Protein AF-0000000084724371 (afdb_homodimer)

Foldseek 3Di:
DPPDPQLQQFEEEAQPDDLVLSLVLCLLQNVLHAAYEDEDVNCVVPNLVSVVSNVVSVHAYADEYQDADAQVVLLQVLLCVLLSQHAEYEHALVSFLSNLLSNQNSQCNSVVVNVHHRHAYAHEFADLLAAQVRCVVVPQDDGSLVSRLVSLVRNVVSPGQAYEDALVNLLVCCVPVNLRHAYEYEQEDDPPGDSPSRPRHDHLLSSVVSRHRHYYDYCQQSVDPHNNVSSVVSSVSNVVD/DPPDPQLQQFEEEAQPDALVLSLVLCLLQNVLHAAYEDEDVNCVVPNLVSVVSNVVSVHAYADEYQDADAQVVLLQVLLCVLLSQHAEYEHALVSFLSNLLSNQNSQCNSVVVNVHHRHAYAHEFADLLAAQVRCVVVPQDDGSLVSSLVSLVRNVVSPGQAYEDALVNLLVCCVPVNLRHAYEYEQEDDPPGDSPSRPRHDHLLSSVVSRHRHYYDYCQQSVDPHNNVSSVVSSVSNVVD

pLDDT: mean 94.33, std 8.21, range [34.56, 98.94]

Nearest PDB structures (foldseek):
  8cso-assembly1_B  TM=9.478E-01  e=4.560E-25  Klebsiella pneumoniae subsp. pneumoniae HS11286
  1eix-assembly1_B  TM=9.470E-01  e=4.882E-24  Escherichia coli
  1dbt-assembly2_C-2  TM=9.470E-01  e=9.223E-24  Bacillus subtilis
  2yyu-assembly1_B  TM=9.373E-01  e=3.562E-21  Geobacillus kaustophilus HTA426
  2yyu-assembly1_A  TM=9.372E-01  e=2.856E-20  Geobacillus kaustophilus HTA426

Solvent-accessible surface area (backbone atoms only — not comparable to full-atom values): 22995 Å² total; per-residue (Å²): 125,84,77,76,73,58,36,22,73,29,25,25,37,45,43,93,42,61,67,71,60,27,50,53,49,44,68,65,31,42,88,32,27,36,27,38,32,48,38,48,35,52,33,47,58,48,13,47,60,53,57,50,56,44,42,74,75,67,38,41,32,31,40,45,64,31,49,58,49,47,34,69,55,31,16,48,20,24,16,36,45,13,46,69,52,32,49,29,36,32,28,37,26,72,44,26,52,64,19,43,36,26,28,44,52,17,17,37,51,21,1,50,76,64,74,33,66,57,36,42,34,25,29,32,44,47,64,64,60,54,46,53,69,42,37,44,65,52,35,36,58,71,47,55,68,56,39,25,50,50,24,44,53,48,30,52,73,33,61,39,46,20,33,34,39,40,35,82,46,29,41,58,45,40,73,74,66,42,84,74,56,44,30,32,20,47,47,50,33,53,88,91,52,80,62,80,79,32,80,59,49,38,31,50,36,55,25,43,68,26,56,38,56,30,38,37,39,31,62,69,28,80,70,36,97,49,36,52,60,40,35,46,49,48,24,51,39,44,59,71,74,125,84,76,74,73,58,36,22,73,29,26,26,37,43,45,93,44,60,66,72,59,25,51,53,49,45,66,66,32,41,89,30,29,38,28,38,34,46,39,48,34,52,33,48,58,48,12,47,60,53,57,52,58,44,43,76,74,67,37,42,33,32,39,44,63,32,48,58,52,48,32,70,54,31,16,50,21,24,16,36,44,13,47,70,53,31,46,30,37,33,28,38,26,70,44,26,50,66,19,45,36,26,28,43,52,18,16,37,50,20,1,52,77,64,73,33,65,57,37,42,36,25,28,32,44,46,65,65,59,53,45,53,68,42,36,45,66,51,37,36,59,70,48,55,67,57,39,24,50,51,25,44,52,49,32,52,74,32,60,41,45,22,33,35,39,39,37,82,44,30,42,57,45,41,73,74,68,42,84,74,55,44,31,33,19,46,45,48,34,54,88,90,54,80,63,82,77,31,83,58,47,39,31,49,36,56,25,45,69,25,57,40,57,30,37,36,39,31,62,69,29,79,70,36,97,47,35,50,60,40,35,45,52,49,25,51,38,43,59,73,76

Structure (mmCIF, N/CA/C/O backbone):
data_AF-0000000084724371-model_v1
#
loop_
_entity.id
_entity.type
_entity.pdbx_description
1 polymer "Orotidine 5'-phosphate decarboxylase"
#
loop_
_atom_site.group_PDB
_atom_site.id
_atom_site.type_symbol
_atom_site.label_atom_id
_atom_site.label_alt_id
_atom_site.label_comp_id
_atom_site.label_asym_id
_atom_site.label_entity_id
_atom_site.label_seq_id
_atom_site.pdbx_PDB_ins_code
_atom_site.Cartn_x
_atom_site.Cartn_y
_atom_site.Cartn_z
_atom_site.occupancy
_atom_site.B_iso_or_equiv
_atom_site.auth_seq_id
_atom_site.auth_comp_id
_atom_site.auth_asym_id
_atom_site.auth_atom_id
_atom_site.pdbx_PDB_model_num
ATOM 1 N N . MET A 1 1 ? 3.031 -40.906 -2.754 1 34.56 1 MET A N 1
ATOM 2 C CA . MET A 1 1 ? 2.855 -40.281 -4.059 1 34.56 1 MET A CA 1
ATOM 3 C C . MET A 1 1 ? 2.582 -38.781 -3.908 1 34.56 1 MET A C 1
ATOM 5 O O . MET A 1 1 ? 1.603 -38.406 -3.275 1 34.56 1 MET A O 1
ATOM 9 N N . THR A 1 2 ? 3.518 -37.875 -3.83 1 44.94 2 THR A N 1
ATOM 10 C CA . THR A 1 2 ? 3.387 -36.469 -3.41 1 44.94 2 THR A CA 1
ATOM 11 C C . THR A 1 2 ? 2.305 -35.781 -4.219 1 44.94 2 THR A C 1
ATOM 13 O O . THR A 1 2 ? 2.361 -35.75 -5.449 1 44.94 2 THR A O 1
ATOM 16 N N . GLU A 1 3 ? 1.054 -35.875 -3.822 1 49.88 3 GLU A N 1
ATOM 17 C CA . GLU A 1 3 ? -0.162 -35.5 -4.531 1 49.88 3 GLU A CA 1
ATOM 18 C C . GLU A 1 3 ? 0.022 -34.156 -5.262 1 49.88 3 GLU A C 1
ATOM 20 O O . GLU A 1 3 ? 0.392 -33.156 -4.652 1 49.88 3 GLU A O 1
ATOM 25 N N . VAL A 1 4 ? 0.344 -34.312 -6.574 1 67 4 VAL A N 1
ATOM 26 C CA . VAL A 1 4 ? 0.502 -33.156 -7.461 1 67 4 VAL A CA 1
ATOM 27 C C . VAL A 1 4 ? -0.749 -32.281 -7.402 1 67 4 VAL A C 1
ATOM 29 O O . VAL A 1 4 ? -1.857 -32.75 -7.664 1 67 4 VAL A O 1
ATOM 32 N N . LEU A 1 5 ? -0.745 -31.109 -6.742 1 76.56 5 LEU A N 1
ATOM 33 C CA . LEU A 1 5 ? -1.846 -30.141 -6.684 1 76.56 5 LEU A CA 1
ATOM 34 C C . LEU A 1 5 ? -2.424 -29.906 -8.078 1 76.56 5 LEU A C 1
ATOM 36 O O . LEU A 1 5 ? -1.679 -2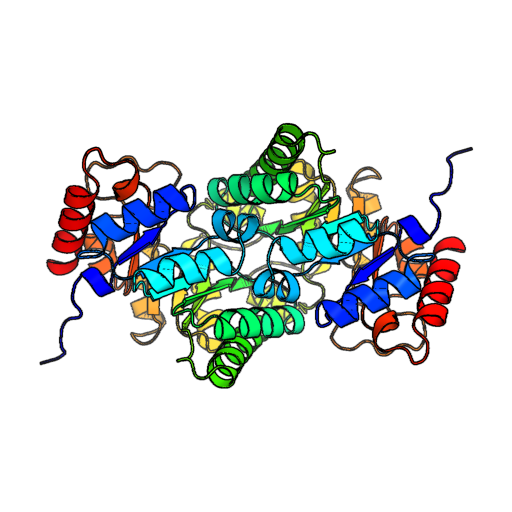9.766 -9.047 1 76.56 5 LEU A O 1
ATOM 40 N N . PRO A 1 6 ? -3.705 -30.109 -8.148 1 90.25 6 PRO A N 1
ATOM 41 C CA . PRO A 1 6 ? -4.332 -29.766 -9.422 1 90.25 6 PRO A CA 1
ATOM 42 C C . PRO A 1 6 ? -3.887 -28.391 -9.938 1 90.25 6 PRO A C 1
ATOM 44 O O . PRO A 1 6 ? -3.572 -27.5 -9.148 1 90.25 6 PRO A O 1
ATOM 47 N N . ALA A 1 7 ? -3.762 -28.25 -11.234 1 93.56 7 ALA A N 1
ATOM 48 C CA . ALA A 1 7 ? -3.328 -27.016 -11.883 1 93.56 7 ALA A CA 1
ATOM 49 C C . ALA A 1 7 ? -4.133 -25.828 -11.391 1 93.56 7 ALA A C 1
ATOM 51 O O . ALA A 1 7 ? -3.596 -24.719 -11.25 1 93.56 7 ALA A O 1
ATOM 52 N N . ARG A 1 8 ? -5.391 -26.047 -11.117 1 94.56 8 ARG A N 1
ATOM 53 C CA . ARG A 1 8 ? -6.297 -25 -10.672 1 94.56 8 ARG A CA 1
ATOM 54 C C . ARG A 1 8 ? -5.781 -24.328 -9.398 1 94.56 8 ARG A C 1
ATOM 56 O O . ARG A 1 8 ? -5.965 -23.125 -9.195 1 94.56 8 ARG A O 1
ATOM 63 N N . GLU A 1 9 ? -5.074 -25.094 -8.586 1 95.62 9 GLU A N 1
ATOM 64 C CA . GLU A 1 9 ? -4.582 -24.609 -7.301 1 95.62 9 GLU A CA 1
ATOM 65 C C . GLU A 1 9 ? -3.309 -23.781 -7.473 1 95.62 9 GLU A C 1
ATOM 67 O O . GLU A 1 9 ? -2.803 -23.203 -6.512 1 95.62 9 GLU A O 1
ATOM 72 N N . ARG A 1 10 ? -2.842 -23.641 -8.727 1 97.69 10 ARG A N 1
ATOM 73 C CA . ARG A 1 10 ? -1.59 -22.953 -9.008 1 97.69 10 ARG A CA 1
ATOM 74 C C . ARG A 1 10 ? -1.834 -21.703 -9.852 1 97.69 10 ARG A C 1
ATOM 76 O O . ARG A 1 10 ? -0.891 -21.094 -10.367 1 97.69 10 ARG A O 1
ATOM 83 N N . ILE A 1 11 ? -3.092 -21.312 -9.977 1 98.06 11 ILE A N 1
ATOM 84 C CA . ILE A 1 11 ? -3.416 -20.172 -10.828 1 98.06 11 ILE A CA 1
ATOM 85 C C . ILE A 1 11 ? -4.332 -19.219 -10.07 1 98.06 11 ILE A C 1
ATOM 87 O O . ILE A 1 11 ? -5.328 -19.641 -9.477 1 98.06 11 ILE A O 1
ATOM 91 N N . ALA A 1 12 ? -3.975 -18.031 -10.023 1 98.5 12 ALA A N 1
ATOM 92 C CA . ALA A 1 12 ? -4.797 -16.953 -9.484 1 98.5 12 ALA A CA 1
ATOM 93 C C . ALA A 1 12 ? -5.285 -16.031 -10.602 1 98.5 12 ALA A C 1
ATOM 95 O O . ALA A 1 12 ? -4.484 -15.539 -11.398 1 98.5 12 ALA A O 1
ATOM 96 N N . LEU A 1 13 ? -6.543 -15.781 -10.641 1 97.94 13 LEU A N 1
ATOM 97 C CA . LEU A 1 13 ? -7.109 -14.82 -11.586 1 97.94 13 LEU A CA 1
ATOM 98 C C . LEU A 1 13 ? -6.949 -13.398 -11.07 1 97.94 13 LEU A C 1
ATOM 100 O O . LEU A 1 13 ? -7.461 -13.055 -10 1 97.94 13 LEU A O 1
ATOM 104 N N . ALA A 1 14 ? -6.184 -12.609 -11.75 1 95.19 14 ALA A N 1
ATOM 105 C CA . ALA A 1 14 ? -6.199 -11.172 -11.484 1 95.19 14 ALA A CA 1
ATOM 106 C C . ALA A 1 14 ? -7.453 -10.523 -12.062 1 95.19 14 ALA A C 1
ATOM 108 O O . ALA A 1 14 ? -7.535 -10.281 -13.273 1 95.19 14 ALA A O 1
ATOM 109 N N . ALA A 1 15 ? -8.398 -10.266 -11.227 1 84.25 15 ALA A N 1
ATOM 110 C CA . ALA A 1 15 ? -9.695 -9.727 -11.633 1 84.25 15 ALA A CA 1
ATOM 111 C C . ALA A 1 15 ? -9.656 -8.203 -11.711 1 84.25 15 ALA A C 1
ATOM 113 O O . ALA A 1 15 ? -10.508 -7.527 -11.125 1 84.25 15 ALA A O 1
ATOM 114 N N . ASP A 1 16 ? -8.75 -7.598 -12.406 1 84.25 16 ASP A N 1
ATOM 115 C CA . ASP A 1 16 ? -8.664 -6.148 -12.555 1 84.25 16 ASP A CA 1
ATOM 116 C C . ASP A 1 16 ? -9.805 -5.617 -13.422 1 84.25 16 ASP A C 1
ATOM 118 O O . ASP A 1 16 ? -9.57 -5 -14.461 1 84.25 16 ASP A O 1
ATOM 122 N N . LEU A 1 17 ? -10.984 -6.008 -13.133 1 91.62 17 LEU A N 1
ATOM 123 C CA . LEU A 1 17 ? -12.266 -5.672 -13.742 1 91.62 17 LEU A CA 1
ATOM 124 C C . LEU A 1 17 ? -13.242 -5.121 -12.711 1 91.62 17 LEU A C 1
ATOM 126 O O . LEU A 1 17 ? -13.023 -5.273 -11.508 1 91.62 17 LEU A O 1
ATOM 130 N N . PRO A 1 18 ? -14.188 -4.371 -13.289 1 94.88 18 PRO A N 1
ATOM 131 C CA . PRO A 1 18 ? -15.266 -4.051 -12.344 1 94.88 18 PRO A CA 1
ATOM 132 C C . PRO A 1 18 ? -15.789 -5.277 -11.609 1 94.88 18 PRO A C 1
ATOM 134 O O . PRO A 1 18 ? -15.828 -6.375 -12.172 1 94.88 18 PRO A O 1
ATOM 137 N N . LEU A 1 19 ? -16.172 -5.09 -10.375 1 97.38 19 LEU A N 1
ATOM 138 C CA . LEU A 1 19 ? -16.438 -6.188 -9.453 1 97.38 19 LEU A CA 1
ATOM 139 C C . LEU A 1 19 ? -17.391 -7.199 -10.086 1 97.38 19 LEU A C 1
ATOM 141 O O . LEU A 1 19 ? -17.094 -8.391 -10.133 1 97.38 19 LEU A O 1
ATOM 145 N N . ASP A 1 20 ? -18.547 -6.719 -10.68 1 97.81 20 ASP A N 1
ATOM 146 C CA . ASP A 1 20 ? -19.547 -7.625 -11.227 1 97.81 20 ASP A CA 1
ATOM 147 C C . ASP A 1 20 ? -18.969 -8.438 -12.391 1 97.81 20 ASP A C 1
ATOM 149 O O . ASP A 1 20 ? -19.25 -9.633 -12.516 1 97.81 20 ASP A O 1
ATOM 153 N N . GLU A 1 21 ? -18.188 -7.789 -13.203 1 97.25 21 GLU A N 1
ATOM 154 C CA . GLU A 1 21 ? -17.547 -8.469 -14.336 1 97.25 21 GLU A CA 1
ATOM 155 C C . GLU A 1 21 ? -16.516 -9.469 -13.859 1 97.25 21 GLU A C 1
ATOM 157 O O . GLU A 1 21 ? -16.406 -10.57 -14.406 1 97.25 21 GLU A O 1
ATOM 162 N N . GLY A 1 22 ? -15.781 -9.055 -12.828 1 97.56 22 GLY A N 1
ATOM 163 C CA . GLY A 1 22 ? -14.789 -9.953 -12.258 1 97.56 22 GLY A CA 1
ATOM 164 C C . GLY A 1 22 ? -15.398 -11.203 -11.648 1 97.56 22 GLY A C 1
ATOM 165 O O . GLY A 1 22 ? -14.883 -12.305 -11.836 1 97.56 22 GLY A O 1
ATOM 166 N N . LEU A 1 23 ? -16.5 -11 -10.977 1 98.25 23 LEU A N 1
ATOM 167 C CA . LEU A 1 23 ? -17.188 -12.125 -10.352 1 98.25 23 LEU A CA 1
ATOM 168 C C . LEU A 1 23 ? -17.719 -13.086 -11.406 1 98.25 23 LEU A C 1
ATOM 170 O O . LEU A 1 23 ? -17.562 -14.305 -11.273 1 98.25 23 LEU A O 1
ATOM 174 N N . ARG A 1 24 ? -18.297 -12.547 -12.422 1 97.88 24 ARG A N 1
ATOM 175 C CA . ARG A 1 24 ? -18.812 -13.383 -13.5 1 97.88 24 ARG A CA 1
ATOM 176 C C . ARG A 1 24 ? -17.688 -14.156 -14.188 1 97.88 24 ARG A C 1
ATOM 178 O O . ARG A 1 24 ? -17.844 -15.344 -14.484 1 97.88 24 ARG A O 1
ATOM 185 N N . LEU A 1 25 ? -16.656 -13.453 -14.406 1 98.12 25 LEU A N 1
ATOM 186 C CA . LEU A 1 25 ? -15.516 -14.102 -15.039 1 98.12 25 LEU A CA 1
ATOM 187 C C . LEU A 1 25 ? -14.977 -15.227 -14.164 1 98.12 25 LEU A C 1
ATOM 189 O O . LEU A 1 25 ? -14.742 -16.344 -14.656 1 98.12 25 LEU A O 1
ATOM 193 N N . TYR A 1 26 ? -14.766 -14.953 -12.914 1 98.12 26 TYR A N 1
ATOM 194 C CA . TYR A 1 26 ? -14.234 -15.977 -12.016 1 98.12 26 TYR A CA 1
ATOM 195 C C . TYR A 1 26 ? -15.141 -17.203 -11.992 1 98.12 26 TYR A C 1
ATOM 197 O O . TYR A 1 26 ? -14.656 -18.344 -12.07 1 98.12 26 TYR A O 1
ATOM 205 N N . GLU A 1 27 ? -16.406 -16.938 -11.844 1 97.62 27 GLU A N 1
ATOM 206 C CA . GLU A 1 27 ? -17.359 -18.047 -11.82 1 97.62 27 GLU A CA 1
ATOM 207 C C . GLU A 1 27 ? -17.219 -18.922 -13.055 1 97.62 27 GLU A C 1
ATOM 209 O O . GLU A 1 27 ? -17.281 -20.141 -12.961 1 97.62 27 GLU A O 1
ATOM 214 N N . ARG A 1 28 ? -16.984 -18.312 -14.133 1 97.31 28 ARG A N 1
ATOM 215 C CA . ARG A 1 28 ? -16.875 -19.016 -15.406 1 97.31 28 ARG A CA 1
ATOM 216 C C . ARG A 1 28 ? -15.586 -19.828 -15.469 1 97.31 28 ARG A C 1
ATOM 218 O O . ARG A 1 28 ? -15.586 -20.938 -16 1 97.31 28 ARG A O 1
ATOM 225 N N . VAL A 1 29 ? -14.523 -19.344 -14.891 1 98.06 29 VAL A N 1
ATOM 226 C CA . VAL A 1 29 ? -13.227 -19.969 -15.125 1 98.06 29 VAL A CA 1
ATOM 227 C C . VAL A 1 29 ? -12.789 -20.734 -13.875 1 98.06 29 VAL A C 1
ATOM 229 O O . VAL A 1 29 ? -11.719 -21.344 -13.852 1 98.06 29 VAL A O 1
ATOM 232 N N . ALA A 1 30 ? -13.609 -20.766 -12.867 1 96.94 30 ALA A N 1
ATOM 233 C CA . ALA A 1 30 ? -13.312 -21.312 -11.547 1 96.94 30 ALA A CA 1
ATOM 234 C C . ALA A 1 30 ? -12.844 -22.75 -11.633 1 96.94 30 ALA A C 1
ATOM 236 O O . ALA A 1 30 ? -12.062 -23.219 -10.797 1 96.94 30 ALA A O 1
ATOM 237 N N . PRO A 1 31 ? -13.281 -23.562 -12.586 1 97.19 31 PRO A N 1
ATOM 238 C CA . PRO A 1 31 ? -12.773 -24.938 -12.68 1 97.19 31 PRO A CA 1
ATOM 239 C C . PRO A 1 31 ? -11.273 -24.984 -12.953 1 97.19 31 PRO A C 1
ATOM 241 O O . PRO A 1 31 ? -10.633 -26.016 -12.688 1 97.19 31 PRO A O 1
ATOM 244 N N . HIS A 1 32 ? -10.688 -23.875 -13.469 1 97.38 32 HIS A N 1
ATOM 245 C CA . HIS A 1 32 ? -9.289 -23.891 -13.898 1 97.38 32 HIS A CA 1
ATOM 246 C C . HIS A 1 32 ? -8.445 -22.938 -13.07 1 97.38 32 HIS A C 1
ATOM 248 O O . HIS A 1 32 ? -7.215 -22.922 -13.203 1 97.38 32 HIS A O 1
ATOM 254 N N . VAL A 1 33 ? -9.047 -22.141 -12.266 1 96.88 33 VAL A N 1
ATOM 255 C CA . VAL A 1 33 ? -8.352 -21.172 -11.438 1 96.88 33 VAL A CA 1
ATOM 256 C C . VAL A 1 33 ? -8.836 -21.266 -9.992 1 96.88 33 VAL A C 1
ATOM 258 O O . VAL A 1 33 ? -10.031 -21.188 -9.727 1 96.88 33 VAL A O 1
ATOM 261 N N . GLY A 1 34 ? -7.949 -21.375 -9.094 1 96.12 34 GLY A N 1
ATOM 262 C CA . GLY A 1 34 ? -8.344 -21.641 -7.723 1 96.12 34 GLY A CA 1
ATOM 263 C C . GLY A 1 34 ? -8.367 -20.406 -6.852 1 96.12 34 GLY A C 1
ATOM 264 O O . GLY A 1 34 ? -9.023 -20.375 -5.812 1 96.12 34 GLY A O 1
ATOM 265 N N . TYR A 1 35 ? -7.57 -19.422 -7.242 1 98.12 35 TYR A N 1
ATOM 266 C CA . TYR A 1 35 ? -7.5 -18.188 -6.477 1 98.12 35 TYR A CA 1
ATOM 267 C C . TYR A 1 35 ? -8.156 -17.031 -7.238 1 98.12 35 TYR A C 1
ATOM 269 O O . TYR A 1 35 ? -8.117 -17 -8.469 1 98.12 35 TYR A O 1
ATOM 277 N N . ALA A 1 36 ? -8.766 -16.156 -6.52 1 98.38 36 ALA A N 1
ATOM 278 C CA . ALA A 1 36 ? -9.148 -14.836 -7.035 1 98.38 36 ALA A CA 1
ATOM 279 C C . ALA A 1 36 ? -8.328 -13.734 -6.379 1 98.38 36 ALA A C 1
ATOM 281 O O . ALA A 1 36 ? -8.305 -13.609 -5.152 1 98.38 36 ALA A O 1
ATOM 282 N N . LYS A 1 37 ? -7.695 -13.062 -7.168 1 98.38 37 LYS A N 1
ATOM 283 C CA . LYS A 1 37 ? -6.926 -11.938 -6.645 1 98.38 37 LYS A CA 1
ATOM 284 C C . LYS A 1 37 ? -7.785 -10.68 -6.539 1 98.38 37 LYS A C 1
ATOM 286 O O . LYS A 1 37 ? -8.422 -10.273 -7.516 1 98.38 37 LYS A O 1
ATOM 291 N N . VAL A 1 38 ? -7.902 -10.141 -5.387 1 98.06 38 VAL A N 1
ATOM 292 C CA . VAL A 1 38 ? -8.469 -8.82 -5.129 1 98.06 38 VAL A CA 1
ATOM 293 C C . VAL A 1 38 ? -7.344 -7.801 -4.945 1 98.06 38 VAL A C 1
ATOM 295 O O . VAL A 1 38 ? -6.664 -7.797 -3.918 1 98.06 38 VAL A O 1
ATOM 298 N N . GLY A 1 39 ? -7.188 -6.961 -5.926 1 97.44 39 GLY A N 1
ATOM 299 C CA . GLY A 1 39 ? -6.102 -5.996 -5.914 1 97.44 39 GLY A CA 1
ATOM 300 C C . GLY A 1 39 ? -6.527 -4.625 -5.43 1 97.44 39 GLY A C 1
ATOM 301 O O . GLY A 1 39 ? -7.629 -4.461 -4.895 1 97.44 39 GLY A O 1
ATOM 302 N N . LEU A 1 40 ? -5.648 -3.633 -5.594 1 97.81 40 LEU A N 1
ATOM 303 C CA . LEU A 1 40 ? -5.785 -2.295 -5.031 1 97.81 40 LEU A CA 1
ATOM 304 C C . LEU A 1 40 ? -7.031 -1.602 -5.578 1 97.81 40 LEU A C 1
ATOM 306 O O . LEU A 1 40 ? -7.824 -1.046 -4.816 1 97.81 40 LEU A O 1
ATOM 310 N N . SER A 1 41 ? -7.215 -1.664 -6.887 1 96.56 41 SER A N 1
ATOM 311 C CA . SER A 1 41 ? -8.32 -0.923 -7.484 1 96.56 41 SER A CA 1
ATOM 312 C C . SER A 1 41 ? -9.664 -1.416 -6.957 1 96.56 41 SER A C 1
ATOM 314 O O . SER A 1 41 ? -10.508 -0.616 -6.547 1 96.56 41 SER A O 1
ATOM 316 N N . LEU A 1 42 ? -9.867 -2.727 -6.953 1 97.5 42 LEU A N 1
ATOM 317 C CA . LEU A 1 42 ? -11.117 -3.307 -6.461 1 97.5 42 LEU A CA 1
ATOM 318 C C . LEU A 1 42 ? -11.305 -3.006 -4.98 1 97.5 42 LEU A C 1
ATOM 320 O O . LEU A 1 42 ? -12.414 -2.684 -4.547 1 97.5 42 LEU A O 1
ATOM 324 N N . PHE A 1 43 ? -10.242 -3.117 -4.219 1 98.44 43 PHE A N 1
ATOM 325 C CA . PHE A 1 43 ? -10.367 -2.949 -2.773 1 98.44 43 PHE A CA 1
ATOM 326 C C . PHE A 1 43 ? -10.617 -1.488 -2.418 1 98.44 43 PHE A C 1
ATOM 328 O O . PHE A 1 43 ? -11.383 -1.191 -1.501 1 98.44 43 PHE A O 1
ATOM 335 N N . VAL A 1 44 ? -9.953 -0.562 -3.113 1 98.56 44 VAL A N 1
ATOM 336 C CA . VAL A 1 44 ? -10.172 0.857 -2.848 1 98.56 44 VAL A CA 1
ATOM 337 C C . VAL A 1 44 ? -11.617 1.229 -3.17 1 98.56 44 VAL A C 1
ATOM 339 O O . VAL A 1 44 ? -12.219 2.061 -2.484 1 98.56 44 VAL A O 1
ATOM 342 N N . GLU A 1 45 ? -12.141 0.589 -4.125 1 97.94 45 GLU A N 1
ATOM 343 C CA . GLU A 1 45 ? -13.5 0.913 -4.559 1 97.94 45 GLU A CA 1
ATOM 344 C C . GLU A 1 45 ? -14.531 0.294 -3.625 1 97.94 45 GLU A C 1
ATOM 346 O O . GLU A 1 45 ? -15.555 0.917 -3.322 1 97.94 45 GLU A O 1
ATOM 351 N N . HIS A 1 46 ? -14.258 -0.979 -3.146 1 98.06 46 HIS A N 1
ATOM 352 C CA . HIS A 1 46 ? -15.352 -1.697 -2.5 1 98.06 46 HIS A CA 1
ATOM 353 C C . HIS A 1 46 ? -14.984 -2.096 -1.076 1 98.06 46 HIS A C 1
ATOM 355 O O . HIS A 1 46 ? -15.867 -2.318 -0.242 1 98.06 46 HIS A O 1
ATOM 361 N N . GLY A 1 47 ? -13.695 -2.26 -0.781 1 98.25 47 GLY A N 1
ATOM 362 C CA . GLY A 1 47 ? -13.281 -2.717 0.535 1 98.25 47 GLY A CA 1
ATOM 363 C C . GLY A 1 47 ? -13.562 -4.188 0.774 1 98.25 47 GLY A C 1
ATOM 364 O O . GLY A 1 47 ? -13.516 -4.996 -0.156 1 98.25 47 GLY A O 1
ATOM 365 N N . PRO A 1 48 ? -13.789 -4.598 2.014 1 98.62 48 PRO A N 1
ATOM 366 C CA . PRO A 1 48 ? -13.992 -5.996 2.408 1 98.62 48 PRO A CA 1
ATOM 367 C C . PRO A 1 48 ? -15.141 -6.664 1.658 1 98.62 48 PRO A C 1
ATOM 369 O O . PRO A 1 48 ? -15.094 -7.867 1.393 1 98.62 48 PRO A O 1
ATOM 372 N N . PRO A 1 49 ? -16.156 -5.941 1.186 1 98.44 49 PRO A N 1
ATOM 373 C CA . PRO A 1 49 ? -17.234 -6.598 0.442 1 98.44 49 PRO A CA 1
ATOM 374 C C . PRO A 1 49 ? -16.734 -7.262 -0.843 1 98.44 49 PRO A C 1
ATOM 376 O O . PRO A 1 49 ? -17.312 -8.266 -1.277 1 98.44 49 PRO A O 1
ATOM 379 N N . ALA A 1 50 ? -15.711 -6.691 -1.478 1 98.19 50 ALA A N 1
ATOM 380 C CA . ALA A 1 50 ? -15.156 -7.34 -2.662 1 98.19 50 ALA A CA 1
ATOM 381 C C . ALA A 1 50 ? -14.594 -8.719 -2.318 1 98.19 50 ALA A C 1
ATOM 383 O O . ALA A 1 50 ? -14.781 -9.672 -3.072 1 98.19 50 ALA A O 1
ATOM 384 N N . VAL A 1 51 ? -13.875 -8.82 -1.174 1 98.56 51 VAL A N 1
ATOM 385 C CA . VAL A 1 51 ? -13.32 -10.078 -0.695 1 98.56 51 VAL A CA 1
ATOM 386 C C . VAL A 1 51 ? -14.438 -11.086 -0.452 1 98.56 51 VAL A C 1
ATOM 388 O O . VAL A 1 51 ? -14.398 -12.203 -0.963 1 98.56 51 VAL A O 1
ATOM 391 N N . ALA A 1 52 ? -15.453 -10.633 0.236 1 98.62 52 ALA A N 1
ATOM 392 C CA . ALA A 1 52 ? -16.578 -11.5 0.593 1 98.62 52 ALA A CA 1
ATOM 393 C C . ALA A 1 52 ? -17.297 -12.008 -0.653 1 98.62 52 ALA A C 1
ATOM 395 O O . ALA A 1 52 ? -17.75 -13.156 -0.688 1 98.62 52 ALA A O 1
ATOM 396 N N . ALA A 1 53 ? -17.422 -11.148 -1.622 1 98.5 53 ALA A N 1
ATOM 397 C CA . ALA A 1 53 ? -18.141 -11.508 -2.846 1 98.5 53 ALA A CA 1
ATOM 398 C C . ALA A 1 53 ? -17.453 -12.68 -3.555 1 98.5 53 ALA A C 1
ATOM 400 O O . ALA A 1 53 ? -18.125 -13.617 -3.99 1 98.5 53 ALA A O 1
ATOM 401 N N . PHE A 1 54 ? -16.141 -12.648 -3.672 1 98.25 54 PHE A N 1
ATOM 402 C CA . PHE A 1 54 ? -15.414 -13.742 -4.309 1 98.25 54 PHE A CA 1
ATOM 403 C C . PHE A 1 54 ? -15.43 -14.984 -3.436 1 98.25 54 PHE A C 1
ATOM 405 O O . PHE A 1 54 ? -15.477 -16.109 -3.945 1 98.25 54 PHE A O 1
ATOM 412 N N . GLN A 1 55 ? -15.375 -14.812 -2.096 1 98.38 55 GLN A N 1
ATOM 413 C CA . GLN A 1 55 ? -15.43 -15.945 -1.177 1 98.38 55 GLN A CA 1
ATOM 414 C C . GLN A 1 55 ? -16.75 -16.703 -1.311 1 98.38 55 GLN A C 1
ATOM 416 O O . GLN A 1 55 ? -16.781 -17.922 -1.196 1 98.38 55 GLN A O 1
ATOM 421 N N . ARG A 1 56 ? -17.812 -15.961 -1.548 1 98.12 56 ARG A N 1
ATOM 422 C CA . ARG A 1 56 ? -19.125 -16.578 -1.71 1 98.12 56 ARG A CA 1
ATOM 423 C C . ARG A 1 56 ? -19.156 -17.5 -2.926 1 98.12 56 ARG A C 1
ATOM 425 O O . ARG A 1 56 ? -19.953 -18.438 -2.984 1 98.12 56 ARG A O 1
ATOM 432 N N . LEU A 1 57 ? -18.281 -17.25 -3.875 1 97.69 57 LEU A N 1
ATOM 433 C CA . LEU A 1 57 ? -18.188 -18.094 -5.066 1 97.69 57 LEU A CA 1
ATOM 434 C C . LEU A 1 57 ? -17.25 -19.281 -4.824 1 97.69 57 LEU A C 1
ATOM 436 O O . LEU A 1 57 ? -16.984 -20.062 -5.738 1 97.69 57 LEU A O 1
ATOM 440 N N . GLY A 1 58 ? -16.672 -19.344 -3.586 1 97.12 58 GLY A N 1
ATOM 441 C CA . GLY A 1 58 ? -15.797 -20.453 -3.234 1 97.12 58 GLY A CA 1
ATOM 442 C C . GLY A 1 58 ? -14.336 -20.172 -3.533 1 97.12 58 GLY A C 1
ATOM 443 O O . GLY A 1 58 ? -13.5 -21.078 -3.443 1 97.12 58 GLY A O 1
ATOM 444 N N . ALA A 1 59 ? -13.953 -19.016 -3.855 1 97.81 59 ALA A N 1
ATOM 445 C CA . ALA A 1 59 ? -12.578 -18.672 -4.219 1 97.81 59 ALA A CA 1
ATOM 446 C C . ALA A 1 59 ? -11.68 -18.609 -2.986 1 97.81 59 ALA A C 1
ATOM 448 O O . ALA A 1 59 ? -12.102 -18.141 -1.928 1 97.81 59 ALA A O 1
ATOM 449 N N . ARG A 1 60 ? -10.5 -19.094 -3.082 1 98.12 60 ARG A N 1
ATOM 450 C CA . ARG A 1 60 ? -9.422 -18.672 -2.193 1 98.12 60 ARG A CA 1
ATOM 451 C C . ARG A 1 60 ? -8.93 -17.266 -2.559 1 98.12 60 ARG A C 1
ATOM 453 O O . ARG A 1 60 ? -8.641 -17 -3.725 1 98.12 60 ARG A O 1
ATOM 460 N N . ILE A 1 61 ? -8.852 -16.422 -1.576 1 98.62 61 ILE A N 1
ATOM 461 C CA . ILE A 1 61 ? -8.602 -15.016 -1.895 1 98.62 61 ILE A CA 1
ATOM 462 C C . ILE A 1 61 ? -7.109 -14.711 -1.786 1 98.62 61 ILE A C 1
ATOM 464 O O . ILE A 1 61 ? -6.48 -15.023 -0.771 1 98.62 61 ILE A O 1
ATOM 468 N N . PHE A 1 62 ? -6.555 -14.211 -2.832 1 98.81 62 PHE A N 1
ATOM 469 C CA . PHE A 1 62 ? -5.273 -13.516 -2.863 1 98.81 62 PHE A CA 1
ATOM 470 C C . PHE A 1 62 ? -5.469 -12.016 -2.697 1 98.81 62 PHE A C 1
ATOM 472 O O . PHE A 1 62 ? -5.801 -11.312 -3.658 1 98.81 62 PHE A O 1
ATOM 479 N N . LEU A 1 63 ? -5.367 -11.492 -1.463 1 98.75 63 LEU A N 1
ATOM 480 C CA . LEU A 1 63 ? -5.52 -10.062 -1.193 1 98.75 63 LEU A CA 1
ATOM 481 C C . LEU A 1 63 ? -4.223 -9.32 -1.478 1 98.75 63 LEU A C 1
ATOM 483 O O . LEU A 1 63 ? -3.287 -9.359 -0.672 1 98.75 63 LEU A O 1
ATOM 487 N N . ASP A 1 64 ? -4.164 -8.633 -2.58 1 98.56 64 ASP A N 1
ATOM 488 C CA . ASP A 1 64 ? -2.947 -8.031 -3.115 1 98.56 64 ASP A CA 1
ATOM 489 C C . ASP A 1 64 ? -2.912 -6.527 -2.846 1 98.56 64 ASP A C 1
ATOM 491 O O . ASP A 1 64 ? -3.027 -5.723 -3.773 1 98.56 64 ASP A O 1
ATOM 495 N N . LEU A 1 65 ? -2.646 -6.164 -1.58 1 98.5 65 LEU A N 1
ATOM 496 C CA . LEU A 1 65 ? -2.697 -4.77 -1.166 1 98.5 65 LEU A CA 1
ATOM 497 C C . LEU A 1 65 ? -1.296 -4.172 -1.089 1 98.5 65 LEU A C 1
ATOM 499 O O . LEU A 1 65 ? -1.139 -2.949 -1.038 1 98.5 65 LEU A O 1
ATOM 503 N N . LYS A 1 66 ? -0.306 -5.051 -1.041 1 98.44 66 LYS A N 1
ATOM 504 C CA . LYS A 1 66 ? 1.085 -4.609 -0.997 1 98.44 66 LYS A CA 1
ATOM 505 C C . LYS A 1 66 ? 1.311 -3.619 0.141 1 98.44 66 LYS A C 1
ATOM 507 O O . LYS A 1 66 ? 1.848 -2.529 -0.076 1 98.44 66 LYS A O 1
ATOM 512 N N . LEU A 1 67 ? 0.906 -4.023 1.377 1 98.81 67 LEU A N 1
ATOM 513 C CA . LEU A 1 67 ? 1.041 -3.162 2.545 1 98.81 67 LEU A CA 1
ATOM 514 C C . LEU A 1 67 ? 2.486 -2.707 2.721 1 98.81 67 LEU A C 1
ATOM 516 O O . LEU A 1 67 ? 3.416 -3.494 2.527 1 98.81 67 LEU A O 1
ATOM 520 N N . HIS A 1 68 ? 2.691 -1.445 3.012 1 98.38 68 HIS A N 1
ATOM 521 C CA . HIS A 1 68 ? 4.008 -0.834 3.16 1 98.38 68 HIS A CA 1
ATOM 522 C C . HIS A 1 68 ? 3.939 0.407 4.043 1 98.38 68 HIS A C 1
ATOM 524 O O . HIS A 1 68 ? 3.564 1.486 3.58 1 98.38 68 HIS A O 1
ATOM 530 N N . ASP A 1 69 ? 4.258 0.298 5.254 1 97.06 69 ASP A N 1
ATOM 531 C CA . ASP A 1 69 ? 4.219 1.348 6.27 1 97.06 69 ASP A CA 1
ATOM 532 C C . ASP A 1 69 ? 5.059 0.968 7.484 1 97.06 69 ASP A C 1
ATOM 534 O O . ASP A 1 69 ? 5.801 -0.015 7.449 1 97.06 69 ASP A O 1
ATOM 538 N N . ILE A 1 70 ? 5.004 1.82 8.531 1 93.56 70 ILE A N 1
ATOM 539 C CA . ILE A 1 70 ? 5.73 1.502 9.758 1 93.56 70 ILE A CA 1
ATOM 540 C C . ILE A 1 70 ? 5.172 0.217 10.367 1 93.56 70 ILE A C 1
ATOM 542 O O . ILE A 1 70 ? 4.012 -0.135 10.141 1 93.56 70 ILE A O 1
ATOM 546 N N . PRO A 1 71 ? 5.961 -0.474 11.172 1 95.38 71 PRO A N 1
ATOM 547 C CA . PRO A 1 71 ? 5.605 -1.807 11.664 1 95.38 71 PRO A CA 1
ATOM 548 C C . PRO A 1 71 ? 4.254 -1.833 12.375 1 95.38 71 PRO A C 1
ATOM 550 O O . PRO A 1 71 ? 3.416 -2.689 12.078 1 95.38 71 PRO A O 1
ATOM 553 N N . ASN A 1 72 ? 3.979 -0.871 13.18 1 93.31 72 ASN A N 1
ATOM 554 C CA . ASN A 1 72 ? 2.723 -0.877 13.922 1 93.31 72 ASN A CA 1
ATOM 555 C C . ASN A 1 72 ? 1.518 -0.799 12.992 1 93.31 72 ASN A C 1
ATOM 557 O O . ASN A 1 72 ? 0.537 -1.522 13.18 1 93.31 72 ASN A O 1
ATOM 561 N N . THR A 1 73 ? 1.593 0.054 12.039 1 95.19 73 THR A N 1
ATOM 562 C CA . THR A 1 73 ? 0.501 0.231 11.094 1 95.19 73 THR A CA 1
ATOM 563 C C . THR A 1 73 ? 0.278 -1.043 10.281 1 95.19 73 THR A C 1
ATOM 565 O O . THR A 1 73 ? -0.862 -1.476 10.094 1 95.19 73 THR A O 1
ATOM 568 N N . VAL A 1 74 ? 1.362 -1.685 9.859 1 98.12 74 VAL A N 1
ATOM 569 C CA . VAL A 1 74 ? 1.248 -2.879 9.031 1 98.12 74 VAL A CA 1
ATOM 570 C C . VAL A 1 74 ? 0.748 -4.051 9.875 1 98.12 74 VAL A C 1
ATOM 572 O O . VAL A 1 74 ? -0.016 -4.887 9.391 1 98.12 74 VAL A O 1
ATOM 575 N N . GLU A 1 75 ? 1.195 -4.117 11.117 1 98.12 75 GLU A N 1
ATOM 576 C CA . GLU A 1 75 ? 0.688 -5.164 12 1 98.12 75 GLU A CA 1
ATOM 577 C C . GLU A 1 75 ? -0.831 -5.094 12.125 1 98.12 75 GLU A C 1
ATOM 579 O O . GLU A 1 75 ? -1.52 -6.105 11.984 1 98.12 75 GLU A O 1
ATOM 584 N N . LEU A 1 76 ? -1.311 -3.904 12.352 1 97.44 76 LEU A N 1
ATOM 585 C CA . LEU A 1 76 ? -2.746 -3.713 12.523 1 97.44 76 LEU A CA 1
ATOM 586 C C . LEU A 1 76 ? -3.492 -3.994 11.219 1 97.44 76 LEU A C 1
ATOM 588 O O . LEU A 1 76 ? -4.531 -4.66 11.227 1 97.44 76 LEU A O 1
ATOM 592 N N . ALA A 1 77 ? -3.027 -3.488 10.125 1 98.5 77 ALA A N 1
ATOM 593 C CA . ALA A 1 77 ? -3.664 -3.699 8.828 1 98.5 77 ALA A CA 1
ATOM 594 C C . ALA A 1 77 ? -3.686 -5.18 8.461 1 98.5 77 ALA A C 1
ATOM 596 O O . ALA A 1 77 ? -4.688 -5.688 7.949 1 98.5 77 ALA A O 1
ATOM 597 N N . ALA A 1 78 ? -2.547 -5.832 8.734 1 98.88 78 ALA A N 1
ATOM 598 C CA . ALA A 1 78 ? -2.453 -7.262 8.438 1 98.88 78 ALA A CA 1
ATOM 599 C C . ALA A 1 78 ? -3.424 -8.062 9.297 1 98.88 78 ALA A C 1
ATOM 601 O O . ALA A 1 78 ? -3.994 -9.055 8.844 1 98.88 78 ALA A O 1
ATOM 602 N N . ALA A 1 79 ? -3.527 -7.668 10.516 1 98.75 79 ALA A N 1
ATOM 603 C CA . ALA A 1 79 ? -4.496 -8.328 11.383 1 98.75 79 ALA A CA 1
ATOM 604 C C . ALA A 1 79 ? -5.91 -8.203 10.82 1 98.75 79 ALA A C 1
ATOM 606 O O . ALA A 1 79 ? -6.676 -9.172 10.828 1 98.75 79 ALA A O 1
ATOM 607 N N . ARG A 1 80 ? -6.273 -7.02 10.367 1 98.69 80 ARG A N 1
ATOM 608 C CA . ARG A 1 80 ? -7.59 -6.832 9.758 1 98.69 80 ARG A CA 1
ATOM 609 C C . ARG A 1 80 ? -7.746 -7.688 8.508 1 98.69 80 ARG A C 1
ATOM 611 O O . ARG A 1 80 ? -8.82 -8.234 8.25 1 98.69 80 ARG A O 1
ATOM 618 N N . ALA A 1 81 ? -6.695 -7.781 7.719 1 98.88 81 ALA A N 1
ATOM 619 C CA . ALA A 1 81 ? -6.723 -8.617 6.52 1 98.88 81 ALA A CA 1
ATOM 620 C C . ALA A 1 81 ? -6.918 -10.086 6.879 1 98.88 81 ALA A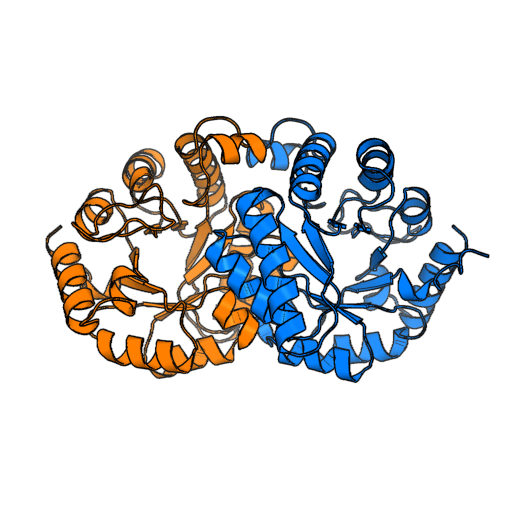 C 1
ATOM 622 O O . ALA A 1 81 ? -7.738 -10.773 6.27 1 98.88 81 ALA A O 1
ATOM 623 N N . GLY A 1 82 ? -6.105 -10.547 7.867 1 98.81 82 GLY A N 1
ATOM 624 C CA . GLY A 1 82 ? -6.266 -11.922 8.32 1 98.81 82 GLY A CA 1
ATOM 625 C C . GLY A 1 82 ? -7.672 -12.234 8.797 1 98.81 82 GLY A C 1
ATOM 626 O O . GLY A 1 82 ? -8.188 -13.328 8.555 1 98.81 82 GLY A O 1
ATOM 627 N N . ALA A 1 83 ? -8.25 -11.273 9.422 1 98.75 83 ALA A N 1
ATOM 628 C CA . ALA A 1 83 ? -9.594 -11.445 9.977 1 98.75 83 ALA A CA 1
ATOM 629 C C . ALA A 1 83 ? -10.625 -11.625 8.867 1 98.75 83 ALA A C 1
ATOM 631 O O . ALA A 1 83 ? -11.734 -12.102 9.117 1 98.75 83 ALA A O 1
ATOM 632 N N . LEU A 1 84 ? -10.297 -11.258 7.633 1 98.75 84 LEU A N 1
ATOM 633 C CA . LEU A 1 84 ? -11.211 -11.406 6.504 1 98.75 84 LEU A CA 1
ATOM 634 C C . LEU A 1 84 ? -11.227 -12.844 6.004 1 98.75 84 LEU A C 1
ATOM 636 O O . LEU A 1 84 ? -12.047 -13.203 5.156 1 98.75 84 LEU A O 1
ATOM 640 N N . GLY A 1 85 ? -10.281 -13.672 6.449 1 98.75 85 GLY A N 1
ATOM 641 C CA . GLY A 1 85 ? -10.219 -15.055 6.004 1 98.75 85 GLY A CA 1
ATOM 642 C C . GLY A 1 85 ? -9.57 -15.219 4.645 1 98.75 85 GLY A C 1
ATOM 643 O O . GLY A 1 85 ? -9.93 -16.109 3.879 1 98.75 85 GLY A O 1
ATOM 644 N N . VAL A 1 86 ? -8.656 -14.359 4.281 1 98.81 86 VAL A N 1
ATOM 645 C CA . VAL A 1 86 ? -7.973 -14.453 2.994 1 98.81 86 VAL A CA 1
ATOM 646 C C . VAL A 1 86 ? -6.887 -15.523 3.061 1 98.81 86 VAL A C 1
ATOM 648 O O . VAL A 1 86 ? -6.473 -15.93 4.148 1 98.81 86 VAL A O 1
ATOM 651 N N . SER A 1 87 ? -6.418 -16 1.914 1 98.81 87 SER A N 1
ATOM 652 C CA . SER A 1 87 ? -5.426 -17.078 1.852 1 98.81 87 SER A CA 1
ATOM 653 C C . SER A 1 87 ? -4.02 -16.516 1.674 1 98.81 87 SER A C 1
ATOM 655 O O . SER A 1 87 ? -3.045 -17.125 2.127 1 98.81 87 SER A O 1
ATOM 657 N N . LEU A 1 88 ? -3.922 -15.406 0.957 1 98.88 88 LEU A N 1
ATOM 658 C CA . LEU A 1 88 ? -2.652 -14.75 0.666 1 98.88 88 LEU A CA 1
ATOM 659 C C . LEU A 1 88 ? -2.752 -13.25 0.9 1 98.88 88 LEU A C 1
ATOM 661 O O . LEU A 1 88 ? -3.787 -12.641 0.622 1 98.88 88 LEU A O 1
ATOM 665 N N . LEU A 1 89 ? -1.728 -12.641 1.432 1 98.94 89 LEU A N 1
ATOM 666 C CA . LEU A 1 89 ? -1.62 -11.203 1.647 1 98.94 89 LEU A CA 1
ATOM 667 C C . LEU A 1 89 ? -0.249 -10.688 1.22 1 98.94 89 LEU A C 1
ATOM 669 O O . LEU A 1 89 ? 0.775 -11.281 1.572 1 98.94 89 LEU A O 1
ATOM 673 N N . THR A 1 90 ? -0.258 -9.625 0.463 1 98.88 90 THR A N 1
ATOM 674 C CA . THR A 1 90 ? 1.038 -9.133 0.011 1 98.88 90 THR A CA 1
ATOM 675 C C . THR A 1 90 ? 1.476 -7.93 0.839 1 98.88 90 THR A C 1
ATOM 677 O O . THR A 1 90 ? 0.648 -7.098 1.222 1 98.88 90 THR A O 1
ATOM 680 N N . VAL A 1 91 ? 2.76 -7.816 1.103 1 98.88 91 VAL A N 1
ATOM 681 C CA . VAL A 1 91 ? 3.473 -6.691 1.695 1 98.88 91 VAL A CA 1
ATOM 682 C C . VAL A 1 91 ? 4.715 -6.375 0.869 1 98.88 91 VAL A C 1
ATOM 684 O O . VAL A 1 91 ? 5.164 -7.199 0.068 1 98.88 91 VAL A O 1
ATOM 687 N N . HIS A 1 92 ? 5.242 -5.227 1.001 1 98.44 92 HIS A N 1
ATOM 688 C CA . HIS A 1 92 ? 6.492 -4.918 0.316 1 98.44 92 HIS A CA 1
ATOM 689 C C . HIS A 1 92 ? 7.695 -5.281 1.177 1 98.44 92 HIS A C 1
ATOM 691 O O . HIS A 1 92 ? 7.805 -4.836 2.322 1 98.44 92 HIS A O 1
ATOM 697 N N . ALA A 1 93 ? 8.656 -5.984 0.606 1 97.75 93 ALA A N 1
ATOM 698 C CA . ALA A 1 93 ? 9.898 -6.336 1.299 1 97.75 93 ALA A CA 1
ATOM 699 C C . ALA A 1 93 ? 10.672 -5.086 1.704 1 97.75 93 ALA A C 1
ATOM 701 O O . ALA A 1 93 ? 11.375 -5.086 2.717 1 97.75 93 ALA A O 1
ATOM 702 N N . ALA A 1 94 ? 10.5 -4.039 0.99 1 95.31 94 ALA A N 1
ATOM 703 C CA . ALA A 1 94 ? 11.234 -2.797 1.189 1 95.31 94 ALA A CA 1
ATOM 704 C C . ALA A 1 94 ? 10.805 -2.104 2.479 1 95.31 94 ALA A C 1
ATOM 706 O O . ALA A 1 94 ? 11.414 -1.115 2.893 1 95.31 94 ALA A O 1
ATOM 707 N N . GLY A 1 95 ? 9.766 -2.596 3.111 1 95.31 95 GLY A N 1
ATOM 708 C CA . GLY A 1 95 ? 9.391 -2.076 4.414 1 95.31 95 GLY A CA 1
ATOM 709 C C . GLY A 1 95 ? 10.344 -2.479 5.52 1 95.31 95 GLY A C 1
ATOM 710 O O . GLY A 1 95 ? 10.297 -1.929 6.621 1 95.31 95 GLY A O 1
ATOM 711 N N . GLY A 1 96 ? 11.203 -3.473 5.25 1 95.19 96 GLY A N 1
ATOM 712 C CA . GLY A 1 96 ? 12.234 -3.857 6.199 1 95.19 96 GLY A CA 1
ATOM 713 C C . GLY A 1 96 ? 11.812 -4.996 7.109 1 95.19 96 GLY A C 1
ATOM 714 O O . GLY A 1 96 ? 10.633 -5.344 7.172 1 95.19 96 GLY A O 1
ATOM 715 N N . GLU A 1 97 ? 12.781 -5.461 7.812 1 96.38 97 GLU A N 1
ATOM 716 C CA . GLU A 1 97 ? 12.617 -6.664 8.625 1 96.38 97 GLU A CA 1
ATOM 717 C C . GLU A 1 97 ? 11.523 -6.477 9.672 1 96.38 97 GLU A C 1
ATOM 719 O O . GLU A 1 97 ? 10.656 -7.336 9.836 1 96.38 97 GLU A O 1
ATOM 724 N N . SER A 1 98 ? 11.57 -5.355 10.383 1 96.12 98 SER A N 1
ATOM 725 C CA . SER A 1 98 ? 10.617 -5.109 11.461 1 96.12 98 SER A CA 1
ATOM 726 C C . SER A 1 98 ? 9.188 -5.07 10.938 1 96.12 98 SER A C 1
ATOM 728 O O . SER A 1 98 ? 8.281 -5.652 11.547 1 96.12 98 SER A O 1
ATOM 730 N N . MET A 1 99 ? 8.984 -4.43 9.828 1 96.94 99 MET A N 1
ATOM 731 C CA . MET A 1 99 ? 7.648 -4.352 9.234 1 96.94 99 MET A CA 1
ATOM 732 C C . MET A 1 99 ? 7.168 -5.73 8.797 1 96.94 99 MET A C 1
ATOM 734 O O . MET A 1 99 ? 6.012 -6.094 9.023 1 96.94 99 MET A O 1
ATOM 738 N N . LEU A 1 100 ? 8.086 -6.48 8.219 1 98.62 100 LEU A N 1
ATOM 739 C CA . LEU A 1 100 ? 7.734 -7.797 7.699 1 98.62 100 LEU A CA 1
ATOM 740 C C . LEU A 1 100 ? 7.34 -8.742 8.828 1 98.62 100 LEU A C 1
ATOM 742 O O . LEU A 1 100 ? 6.352 -9.469 8.727 1 98.62 100 LEU A O 1
ATOM 746 N N . ARG A 1 101 ? 8.094 -8.703 9.906 1 98.69 101 ARG A N 1
ATOM 747 C CA . ARG A 1 101 ? 7.75 -9.5 11.078 1 98.69 101 ARG A CA 1
ATOM 748 C C . ARG A 1 101 ? 6.383 -9.102 11.625 1 98.69 101 ARG A C 1
ATOM 750 O O . ARG A 1 101 ? 5.586 -9.969 12 1 98.69 101 ARG A O 1
ATOM 757 N N . ALA A 1 102 ? 6.164 -7.82 11.641 1 98.56 102 ALA A N 1
ATOM 758 C CA . ALA A 1 102 ? 4.887 -7.301 12.133 1 98.56 102 ALA A CA 1
ATOM 759 C C . ALA A 1 102 ? 3.734 -7.754 11.242 1 98.56 102 ALA A C 1
ATOM 761 O O . ALA A 1 102 ? 2.648 -8.062 11.734 1 98.56 102 ALA A O 1
ATOM 762 N N . ALA A 1 103 ? 3.953 -7.777 9.953 1 98.88 103 ALA A N 1
ATOM 763 C CA . ALA A 1 103 ? 2.932 -8.211 9.008 1 98.88 103 ALA A CA 1
ATOM 764 C C . ALA A 1 103 ? 2.537 -9.664 9.25 1 98.88 103 ALA A C 1
ATOM 766 O O . ALA A 1 103 ? 1.348 -9.992 9.312 1 98.88 103 ALA A O 1
ATOM 767 N N . VAL A 1 104 ? 3.533 -10.523 9.414 1 98.94 104 VAL A N 1
ATOM 768 C CA . VAL A 1 104 ? 3.301 -11.945 9.641 1 98.94 104 VAL A CA 1
ATOM 769 C C . VAL A 1 104 ? 2.545 -12.148 10.953 1 98.94 104 VAL A C 1
ATOM 771 O O . VAL A 1 104 ? 1.529 -12.844 10.992 1 98.94 104 VAL A O 1
ATOM 774 N N . LYS A 1 105 ? 3.064 -11.492 11.961 1 98.88 105 LYS A N 1
ATOM 775 C CA . LYS A 1 105 ? 2.424 -11.578 13.273 1 98.88 105 LYS A CA 1
ATOM 776 C C . LYS A 1 105 ? 0.965 -11.133 13.195 1 98.88 105 LYS A C 1
ATOM 778 O O . LYS A 1 105 ? 0.068 -11.852 13.648 1 98.88 105 LYS A O 1
ATOM 783 N N . GLY A 1 106 ? 0.714 -9.984 12.641 1 98.88 106 GLY A N 1
ATOM 784 C CA . GLY A 1 106 ? -0.631 -9.438 12.555 1 98.88 106 GLY A CA 1
ATOM 785 C C . GLY A 1 106 ? -1.581 -10.328 11.773 1 98.88 106 GLY A C 1
ATOM 786 O O . GLY A 1 106 ? -2.695 -10.602 12.219 1 98.88 106 GLY A O 1
ATOM 787 N N . ALA A 1 107 ? -1.122 -10.758 10.625 1 98.88 107 ALA A N 1
ATOM 788 C CA . ALA A 1 107 ? -1.967 -11.578 9.766 1 98.88 107 ALA A CA 1
ATOM 789 C C . ALA A 1 107 ? -2.408 -12.852 10.477 1 98.88 107 ALA A C 1
ATOM 791 O O . ALA A 1 107 ? -3.58 -13.234 10.414 1 98.88 107 ALA A O 1
ATOM 792 N N . ARG A 1 108 ? -1.505 -13.516 11.156 1 98.81 108 ARG A N 1
ATOM 793 C CA . ARG A 1 108 ? -1.791 -14.758 11.867 1 98.81 108 ARG A CA 1
ATOM 794 C C . ARG A 1 108 ? -2.742 -14.516 13.031 1 98.81 108 ARG A C 1
ATOM 796 O O . ARG A 1 108 ? -3.703 -15.266 13.227 1 98.81 108 ARG A O 1
ATOM 803 N N . GLU A 1 109 ? -2.475 -13.453 13.766 1 98.75 109 GLU A N 1
ATOM 804 C CA . GLU A 1 109 ? -3.311 -13.141 14.922 1 98.75 109 GLU A CA 1
ATOM 805 C C . GLU A 1 109 ? -4.727 -12.766 14.492 1 98.75 109 GLU A C 1
ATOM 807 O O . GLU A 1 109 ? -5.699 -13.156 15.141 1 98.75 109 GLU A O 1
ATOM 812 N N . GLY A 1 110 ? -4.82 -11.961 13.469 1 98.69 110 GLY A N 1
ATOM 813 C CA . GLY A 1 110 ? -6.129 -11.578 12.953 1 98.69 110 GLY A CA 1
ATOM 814 C C . GLY A 1 110 ? -6.957 -12.766 12.5 1 98.69 110 GLY A C 1
ATOM 815 O O . GLY A 1 110 ? -8.148 -12.844 12.789 1 98.69 110 GLY A O 1
ATOM 816 N N . ALA A 1 111 ? -6.316 -13.664 11.766 1 98.81 111 ALA A N 1
ATOM 817 C CA . ALA A 1 111 ? -7 -14.867 11.305 1 98.81 111 ALA A CA 1
ATOM 818 C C . ALA A 1 111 ? -7.453 -15.734 12.477 1 98.81 111 ALA A C 1
ATOM 820 O O . ALA A 1 111 ? -8.602 -16.172 12.523 1 98.81 111 ALA A O 1
ATOM 821 N N . LEU A 1 112 ? -6.574 -15.969 13.406 1 98.56 112 LEU A N 1
ATOM 822 C CA . LEU A 1 112 ? -6.871 -16.781 14.578 1 98.56 112 LEU A CA 1
ATOM 823 C C . LEU A 1 112 ? -8.055 -16.203 15.352 1 98.56 112 LEU A C 1
ATOM 825 O O . LEU A 1 112 ? -8.922 -16.953 15.805 1 98.56 112 LEU A O 1
ATOM 829 N N . ALA A 1 113 ? -8.086 -14.922 15.523 1 98.25 113 ALA A N 1
ATOM 830 C CA . ALA A 1 113 ? -9.133 -14.25 16.297 1 98.25 113 ALA A CA 1
ATOM 831 C C . ALA A 1 113 ? -10.508 -14.516 15.695 1 98.25 113 ALA A C 1
ATOM 833 O O . ALA A 1 113 ? -11.523 -14.453 16.391 1 98.25 113 ALA A O 1
ATOM 834 N N . LYS A 1 114 ? -10.555 -14.828 14.406 1 98.38 114 LYS A N 1
ATOM 835 C CA . LYS A 1 114 ? -11.836 -15.031 13.734 1 98.38 114 LYS A CA 1
ATOM 836 C C . LYS A 1 114 ? -12.039 -16.5 13.359 1 98.38 114 LYS A C 1
ATOM 838 O O . LYS A 1 114 ? -12.977 -16.844 12.641 1 98.38 114 LYS A O 1
ATOM 843 N N . GLY A 1 115 ? -11.102 -17.359 13.75 1 98.31 115 GLY A N 1
ATOM 844 C CA . GLY A 1 115 ? -11.219 -18.781 13.516 1 98.31 115 GLY A CA 1
ATOM 845 C C . GLY A 1 115 ? -10.867 -19.188 12.102 1 98.31 115 GLY A C 1
ATOM 846 O O . GLY A 1 115 ? -11.375 -20.203 11.594 1 98.31 115 GLY A O 1
ATOM 847 N N . HIS A 1 116 ? -10.094 -18.344 11.406 1 98.44 116 HIS A N 1
ATOM 848 C CA . HIS A 1 116 ? -9.656 -18.672 10.055 1 98.44 116 HIS A CA 1
ATOM 849 C C . HIS A 1 116 ? -8.266 -19.281 10.055 1 98.44 116 HIS A C 1
ATOM 851 O O . HIS A 1 116 ? -7.52 -19.156 11.031 1 98.44 116 HIS A O 1
ATOM 857 N N . ALA A 1 117 ? -7.945 -20 8.977 1 98.19 117 ALA A N 1
ATOM 858 C CA . ALA A 1 117 ? -6.555 -20.375 8.734 1 98.19 117 ALA A CA 1
ATOM 859 C C . ALA A 1 117 ? -5.691 -19.141 8.477 1 98.19 117 ALA A C 1
ATOM 861 O O . ALA A 1 117 ? -6.141 -18.188 7.832 1 98.19 117 ALA A O 1
ATOM 862 N N . ALA A 1 118 ? -4.473 -19.141 8.93 1 98 118 ALA A N 1
ATOM 863 C CA . ALA A 1 118 ? -3.557 -18.031 8.711 1 98 118 ALA A CA 1
ATOM 864 C C . ALA A 1 118 ? -3.252 -17.859 7.223 1 98 118 ALA A C 1
ATOM 866 O O . ALA A 1 118 ? -2.984 -18.828 6.52 1 98 118 ALA A O 1
ATOM 867 N N . PRO A 1 119 ? -3.363 -16.672 6.754 1 98.81 119 PRO A N 1
ATOM 868 C CA . PRO A 1 119 ? -2.912 -16.453 5.379 1 98.81 119 PRO A CA 1
ATOM 869 C C . PRO A 1 119 ? -1.395 -16.547 5.234 1 98.81 119 PRO A C 1
ATOM 871 O O . PRO A 1 119 ? -0.664 -16.312 6.199 1 98.81 119 PRO A O 1
ATOM 874 N N . ARG A 1 120 ? -0.929 -16.922 4.07 1 98.81 120 ARG A N 1
ATOM 875 C CA . ARG A 1 120 ? 0.481 -16.719 3.746 1 98.81 120 ARG A CA 1
ATOM 876 C C . ARG A 1 120 ? 0.779 -15.258 3.445 1 98.81 120 ARG A C 1
ATOM 878 O O . ARG A 1 120 ? 0.061 -14.617 2.674 1 98.81 120 ARG A O 1
ATOM 885 N N . VAL A 1 121 ? 1.751 -14.742 4.098 1 98.94 121 VAL A N 1
ATOM 886 C CA . VAL A 1 121 ? 2.227 -13.391 3.811 1 98.94 121 VAL A CA 1
ATOM 887 C C . VAL A 1 121 ? 3.33 -13.445 2.758 1 98.94 121 VAL A C 1
ATOM 889 O O . VAL A 1 121 ? 4.359 -14.094 2.961 1 98.94 121 VAL A O 1
ATOM 892 N N . LEU A 1 122 ? 3.076 -12.82 1.602 1 98.94 122 LEU A N 1
ATOM 893 C CA . LEU A 1 122 ? 4.012 -12.797 0.481 1 98.94 122 LEU A CA 1
ATOM 894 C C . LEU A 1 122 ? 4.672 -11.43 0.354 1 98.94 122 LEU A C 1
ATOM 896 O O . LEU A 1 122 ? 3.982 -10.414 0.217 1 98.94 122 LEU A O 1
ATOM 900 N N . ALA A 1 123 ? 5.973 -11.406 0.356 1 98.88 123 ALA A N 1
ATOM 901 C CA . ALA A 1 123 ? 6.699 -10.148 0.216 1 98.88 123 ALA A CA 1
ATOM 902 C C . ALA A 1 123 ? 7.016 -9.859 -1.248 1 98.88 123 ALA A C 1
ATOM 904 O O . ALA A 1 123 ? 7.625 -10.68 -1.933 1 98.88 123 ALA A O 1
ATOM 905 N N . VAL A 1 124 ? 6.582 -8.734 -1.688 1 98.44 124 VAL A N 1
ATOM 906 C CA . VAL A 1 124 ? 6.938 -8.258 -3.02 1 98.44 124 VAL A CA 1
ATOM 907 C C . VAL A 1 124 ? 8.383 -7.754 -3.021 1 98.44 124 VAL A C 1
ATOM 909 O O . VAL A 1 124 ? 8.75 -6.914 -2.199 1 98.44 124 VAL A O 1
ATOM 912 N N . THR A 1 125 ? 9.148 -8.188 -3.885 1 96.56 125 THR A N 1
ATOM 913 C CA . THR A 1 125 ? 10.539 -7.77 -3.955 1 96.56 125 THR A CA 1
ATOM 914 C C . THR A 1 125 ? 10.695 -6.547 -4.852 1 96.56 125 THR A C 1
ATOM 916 O O . THR A 1 125 ? 10.453 -5.418 -4.414 1 96.56 125 THR A O 1
ATOM 919 N N . VAL A 1 126 ? 10.93 -6.82 -6.164 1 92.94 126 VAL A N 1
ATOM 920 C CA . VAL A 1 126 ? 10.977 -5.727 -7.133 1 92.94 126 VAL A CA 1
ATOM 921 C C . VAL A 1 126 ? 9.82 -5.859 -8.125 1 92.94 126 VAL A C 1
ATOM 923 O O . VAL A 1 126 ? 9.602 -6.934 -8.68 1 92.94 126 VAL A O 1
ATOM 926 N N . LEU A 1 127 ? 9.094 -4.742 -8.234 1 90.06 127 LEU A N 1
ATOM 927 C CA . LEU A 1 127 ? 7.977 -4.77 -9.18 1 90.06 127 LEU A CA 1
ATOM 928 C C . LEU A 1 127 ? 8.469 -5.074 -10.586 1 90.06 127 LEU A C 1
ATOM 930 O O . LEU A 1 127 ? 9.5 -4.547 -11.023 1 90.06 127 LEU A O 1
ATOM 934 N N . THR A 1 128 ? 7.766 -5.91 -11.289 1 83.81 128 THR A N 1
ATOM 935 C CA . THR A 1 128 ? 8.141 -6.355 -12.625 1 83.81 128 THR A CA 1
ATOM 936 C C . THR A 1 128 ? 8.102 -5.191 -13.609 1 83.81 128 THR A C 1
ATOM 938 O O . THR A 1 128 ? 8.656 -5.281 -14.711 1 83.81 128 THR A O 1
ATOM 941 N N . SER A 1 129 ? 7.488 -4.098 -13.18 1 81.31 129 SER A N 1
ATOM 942 C CA . SER A 1 129 ? 7.359 -2.932 -14.055 1 81.31 129 SER A CA 1
ATOM 943 C C . SER A 1 129 ? 8.625 -2.074 -14.016 1 81.31 129 SER A C 1
ATOM 945 O O . SER A 1 129 ? 8.805 -1.192 -14.852 1 81.31 129 SER A O 1
ATOM 947 N N . LEU A 1 130 ? 9.477 -2.229 -13.062 1 84.56 130 LEU A N 1
ATOM 948 C CA . LEU A 1 130 ? 10.648 -1.377 -12.914 1 84.56 130 LEU A CA 1
ATOM 949 C C . LEU A 1 130 ? 11.789 -1.865 -13.805 1 84.56 130 LEU A C 1
ATOM 951 O O . LEU A 1 130 ? 12.258 -2.998 -13.656 1 84.56 130 LEU A O 1
ATOM 955 N N . SER A 1 131 ? 12.172 -1.004 -14.695 1 84.62 131 SER A N 1
ATOM 956 C CA . SER A 1 131 ? 13.375 -1.254 -15.477 1 84.62 131 SER A CA 1
ATOM 957 C C . SER A 1 131 ? 14.633 -1.073 -14.633 1 84.62 131 SER A C 1
ATOM 959 O O . SER A 1 131 ? 14.555 -0.608 -13.492 1 84.62 131 SER A O 1
ATOM 961 N N . ALA A 1 132 ? 15.734 -1.45 -15.234 1 86.62 132 ALA A N 1
ATOM 962 C CA . ALA A 1 132 ? 17 -1.237 -14.547 1 86.62 132 ALA A CA 1
ATOM 963 C C . ALA A 1 132 ? 17.219 0.242 -14.242 1 86.62 132 ALA A C 1
ATOM 965 O O . ALA A 1 132 ? 17.703 0.594 -13.164 1 86.62 132 ALA A O 1
ATOM 966 N N . GLU A 1 133 ? 16.844 1.06 -15.219 1 87.81 133 GLU A N 1
ATOM 967 C CA . GLU A 1 133 ? 16.984 2.502 -15.047 1 87.81 133 GLU A CA 1
ATOM 968 C C . GLU A 1 133 ? 16.094 3.01 -13.914 1 87.81 133 GLU A C 1
ATOM 970 O O . GLU A 1 133 ? 16.516 3.861 -13.125 1 87.81 133 GLU A O 1
ATOM 975 N N . GLU A 1 134 ? 14.961 2.445 -13.781 1 86.62 134 GLU A N 1
ATOM 976 C CA . GLU A 1 134 ? 14.031 2.881 -12.742 1 86.62 134 GLU A CA 1
ATOM 977 C C . GLU A 1 134 ? 14.453 2.381 -11.367 1 86.62 134 GLU A C 1
ATOM 979 O O . GLU A 1 134 ? 14.305 3.086 -10.367 1 86.62 134 GLU A O 1
ATOM 984 N N . VAL A 1 135 ? 14.906 1.182 -11.328 1 88.62 135 VAL A N 1
ATOM 985 C CA . VAL A 1 135 ? 15.422 0.634 -10.086 1 88.62 135 VAL A CA 1
ATOM 986 C C . VAL A 1 135 ? 16.562 1.509 -9.57 1 88.62 135 VAL A C 1
ATOM 988 O O . VAL A 1 135 ? 16.625 1.839 -8.383 1 88.62 135 VAL A O 1
ATOM 991 N N . ALA A 1 136 ? 17.438 1.963 -10.477 1 86.94 136 ALA A N 1
ATOM 992 C CA . ALA A 1 136 ? 18.516 2.867 -10.117 1 86.94 136 ALA A CA 1
ATOM 993 C C . ALA A 1 136 ? 17.984 4.227 -9.68 1 86.94 136 ALA A C 1
ATOM 995 O O . ALA A 1 136 ? 18.5 4.828 -8.734 1 86.94 136 ALA A O 1
ATOM 996 N N . ALA A 1 137 ? 16.969 4.676 -10.336 1 86.94 137 ALA A N 1
ATOM 997 C CA . ALA A 1 137 ? 16.406 5.988 -10.055 1 86.94 137 ALA A CA 1
ATOM 998 C C . ALA A 1 137 ? 15.797 6.027 -8.648 1 86.94 137 ALA A C 1
ATOM 1000 O O . ALA A 1 137 ? 15.852 7.059 -7.977 1 86.94 137 ALA A O 1
ATOM 1001 N N . VAL A 1 138 ? 15.258 4.914 -8.211 1 88.25 138 VAL A N 1
ATOM 1002 C CA . VAL A 1 138 ? 14.648 4.887 -6.887 1 88.25 138 VAL A CA 1
ATOM 1003 C C . VAL A 1 138 ? 15.727 4.652 -5.828 1 88.25 138 VAL A C 1
ATOM 1005 O O . VAL A 1 138 ? 15.461 4.773 -4.629 1 88.25 138 VAL A O 1
ATOM 1008 N N . GLY A 1 139 ? 16.938 4.234 -6.25 1 86.31 139 GLY A N 1
ATOM 1009 C CA . GLY A 1 139 ? 18.062 4.176 -5.344 1 86.31 139 GLY A CA 1
ATOM 1010 C C . GLY A 1 139 ? 18.484 2.758 -5.008 1 86.31 139 GLY A C 1
ATOM 1011 O O . GLY A 1 139 ? 19.312 2.545 -4.117 1 86.31 139 GLY A O 1
ATOM 1012 N N . LEU A 1 140 ? 17.859 1.787 -5.629 1 85 140 LEU A N 1
ATOM 1013 C CA . LEU A 1 140 ? 18.281 0.413 -5.391 1 85 140 LEU A CA 1
ATOM 1014 C C . LEU A 1 140 ? 19.531 0.077 -6.215 1 85 140 LEU A C 1
ATOM 1016 O O . LEU A 1 140 ? 19.531 0.24 -7.438 1 85 140 LEU A O 1
ATOM 1020 N N . PRO A 1 141 ? 20.547 -0.373 -5.555 1 82.69 141 PRO A N 1
ATOM 1021 C CA . PRO A 1 141 ? 21.781 -0.692 -6.285 1 82.69 141 PRO A CA 1
ATOM 1022 C C . PRO A 1 141 ? 21.672 -1.998 -7.07 1 82.69 141 PRO A C 1
ATOM 1024 O O . PRO A 1 141 ? 20.953 -2.914 -6.66 1 82.69 141 PRO A O 1
ATOM 1027 N N . GLY A 1 142 ? 22.438 -2.041 -8.242 1 84.38 142 GLY A N 1
ATOM 1028 C CA . GLY A 1 142 ? 22.531 -3.27 -9.016 1 84.38 142 GLY A CA 1
ATOM 1029 C C . GLY A 1 142 ? 21.391 -3.439 -10.008 1 84.38 142 GLY A C 1
ATOM 1030 O O . GLY A 1 142 ? 20.656 -2.488 -10.297 1 84.38 142 GLY A O 1
ATOM 1031 N N . THR A 1 143 ? 21.312 -4.688 -10.57 1 87.75 143 THR A N 1
ATOM 1032 C CA . THR A 1 143 ? 20.234 -5.02 -11.492 1 87.75 143 THR A CA 1
ATOM 1033 C C . THR A 1 143 ? 18.938 -5.305 -10.727 1 87.75 143 THR A C 1
ATOM 1035 O O . THR A 1 143 ? 18.953 -5.531 -9.516 1 87.75 143 THR A O 1
ATOM 1038 N N . PRO A 1 144 ? 17.844 -5.27 -11.445 1 90.38 144 PRO A N 1
ATOM 1039 C CA . PRO A 1 144 ? 16.578 -5.645 -10.805 1 90.38 144 PRO A CA 1
ATOM 1040 C C . PRO A 1 144 ? 16.625 -7.027 -10.148 1 90.38 144 PRO A C 1
ATOM 1042 O O . PRO A 1 144 ? 16.094 -7.219 -9.055 1 90.38 144 PRO A O 1
ATOM 1045 N N . GLU A 1 145 ? 17.312 -7.977 -10.766 1 92.19 145 GLU A N 1
ATOM 1046 C CA . GLU A 1 145 ? 17.422 -9.336 -10.242 1 92.19 145 GLU A CA 1
ATOM 1047 C C . GLU A 1 145 ? 18.219 -9.367 -8.938 1 92.19 145 GLU A C 1
ATOM 1049 O O . GLU A 1 145 ? 17.859 -10.07 -7.996 1 92.19 145 GLU A O 1
ATOM 1054 N N . GLU A 1 146 ? 19.297 -8.578 -8.898 1 92.69 146 GLU A N 1
ATOM 1055 C CA . GLU A 1 146 ? 20.125 -8.508 -7.695 1 92.69 146 GLU A CA 1
ATOM 1056 C C . GLU A 1 146 ? 19.359 -7.852 -6.543 1 92.69 146 GLU A C 1
ATOM 1058 O O . GLU A 1 146 ? 19.453 -8.305 -5.402 1 92.69 146 GLU A O 1
ATOM 1063 N N . ALA A 1 147 ? 18.672 -6.793 -6.906 1 93.38 147 ALA A N 1
ATOM 1064 C CA . ALA A 1 147 ? 17.844 -6.113 -5.902 1 93.38 147 ALA A CA 1
ATOM 1065 C C . ALA A 1 147 ? 16.75 -7.031 -5.375 1 93.38 147 ALA A C 1
ATOM 1067 O O . ALA A 1 147 ? 16.5 -7.07 -4.172 1 93.38 147 ALA A O 1
ATOM 1068 N N . ALA A 1 148 ? 16.156 -7.758 -6.277 1 95.81 148 ALA A N 1
ATOM 1069 C CA . ALA A 1 148 ? 15.094 -8.688 -5.898 1 95.81 148 ALA A CA 1
ATOM 1070 C C . ALA A 1 148 ? 15.617 -9.766 -4.965 1 95.81 148 ALA A C 1
ATOM 1072 O O . ALA A 1 148 ? 14.969 -10.109 -3.971 1 95.81 148 ALA A O 1
ATOM 1073 N N . LEU A 1 149 ? 16.75 -10.297 -5.27 1 96.31 149 LEU A N 1
ATOM 1074 C CA . LEU A 1 149 ? 17.312 -11.352 -4.441 1 96.31 149 LEU A CA 1
ATOM 1075 C C . LEU A 1 149 ? 17.656 -10.828 -3.055 1 96.31 149 LEU A C 1
ATOM 1077 O O . LEU A 1 149 ? 17.453 -11.523 -2.053 1 96.31 149 LEU A O 1
ATOM 1081 N N . ARG A 1 150 ? 18.25 -9.641 -2.961 1 94.69 150 ARG A N 1
ATOM 1082 C CA . ARG A 1 150 ? 18.562 -9.023 -1.676 1 94.69 150 ARG A CA 1
ATOM 1083 C C . ARG A 1 150 ? 17.297 -8.883 -0.825 1 94.69 150 ARG A C 1
ATOM 1085 O O . ARG A 1 150 ? 17.297 -9.258 0.35 1 94.69 150 ARG A O 1
ATOM 1092 N N . LEU A 1 151 ? 16.25 -8.375 -1.416 1 96.88 151 LEU A N 1
ATOM 1093 C CA . LEU A 1 151 ? 14.984 -8.18 -0.72 1 96.88 151 LEU A CA 1
ATOM 1094 C C . LEU A 1 151 ? 14.359 -9.516 -0.347 1 96.88 151 LEU A C 1
ATOM 1096 O O . LEU A 1 151 ? 13.734 -9.641 0.711 1 96.88 151 LEU A O 1
ATOM 1100 N N . ALA A 1 152 ? 14.539 -10.484 -1.224 1 98.19 152 ALA A N 1
ATOM 1101 C CA . ALA A 1 152 ? 14.016 -11.82 -0.947 1 98.19 152 ALA A CA 1
ATOM 1102 C C . ALA A 1 152 ? 14.688 -12.422 0.286 1 98.19 152 ALA A C 1
ATOM 1104 O O . ALA A 1 152 ? 14.008 -12.984 1.149 1 98.19 152 ALA A O 1
ATOM 1105 N N . ARG A 1 153 ? 16.031 -12.305 0.341 1 97.69 153 ARG A N 1
ATOM 1106 C CA . ARG A 1 153 ? 16.766 -12.82 1.491 1 97.69 153 ARG A CA 1
ATOM 1107 C C . ARG A 1 153 ? 16.312 -12.141 2.779 1 97.69 153 ARG A C 1
ATOM 1109 O O . ARG A 1 153 ? 16.094 -12.812 3.793 1 97.69 153 ARG A O 1
ATOM 1116 N N . LEU A 1 154 ? 16.156 -10.852 2.701 1 96.94 154 LEU A N 1
ATOM 1117 C CA . LEU A 1 154 ? 15.688 -10.086 3.848 1 96.94 154 LEU A CA 1
ATOM 1118 C C . LEU A 1 154 ? 14.312 -10.562 4.293 1 96.94 154 LEU A C 1
ATOM 1120 O O . LEU A 1 154 ? 14.078 -10.773 5.484 1 96.94 154 LEU A O 1
ATOM 1124 N N . ALA A 1 155 ? 13.43 -10.719 3.34 1 98.5 155 ALA A N 1
ATOM 1125 C CA . ALA A 1 155 ? 12.039 -11.078 3.619 1 98.5 155 ALA A CA 1
ATOM 1126 C C . ALA A 1 155 ? 11.945 -12.477 4.219 1 98.5 155 ALA A C 1
ATOM 1128 O O . ALA A 1 155 ? 11.242 -12.688 5.211 1 98.5 155 ALA A O 1
ATOM 1129 N N . VAL A 1 156 ? 12.609 -13.438 3.619 1 98.44 156 VAL A N 1
ATOM 1130 C CA . VAL A 1 156 ? 12.602 -14.805 4.121 1 98.44 156 VAL A CA 1
ATOM 1131 C C . VAL A 1 156 ? 13.195 -14.844 5.523 1 98.44 156 VAL A C 1
ATOM 1133 O O . VAL A 1 156 ? 12.68 -15.531 6.41 1 98.44 156 VAL A O 1
ATOM 1136 N N . GLY A 1 157 ? 14.273 -14.109 5.738 1 97.69 157 GLY A N 1
ATOM 1137 C CA . GLY A 1 157 ? 14.875 -14.008 7.055 1 97.69 157 GLY A CA 1
ATOM 1138 C C . GLY A 1 157 ? 13.938 -13.422 8.102 1 97.69 157 GLY A C 1
ATOM 1139 O O . GLY A 1 157 ? 14.055 -13.734 9.281 1 97.69 157 GLY A O 1
ATOM 1140 N N . ALA A 1 158 ? 13.008 -12.609 7.633 1 97.94 158 ALA A N 1
ATOM 1141 C CA . ALA A 1 158 ? 12.062 -11.953 8.531 1 97.94 158 ALA A CA 1
ATOM 1142 C C . ALA A 1 158 ? 10.852 -12.844 8.812 1 97.94 158 ALA A C 1
ATOM 1144 O O . ALA A 1 158 ? 9.984 -12.484 9.609 1 97.94 158 ALA A O 1
ATOM 1145 N N . GLY A 1 159 ? 10.742 -13.961 8.117 1 98.38 159 GLY A N 1
ATOM 1146 C CA . GLY A 1 159 ? 9.734 -14.945 8.469 1 98.38 159 GLY A CA 1
ATOM 1147 C C . GLY A 1 159 ? 8.508 -14.898 7.57 1 98.38 159 GLY A C 1
ATOM 1148 O O . GLY A 1 159 ? 7.477 -15.492 7.887 1 98.38 159 GLY A O 1
ATOM 1149 N N . VAL A 1 160 ? 8.602 -14.172 6.445 1 98.75 160 VAL A N 1
ATOM 1150 C CA . VAL A 1 160 ? 7.465 -14.211 5.531 1 98.75 160 VAL A CA 1
ATOM 1151 C C . VAL A 1 160 ? 7.305 -15.617 4.965 1 98.75 160 VAL A C 1
ATOM 1153 O O . VAL A 1 160 ? 8.242 -16.422 5 1 98.75 160 VAL A O 1
ATOM 1156 N N . ASP A 1 161 ? 6.098 -15.93 4.469 1 98.81 161 ASP A N 1
ATOM 1157 C CA . ASP A 1 161 ? 5.781 -17.266 3.99 1 98.81 161 ASP A CA 1
ATOM 1158 C C . ASP A 1 161 ? 6.223 -17.453 2.541 1 98.81 161 ASP A C 1
ATOM 1160 O O . ASP A 1 161 ? 6.441 -18.578 2.09 1 98.81 161 ASP A O 1
ATOM 1164 N N . GLY A 1 162 ? 6.281 -16.359 1.8 1 98.88 162 GLY A N 1
ATOM 1165 C CA . GLY A 1 162 ? 6.598 -16.453 0.383 1 98.88 162 GLY A CA 1
ATOM 1166 C C . GLY A 1 162 ? 6.977 -15.117 -0.225 1 98.88 162 GLY A C 1
ATOM 1167 O O . GLY A 1 162 ? 7.145 -14.125 0.491 1 98.88 162 GLY A O 1
ATOM 1168 N N . LEU A 1 163 ? 7.176 -15.188 -1.53 1 98.81 163 LEU A N 1
ATOM 1169 C CA . LEU A 1 163 ? 7.668 -14.031 -2.279 1 98.81 163 LEU A CA 1
ATOM 1170 C C . LEU A 1 163 ? 6.855 -13.828 -3.555 1 98.81 163 LEU A C 1
ATOM 1172 O O . LEU A 1 163 ? 6.375 -14.797 -4.152 1 98.81 163 LEU A O 1
ATOM 1176 N N . VAL A 1 164 ? 6.641 -12.617 -3.9 1 98.5 164 VAL A N 1
ATOM 1177 C CA . VAL A 1 164 ? 6.219 -12.258 -5.25 1 98.5 164 VAL A CA 1
ATOM 1178 C C . VAL A 1 164 ? 7.434 -11.844 -6.078 1 98.5 164 VAL A C 1
ATOM 1180 O O . VAL A 1 164 ? 8.18 -10.945 -5.691 1 98.5 164 VAL A O 1
ATOM 1183 N N . CYS A 1 165 ? 7.641 -12.469 -7.18 1 96.69 165 CYS A N 1
ATOM 1184 C CA . CYS A 1 165 ? 8.812 -12.188 -7.996 1 96.69 165 CYS A CA 1
ATOM 1185 C C . CYS A 1 165 ? 8.531 -12.453 -9.469 1 96.69 165 CYS A C 1
ATOM 1187 O O . CYS A 1 165 ? 7.496 -13.023 -9.812 1 96.69 165 CYS A O 1
ATOM 1189 N N . SER A 1 166 ? 9.438 -11.969 -10.258 1 94.44 166 SER A N 1
ATOM 1190 C CA . SER A 1 166 ? 9.367 -12.281 -11.68 1 94.44 166 SER A CA 1
ATOM 1191 C C . SER A 1 166 ? 9.578 -13.766 -11.93 1 94.44 166 SER A C 1
ATOM 1193 O O . SER A 1 166 ? 10.367 -14.414 -11.227 1 94.44 166 SER A O 1
ATOM 1195 N N . PRO A 1 167 ? 8.828 -14.312 -12.984 1 94.81 167 PRO A N 1
ATOM 1196 C CA . PRO A 1 167 ? 9.141 -15.695 -13.344 1 94.81 167 PRO A CA 1
ATOM 1197 C C . PRO A 1 167 ? 10.625 -15.906 -13.633 1 94.81 167 PRO A C 1
ATOM 1199 O O . PRO A 1 167 ? 11.156 -16.984 -13.375 1 94.81 167 PRO A O 1
ATOM 1202 N N . ARG A 1 168 ? 11.336 -14.914 -14.031 1 94.12 168 ARG A N 1
ATOM 1203 C CA . ARG A 1 168 ? 12.75 -15 -14.383 1 94.12 168 ARG A CA 1
ATOM 1204 C C . ARG A 1 168 ? 13.617 -15.109 -13.133 1 94.12 168 ARG A C 1
ATOM 1206 O O . ARG A 1 168 ? 14.766 -15.539 -13.211 1 94.12 168 ARG A O 1
ATOM 1213 N N . GLU A 1 169 ? 13.047 -14.711 -12.023 1 96.56 169 GLU A N 1
ATOM 1214 C CA . GLU A 1 169 ? 13.805 -14.695 -10.773 1 96.56 169 GLU A CA 1
ATOM 1215 C C . GLU A 1 169 ? 13.578 -15.984 -9.984 1 96.56 169 GLU A C 1
ATOM 1217 O O . GLU A 1 169 ? 14.328 -16.281 -9.055 1 96.56 169 GLU A O 1
ATOM 1222 N N . ALA A 1 170 ? 12.57 -16.75 -10.312 1 97.19 170 ALA A N 1
ATOM 1223 C CA . ALA A 1 170 ? 12.094 -17.875 -9.508 1 97.19 170 ALA A CA 1
ATOM 1224 C C . ALA A 1 170 ? 13.18 -18.938 -9.352 1 97.19 170 ALA A C 1
ATOM 1226 O O . ALA A 1 170 ? 13.422 -19.422 -8.242 1 97.19 170 ALA A O 1
ATOM 1227 N N . ALA A 1 171 ? 13.867 -19.25 -10.453 1 97.31 171 ALA A N 1
ATOM 1228 C CA . ALA A 1 171 ? 14.898 -20.281 -10.391 1 97.31 171 ALA A CA 1
ATOM 1229 C C . ALA A 1 171 ? 16.031 -19.875 -9.453 1 97.31 171 ALA A C 1
ATOM 1231 O O . ALA A 1 171 ? 16.531 -20.703 -8.68 1 97.31 171 ALA A O 1
ATOM 1232 N N . ALA A 1 172 ? 16.438 -18.656 -9.617 1 97.38 172 ALA A N 1
ATOM 1233 C CA . ALA A 1 172 ? 17.484 -18.156 -8.742 1 97.38 172 ALA A CA 1
ATOM 1234 C C . ALA A 1 172 ? 17.031 -18.141 -7.285 1 97.38 172 ALA A C 1
ATOM 1236 O O . ALA A 1 172 ? 17.812 -18.438 -6.383 1 97.38 172 ALA A O 1
ATOM 1237 N N . PHE A 1 173 ? 15.789 -17.734 -7.027 1 98.31 173 PHE A N 1
ATOM 1238 C CA . PHE A 1 173 ? 15.258 -17.75 -5.672 1 98.31 173 PHE A CA 1
ATOM 1239 C C . PHE A 1 173 ? 15.258 -19.156 -5.102 1 98.31 173 PHE A C 1
ATOM 1241 O O . PHE A 1 173 ? 15.625 -19.359 -3.941 1 98.31 173 PHE A O 1
ATOM 1248 N N . ARG A 1 174 ? 14.875 -20.172 -5.902 1 98.25 174 ARG A N 1
ATOM 1249 C CA . ARG A 1 174 ? 14.906 -21.562 -5.449 1 98.25 174 ARG A CA 1
ATOM 1250 C C . ARG A 1 174 ? 16.328 -22 -5.102 1 98.25 174 ARG A C 1
ATOM 1252 O O . ARG A 1 174 ? 16.547 -22.656 -4.082 1 98.25 174 ARG A O 1
ATOM 1259 N N . ARG A 1 175 ? 17.25 -21.625 -5.926 1 97.75 175 ARG A N 1
ATOM 1260 C CA . ARG A 1 175 ? 18.641 -22.016 -5.707 1 97.75 175 ARG A CA 1
ATOM 1261 C C . ARG A 1 175 ? 19.172 -21.391 -4.422 1 97.75 175 ARG A C 1
ATOM 1263 O O . ARG A 1 175 ? 19.891 -22.047 -3.66 1 97.75 175 ARG A O 1
ATOM 1270 N N . GLU A 1 176 ? 18.812 -20.188 -4.18 1 97.56 176 GLU A N 1
ATOM 1271 C CA . GLU A 1 176 ? 19.438 -19.406 -3.117 1 97.56 176 GLU A CA 1
ATOM 1272 C C . GLU A 1 176 ? 18.688 -19.547 -1.801 1 97.56 176 GLU A C 1
ATOM 1274 O O . GLU A 1 176 ? 19.281 -19.453 -0.724 1 97.56 176 GLU A O 1
ATOM 1279 N N . LEU A 1 177 ? 17.375 -19.719 -1.866 1 98 177 LEU A N 1
ATOM 1280 C CA . LEU A 1 177 ? 16.562 -19.609 -0.66 1 98 177 LEU A CA 1
ATOM 1281 C C . LEU A 1 177 ? 15.961 -20.969 -0.295 1 98 177 LEU A C 1
ATOM 1283 O O . LEU A 1 177 ? 15.352 -21.109 0.767 1 98 177 LEU A O 1
ATOM 1287 N N . GLY A 1 178 ? 16.109 -22.016 -1.159 1 97.19 178 GLY A N 1
ATOM 1288 C CA . GLY A 1 178 ? 15.555 -23.344 -0.9 1 97.19 178 GLY A CA 1
ATOM 1289 C C . GLY A 1 178 ? 14.109 -23.484 -1.327 1 97.19 178 GLY A C 1
ATOM 1290 O O . GLY A 1 178 ? 13.547 -22.578 -1.938 1 97.19 178 GLY A O 1
ATOM 1291 N N . PRO A 1 179 ? 13.484 -24.578 -1.043 1 96.44 179 PRO A N 1
ATOM 1292 C CA . PRO A 1 179 ? 12.156 -24.922 -1.571 1 96.44 179 PRO A CA 1
ATOM 1293 C C . PRO A 1 179 ? 11.023 -24.391 -0.697 1 96.44 179 PRO A C 1
ATOM 1295 O O . PRO A 1 179 ? 9.852 -24.469 -1.087 1 96.44 179 PRO A O 1
ATOM 1298 N N . THR A 1 180 ? 11.344 -23.812 0.385 1 97 180 THR A N 1
ATOM 1299 C CA . THR A 1 180 ? 10.336 -23.562 1.414 1 97 180 THR A CA 1
ATOM 1300 C C . THR A 1 180 ? 9.484 -22.344 1.051 1 97 180 THR A C 1
ATOM 1302 O O . THR A 1 180 ? 8.258 -22.375 1.181 1 97 180 THR A O 1
ATOM 1305 N N . PRO A 1 181 ? 10.141 -21.203 0.566 1 98.38 181 PRO A N 1
ATOM 1306 C CA . PRO A 1 181 ? 9.312 -20.031 0.28 1 98.38 181 PRO A CA 1
ATOM 1307 C C . PRO A 1 181 ? 8.297 -20.281 -0.837 1 98.38 181 PRO A C 1
ATOM 1309 O O . PRO A 1 181 ? 8.641 -20.859 -1.868 1 98.38 181 PRO A O 1
ATOM 1312 N N . PHE A 1 182 ? 7.059 -19.906 -0.59 1 98.69 182 PHE A N 1
ATOM 1313 C CA . PHE A 1 182 ? 6.016 -19.938 -1.604 1 98.69 182 PHE A CA 1
ATOM 1314 C C . PHE A 1 182 ? 6.25 -18.875 -2.668 1 98.69 182 PHE A C 1
ATOM 1316 O O . PHE A 1 182 ? 6.152 -17.688 -2.391 1 98.69 182 PHE A O 1
ATOM 1323 N N . LEU A 1 183 ? 6.562 -19.266 -3.906 1 98.69 183 LEU A N 1
ATOM 1324 C CA . LEU A 1 183 ? 6.883 -18.297 -4.953 1 98.69 183 LEU A CA 1
ATOM 1325 C C . LEU A 1 183 ? 5.664 -18.016 -5.82 1 98.69 183 LEU A C 1
ATOM 1327 O O . LEU A 1 183 ? 5.164 -18.891 -6.516 1 98.69 183 LEU A O 1
ATOM 1331 N N . CYS A 1 184 ? 5.18 -16.812 -5.742 1 98.56 184 CYS A N 1
ATOM 1332 C CA . CYS A 1 184 ? 4.078 -16.297 -6.547 1 98.56 184 CYS A CA 1
ATOM 1333 C C . CYS A 1 184 ? 4.594 -15.414 -7.68 1 98.56 184 CYS A C 1
ATOM 1335 O O . CYS A 1 184 ? 5.281 -14.422 -7.43 1 98.56 184 CYS A O 1
ATOM 1337 N N . THR A 1 185 ? 4.227 -15.719 -8.914 1 97.06 185 THR A N 1
ATOM 1338 C CA . THR A 1 185 ? 4.793 -14.977 -10.031 1 97.06 185 THR A CA 1
ATOM 1339 C C . THR A 1 185 ? 3.691 -14.359 -10.883 1 97.06 185 THR A C 1
ATOM 1341 O O . THR A 1 185 ? 2.904 -15.078 -11.508 1 97.06 185 THR A O 1
ATOM 1344 N N . PRO A 1 186 ? 3.607 -13.055 -10.906 1 95.25 186 PRO A N 1
ATOM 1345 C CA . PRO A 1 186 ? 2.846 -12.359 -11.938 1 95.25 186 PRO A CA 1
ATOM 1346 C C . PRO A 1 186 ? 3.586 -12.297 -13.273 1 95.25 186 PRO A C 1
ATOM 1348 O O . PRO A 1 186 ? 4.605 -12.977 -13.453 1 95.25 186 PRO A O 1
ATOM 1351 N N . GLY A 1 187 ? 3.127 -11.57 -14.234 1 90.19 187 GLY A N 1
ATOM 1352 C CA . GLY A 1 187 ? 3.816 -11.422 -15.508 1 90.19 187 GLY A CA 1
ATOM 1353 C C . GLY A 1 187 ? 3.742 -12.664 -16.375 1 90.19 187 GLY A C 1
ATOM 1354 O O . GLY A 1 187 ? 4.723 -13.031 -17.016 1 90.19 187 GLY A O 1
ATOM 1355 N N . ILE A 1 188 ? 2.678 -13.367 -16.359 1 93.69 188 ILE A N 1
ATOM 1356 C CA . ILE A 1 188 ? 2.498 -14.594 -17.125 1 93.69 188 ILE A CA 1
ATOM 1357 C C . ILE A 1 188 ? 1.799 -14.281 -18.453 1 93.69 188 ILE A C 1
ATOM 1359 O O . ILE A 1 188 ? 0.727 -13.672 -18.469 1 93.69 188 ILE A O 1
ATOM 1363 N N . ARG A 1 189 ? 2.418 -14.688 -19.516 1 91.88 189 ARG A N 1
ATOM 1364 C CA . ARG A 1 189 ? 1.88 -14.539 -20.859 1 91.88 189 ARG A CA 1
ATOM 1365 C C . ARG A 1 189 ? 2.057 -15.82 -21.672 1 91.88 189 ARG A C 1
ATOM 1367 O O . ARG A 1 189 ? 3.186 -16.234 -21.938 1 91.88 189 ARG A O 1
ATOM 1374 N N . PRO A 1 190 ? 0.903 -16.469 -21.984 1 89.44 190 PRO A N 1
ATOM 1375 C CA . PRO A 1 190 ? 1.053 -17.625 -22.891 1 89.44 190 PRO A CA 1
ATOM 1376 C C . PRO A 1 190 ? 1.742 -17.25 -24.203 1 89.44 190 PRO A C 1
ATOM 1378 O O . PRO A 1 190 ? 1.783 -16.078 -24.578 1 89.44 190 PRO A O 1
ATOM 1381 N N . ALA A 1 191 ? 2.246 -18.297 -24.859 1 83.31 191 ALA A N 1
ATOM 1382 C CA . ALA A 1 191 ? 2.943 -18.062 -26.109 1 83.31 191 ALA A CA 1
ATOM 1383 C C . ALA A 1 191 ? 2.037 -17.359 -27.125 1 83.31 191 ALA A C 1
ATOM 1385 O O . ALA A 1 191 ? 0.874 -17.734 -27.281 1 83.31 191 ALA A O 1
ATOM 1386 N N . GLY A 1 192 ? 2.559 -16.234 -27.672 1 77.12 192 GLY A N 1
ATOM 1387 C CA . GLY A 1 192 ? 1.812 -15.523 -28.703 1 77.12 192 GLY A CA 1
ATOM 1388 C C . GLY A 1 192 ? 0.983 -14.375 -28.156 1 77.12 192 GLY A C 1
ATOM 1389 O O . GLY A 1 192 ? 0.489 -13.539 -28.906 1 77.12 192 GLY A O 1
ATOM 1390 N N . ALA A 1 193 ? 0.818 -14.336 -26.812 1 79.38 193 ALA A N 1
ATOM 1391 C CA . ALA A 1 193 ? 0.048 -13.25 -26.203 1 79.38 193 ALA A CA 1
ATOM 1392 C C . ALA A 1 193 ? 0.857 -11.953 -26.172 1 79.38 193 ALA A C 1
ATOM 1394 O O . ALA A 1 193 ? 2.09 -11.984 -26.125 1 79.38 193 ALA A O 1
ATOM 1395 N N . ALA A 1 194 ? 0.202 -10.812 -26.281 1 76.44 194 ALA A N 1
ATOM 1396 C CA . ALA A 1 194 ? 0.857 -9.508 -26.203 1 76.44 194 ALA A CA 1
ATOM 1397 C C . ALA A 1 194 ? 1.452 -9.273 -24.812 1 76.44 194 ALA A C 1
ATOM 1399 O O . ALA A 1 194 ? 0.826 -9.586 -23.797 1 76.44 194 ALA A O 1
ATOM 1400 N N . ALA A 1 195 ? 2.717 -8.758 -24.719 1 75.31 195 ALA A N 1
ATOM 1401 C CA . ALA A 1 195 ? 3.41 -8.531 -23.453 1 75.31 195 ALA A CA 1
ATOM 1402 C C . ALA A 1 195 ? 2.732 -7.434 -22.641 1 75.31 195 ALA A C 1
ATOM 1404 O O . ALA A 1 195 ? 2.658 -7.516 -21.422 1 75.31 195 ALA A O 1
ATOM 1405 N N . GLY A 1 196 ? 2.209 -6.305 -23.266 1 70.94 196 GLY A N 1
ATOM 1406 C CA . GLY A 1 196 ? 1.65 -5.152 -22.578 1 70.94 196 GLY A CA 1
ATOM 1407 C C . GLY A 1 196 ? 2.656 -4.441 -21.688 1 70.94 196 GLY A C 1
ATOM 1408 O O . GLY A 1 196 ? 3.762 -4.121 -22.125 1 70.94 196 GLY A O 1
ATOM 1409 N N . ASP A 1 197 ? 2.283 -4.223 -20.422 1 71.75 197 ASP A N 1
ATOM 1410 C CA . ASP A 1 197 ? 3.139 -3.479 -19.5 1 71.75 197 ASP A CA 1
ATOM 1411 C C . ASP A 1 197 ? 4.066 -4.418 -18.734 1 71.75 197 ASP A C 1
ATOM 1413 O O . ASP A 1 197 ? 4.719 -4.004 -17.766 1 71.75 197 ASP A O 1
ATOM 1417 N N . GLN A 1 198 ? 4.004 -5.633 -19.109 1 77.56 198 GLN A N 1
ATOM 1418 C CA . GLN A 1 198 ? 4.844 -6.629 -18.453 1 77.56 198 GLN A CA 1
ATOM 1419 C C . GLN A 1 198 ? 6.125 -6.879 -19.25 1 77.56 198 GLN A C 1
ATOM 1421 O O . GLN A 1 198 ? 6.207 -7.828 -20.031 1 77.56 198 GLN A O 1
ATOM 1426 N N . SER A 1 199 ? 7.199 -6.156 -18.875 1 72 199 SER A N 1
ATOM 1427 C CA . SER A 1 199 ? 8.445 -6.152 -19.641 1 72 199 SER A CA 1
ATOM 1428 C C . SER A 1 199 ? 9.219 -7.457 -19.438 1 72 199 SER A C 1
ATOM 1430 O O . SER A 1 199 ? 10.086 -7.797 -20.234 1 72 199 SER A O 1
ATOM 1432 N N . ARG A 1 200 ? 8.828 -8.242 -18.5 1 79.81 200 ARG A N 1
ATOM 1433 C CA . ARG A 1 200 ? 9.586 -9.445 -18.156 1 79.81 200 ARG A CA 1
ATOM 1434 C C . ARG A 1 200 ? 8.664 -10.656 -18.047 1 79.81 200 ARG A C 1
ATOM 1436 O O . ARG A 1 200 ? 8.844 -11.508 -17.172 1 79.81 200 ARG A O 1
ATOM 1443 N N . ALA A 1 201 ? 7.758 -10.711 -18.953 1 85.69 201 ALA A N 1
ATOM 1444 C CA . ALA A 1 201 ? 6.75 -11.773 -18.922 1 85.69 201 ALA A CA 1
ATOM 1445 C C . ALA A 1 201 ? 7.316 -13.078 -19.469 1 85.69 201 ALA A C 1
ATOM 1447 O O . ALA A 1 201 ? 8.227 -13.07 -20.297 1 85.69 201 ALA A O 1
ATOM 1448 N N . GLU A 1 202 ? 6.836 -14.156 -18.938 1 92.19 202 GLU A N 1
ATOM 1449 C CA . GLU A 1 202 ? 7.18 -15.5 -19.391 1 92.19 202 GLU A CA 1
ATOM 1450 C C . GLU A 1 202 ? 5.941 -16.391 -19.484 1 92.19 202 GLU A C 1
ATOM 1452 O O . GLU A 1 202 ? 4.871 -16.016 -19 1 92.19 202 GLU A O 1
ATOM 1457 N N . THR A 1 203 ? 6.074 -17.562 -20.078 1 95.25 203 THR A N 1
ATOM 1458 C CA . THR A 1 203 ? 4.961 -18.484 -20.25 1 95.25 203 THR A CA 1
ATOM 1459 C C . THR A 1 203 ? 4.66 -19.203 -18.938 1 95.25 203 THR A C 1
ATOM 1461 O O . THR A 1 203 ? 5.516 -19.281 -18.047 1 95.25 203 THR A O 1
ATOM 1464 N N . PRO A 1 204 ? 3.393 -19.75 -18.875 1 96.81 204 PRO A N 1
ATOM 1465 C CA . PRO A 1 204 ? 3.066 -20.578 -17.703 1 96.81 204 PRO A CA 1
ATOM 1466 C C . PRO A 1 204 ? 4.043 -21.734 -17.5 1 96.81 204 PRO A C 1
ATOM 1468 O O . PRO A 1 204 ? 4.492 -21.969 -16.375 1 96.81 204 PRO A O 1
ATOM 1471 N N . ALA A 1 205 ? 4.418 -22.375 -18.531 1 95.75 205 ALA A N 1
ATOM 1472 C CA . ALA A 1 205 ? 5.328 -23.516 -18.438 1 95.75 205 ALA A CA 1
ATOM 1473 C C . ALA A 1 205 ? 6.699 -23.078 -17.938 1 95.75 205 ALA A C 1
ATOM 1475 O O . ALA A 1 205 ? 7.305 -23.766 -17.109 1 95.75 205 ALA A O 1
ATOM 1476 N N . PHE A 1 206 ? 7.191 -22.047 -18.453 1 95.75 206 PHE A N 1
ATOM 1477 C CA . PHE A 1 206 ? 8.469 -21.516 -18 1 95.75 206 PHE A CA 1
ATOM 1478 C C . PHE A 1 206 ? 8.445 -21.25 -16.5 1 95.75 206 PHE A C 1
ATOM 1480 O O . PHE A 1 206 ? 9.344 -21.672 -15.773 1 95.75 206 PHE A O 1
ATOM 1487 N N . ALA A 1 207 ? 7.41 -20.484 -16.047 1 96.81 207 ALA A N 1
ATOM 1488 C CA . ALA A 1 207 ? 7.293 -20.109 -14.641 1 96.81 207 ALA A CA 1
ATOM 1489 C C . ALA A 1 207 ? 7.258 -21.344 -13.742 1 96.81 207 ALA A C 1
ATOM 1491 O O . ALA A 1 207 ? 7.918 -21.375 -12.703 1 96.81 207 ALA A O 1
ATOM 1492 N N . ARG A 1 208 ? 6.543 -22.344 -14.164 1 96.75 208 ARG A N 1
ATOM 1493 C CA . ARG A 1 208 ? 6.441 -23.578 -13.391 1 96.75 208 ARG A CA 1
ATOM 1494 C C . ARG A 1 208 ? 7.789 -24.281 -13.305 1 96.75 208 ARG A C 1
ATOM 1496 O O . ARG A 1 208 ? 8.203 -24.703 -12.227 1 96.75 208 ARG A O 1
ATOM 1503 N N . ARG A 1 209 ? 8.422 -24.375 -14.391 1 96.31 209 ARG A N 1
ATOM 1504 C CA . ARG A 1 209 ? 9.719 -25.047 -14.438 1 96.31 209 ARG A CA 1
ATOM 1505 C C . ARG A 1 209 ? 10.758 -24.281 -13.617 1 96.31 209 ARG A C 1
ATOM 1507 O O . ARG A 1 209 ? 11.648 -24.891 -13.023 1 96.31 209 ARG A O 1
ATOM 1514 N N . ALA A 1 210 ? 10.531 -22.984 -13.578 1 96.75 210 ALA A N 1
ATOM 1515 C CA . ALA A 1 210 ? 11.461 -22.141 -12.844 1 96.75 210 ALA A CA 1
ATOM 1516 C C . ALA A 1 210 ? 11.234 -22.25 -11.336 1 96.75 210 ALA A C 1
ATOM 1518 O O . ALA A 1 210 ? 12.062 -21.797 -10.547 1 96.75 210 ALA A O 1
ATOM 1519 N N . GLY A 1 211 ? 10.086 -22.812 -10.93 1 96.88 211 GLY A N 1
ATOM 1520 C CA . GLY A 1 211 ? 9.898 -23.078 -9.516 1 96.88 211 GLY A CA 1
ATOM 1521 C C . GLY A 1 211 ? 8.75 -22.312 -8.906 1 96.88 211 GLY A C 1
ATOM 1522 O O . GLY A 1 211 ? 8.547 -22.344 -7.688 1 96.88 211 GLY A O 1
ATOM 1523 N N . ALA A 1 212 ? 7.949 -21.641 -9.703 1 97.75 212 ALA A N 1
ATOM 1524 C CA . ALA A 1 212 ? 6.809 -20.891 -9.188 1 97.75 212 ALA A CA 1
ATOM 1525 C C . ALA A 1 212 ? 5.758 -21.812 -8.594 1 97.75 212 ALA A C 1
ATOM 1527 O O . ALA A 1 212 ? 5.484 -22.891 -9.141 1 97.75 212 ALA A O 1
ATOM 1528 N N . ASP A 1 213 ? 5.199 -21.453 -7.457 1 98 213 ASP A N 1
ATOM 1529 C CA . ASP A 1 213 ? 4.121 -22.203 -6.82 1 98 213 ASP A CA 1
ATOM 1530 C C . ASP A 1 213 ? 2.756 -21.703 -7.289 1 98 213 ASP A C 1
ATOM 1532 O O . ASP A 1 213 ? 1.792 -22.484 -7.332 1 98 213 ASP A O 1
ATOM 1536 N N . LEU A 1 214 ? 2.617 -20.438 -7.598 1 98.56 214 LEU A N 1
ATOM 1537 C CA . LEU A 1 214 ? 1.369 -19.812 -8.008 1 98.56 214 LEU A CA 1
ATOM 1538 C C . LEU A 1 214 ? 1.606 -18.812 -9.141 1 98.56 214 LEU A C 1
ATOM 1540 O O . LEU A 1 214 ? 2.529 -18 -9.078 1 98.56 214 LEU A O 1
ATOM 1544 N N . LEU A 1 215 ? 0.834 -18.906 -10.164 1 98.06 215 LEU A N 1
ATOM 1545 C CA . LEU A 1 215 ? 0.864 -18 -11.297 1 98.06 215 LEU A CA 1
ATOM 1546 C C . LEU A 1 215 ? -0.315 -17.031 -11.25 1 98.06 215 LEU A C 1
ATOM 1548 O O . LEU A 1 215 ? -1.466 -17.453 -11.117 1 98.06 215 LEU A O 1
ATOM 1552 N N . VAL A 1 216 ? -0.033 -15.758 -11.305 1 97.44 216 VAL A N 1
ATOM 1553 C CA . VAL A 1 216 ? -1.085 -14.75 -11.359 1 97.44 216 VAL A CA 1
ATOM 1554 C C . VAL A 1 216 ? -1.353 -14.367 -12.812 1 97.44 216 VAL A C 1
ATOM 1556 O O . VAL A 1 216 ? -0.463 -13.859 -13.5 1 97.44 216 VAL A O 1
ATOM 1559 N N . VAL A 1 217 ? -2.564 -14.562 -13.266 1 96 217 VAL A N 1
ATOM 1560 C CA . VAL A 1 217 ? -2.904 -14.352 -14.664 1 96 217 VAL A CA 1
ATOM 1561 C C . VAL A 1 217 ? -4.121 -13.43 -14.766 1 96 217 VAL A C 1
ATOM 1563 O O . VAL A 1 217 ? -5.152 -13.688 -14.141 1 96 217 VAL A O 1
ATOM 1566 N N . GLY A 1 218 ? -3.982 -12.398 -15.508 1 93.94 218 GLY A N 1
ATOM 1567 C CA . GLY A 1 218 ? -5.078 -11.469 -15.719 1 93.94 218 GLY A CA 1
ATOM 1568 C C . GLY A 1 218 ? -5.492 -11.352 -17.172 1 93.94 218 GLY A C 1
ATOM 1569 O O . GLY A 1 218 ? -6.285 -12.156 -17.672 1 93.94 218 GLY A O 1
ATOM 1570 N N . ARG A 1 219 ? -4.84 -10.539 -17.953 1 91.75 219 ARG A N 1
ATOM 1571 C CA . ARG A 1 219 ? -5.184 -10.109 -19.297 1 91.75 219 ARG A CA 1
ATOM 1572 C C . ARG A 1 219 ? -5.285 -11.297 -20.25 1 91.75 219 ARG A C 1
ATOM 1574 O O . ARG A 1 219 ? -6.203 -11.375 -21.078 1 91.75 219 ARG A O 1
ATOM 1581 N N . PRO A 1 220 ? -4.371 -12.203 -20.094 1 93.88 220 PRO A N 1
ATOM 1582 C CA . PRO A 1 220 ? -4.48 -13.344 -21 1 93.88 220 PRO A CA 1
ATOM 1583 C C . PRO A 1 220 ? -5.82 -14.07 -20.891 1 93.88 220 PRO A C 1
ATOM 1585 O O . PRO A 1 220 ? -6.23 -14.773 -21.812 1 93.88 220 PRO A O 1
ATOM 1588 N N . ILE A 1 221 ? -6.508 -13.883 -19.766 1 95.62 221 ILE A N 1
ATOM 1589 C CA . ILE A 1 221 ? -7.789 -14.547 -19.562 1 95.62 221 ILE A CA 1
ATOM 1590 C C . ILE A 1 221 ? -8.93 -13.562 -19.828 1 95.62 221 ILE A C 1
ATOM 1592 O O . ILE A 1 221 ? -9.797 -13.812 -20.672 1 95.62 221 ILE A O 1
ATOM 1596 N N . HIS A 1 222 ? -8.898 -12.359 -19.172 1 93.81 222 HIS A N 1
ATOM 1597 C CA . HIS A 1 222 ? -10.102 -11.531 -19.188 1 93.81 222 HIS A CA 1
ATOM 1598 C C . HIS A 1 222 ? -10.227 -10.758 -20.5 1 93.81 222 HIS A C 1
ATOM 1600 O O . HIS A 1 222 ? -11.289 -10.211 -20.797 1 93.81 222 HIS A O 1
ATOM 1606 N N . THR A 1 223 ? -9.172 -10.719 -21.344 1 91.75 223 THR A N 1
ATOM 1607 C CA . THR A 1 223 ? -9.281 -10.055 -22.641 1 91.75 223 THR A CA 1
ATOM 1608 C C . THR A 1 223 ? -9.367 -11.086 -23.766 1 91.75 223 THR A C 1
ATOM 1610 O O . THR A 1 223 ? -9.492 -10.727 -24.938 1 91.75 223 THR A O 1
ATOM 1613 N N . ALA A 1 224 ? -9.328 -12.328 -23.422 1 93.62 224 ALA A N 1
ATOM 1614 C CA . ALA A 1 224 ? -9.43 -13.383 -24.422 1 93.62 224 ALA A CA 1
ATOM 1615 C C . ALA A 1 224 ? -10.828 -13.438 -25.016 1 93.62 224 ALA A C 1
ATOM 1617 O O . ALA A 1 224 ? -11.82 -13.234 -24.312 1 93.62 224 ALA A O 1
ATOM 1618 N N . PRO A 1 225 ? -10.914 -13.75 -26.328 1 94.62 225 PRO A N 1
ATOM 1619 C CA . PRO A 1 225 ? -12.234 -13.945 -26.922 1 94.62 225 PRO A CA 1
ATOM 1620 C C . PRO A 1 225 ? -13.055 -15.023 -26.219 1 94.62 225 PRO A C 1
ATOM 1622 O O . PRO A 1 225 ? -14.281 -14.914 -26.125 1 94.62 225 PRO A O 1
ATOM 1625 N N . GLU A 1 226 ? -12.375 -16.031 -25.766 1 96.81 226 GLU A N 1
ATOM 1626 C CA . GLU A 1 226 ? -12.977 -17.109 -24.984 1 96.81 226 GLU A CA 1
ATOM 1627 C C . GLU A 1 226 ? -12.219 -17.328 -23.672 1 96.81 226 GLU A C 1
ATOM 1629 O O . GLU A 1 226 ? -11.367 -18.219 -23.578 1 96.81 226 GLU A O 1
ATOM 1634 N N . PRO A 1 227 ? -12.648 -16.703 -22.656 1 96.88 227 PRO A N 1
ATOM 1635 C CA . PRO A 1 227 ? -11.914 -16.734 -21.375 1 96.88 227 PRO A CA 1
ATOM 1636 C C . PRO A 1 227 ? -11.805 -18.125 -20.797 1 96.88 227 PRO A C 1
ATOM 1638 O O . PRO A 1 227 ? -10.758 -18.5 -20.25 1 96.88 227 PRO A O 1
ATOM 1641 N N . LEU A 1 228 ? -12.883 -18.891 -20.922 1 97.81 228 LEU A N 1
ATOM 1642 C CA . LEU A 1 228 ? -12.852 -20.234 -20.375 1 97.81 228 LEU A CA 1
ATOM 1643 C C . LEU A 1 228 ? -11.805 -21.094 -21.109 1 97.81 228 LEU A C 1
ATOM 1645 O O . LEU A 1 228 ? -11.062 -21.828 -20.469 1 97.81 228 LEU A O 1
ATOM 1649 N N . ALA A 1 229 ? -11.734 -20.984 -22.422 1 97.62 229 ALA A N 1
ATOM 1650 C CA . ALA A 1 229 ? -10.75 -21.719 -23.203 1 97.62 229 ALA A CA 1
ATOM 1651 C C . ALA A 1 229 ? -9.328 -21.281 -22.859 1 97.62 229 ALA A C 1
ATOM 1653 O O . ALA A 1 229 ? -8.414 -22.109 -22.797 1 97.62 229 ALA A O 1
ATOM 1654 N N . ALA A 1 230 ? -9.18 -19.984 -22.672 1 96.69 230 ALA A N 1
ATOM 1655 C CA . ALA A 1 230 ? -7.875 -19.453 -22.312 1 96.69 230 ALA A CA 1
ATOM 1656 C C . ALA A 1 230 ? -7.406 -19.984 -20.953 1 96.69 230 ALA A C 1
ATOM 1658 O O . ALA A 1 230 ? -6.258 -20.406 -20.812 1 96.69 230 ALA A O 1
ATOM 1659 N N . ALA A 1 231 ? -8.312 -19.953 -20 1 97.5 231 ALA A N 1
ATOM 1660 C CA . ALA A 1 231 ? -7.984 -20.453 -18.672 1 97.5 231 ALA A CA 1
ATOM 1661 C C . ALA A 1 231 ? -7.637 -21.938 -18.719 1 97.5 231 ALA A C 1
ATOM 1663 O O . ALA A 1 231 ? -6.688 -22.391 -18.078 1 97.5 231 ALA A O 1
ATOM 1664 N N . ARG A 1 232 ? -8.414 -22.672 -19.469 1 97.5 232 ARG A N 1
ATOM 1665 C CA . ARG A 1 232 ? -8.164 -24.109 -19.641 1 97.5 232 ARG A CA 1
ATOM 1666 C C . ARG A 1 232 ? -6.793 -24.359 -20.25 1 97.5 232 ARG A C 1
ATOM 1668 O O . ARG A 1 232 ? -6.047 -25.219 -19.781 1 97.5 232 ARG A O 1
ATOM 1675 N N . ALA A 1 233 ? -6.461 -23.609 -21.266 1 96.62 233 ALA A N 1
ATOM 1676 C CA . ALA A 1 233 ? -5.172 -23.766 -21.922 1 96.62 233 ALA A CA 1
ATOM 1677 C C . ALA A 1 233 ? -4.02 -23.484 -20.969 1 96.62 233 ALA A C 1
ATOM 1679 O O . ALA A 1 233 ? -3.008 -24.188 -20.984 1 96.62 233 ALA A O 1
ATOM 1680 N N . ILE A 1 234 ? -4.156 -22.453 -20.219 1 97.06 234 ILE A N 1
ATOM 1681 C CA . ILE A 1 234 ? -3.131 -22.094 -19.234 1 97.06 234 ILE A CA 1
ATOM 1682 C C . ILE A 1 234 ? -2.996 -23.203 -18.203 1 97.06 234 ILE A C 1
ATOM 1684 O O . ILE A 1 234 ? -1.883 -23.609 -17.844 1 97.06 234 ILE A O 1
ATOM 1688 N N . ALA A 1 235 ? -4.113 -23.719 -17.703 1 97.19 235 ALA A N 1
ATOM 1689 C CA . ALA A 1 235 ? -4.094 -24.797 -16.719 1 97.19 235 ALA A CA 1
ATOM 1690 C C . ALA A 1 235 ? -3.408 -26.031 -17.281 1 97.19 235 ALA A C 1
ATOM 1692 O O . ALA A 1 235 ? -2.664 -26.719 -16.578 1 97.19 235 ALA A O 1
ATOM 1693 N N . GLU A 1 236 ? -3.693 -26.312 -18.516 1 96.31 236 GLU A N 1
ATOM 1694 C CA . GLU A 1 236 ? -3.068 -27.453 -19.172 1 96.31 236 GLU A CA 1
ATOM 1695 C C . GLU A 1 236 ? -1.559 -27.281 -19.297 1 96.31 236 GLU A C 1
ATOM 1697 O O . GLU A 1 236 ? -0.796 -28.219 -19.062 1 96.31 236 GLU A O 1
ATOM 1702 N N . GLU A 1 237 ? -1.209 -26.094 -19.641 1 95.62 237 GLU A N 1
ATOM 1703 C CA . GLU A 1 237 ? 0.218 -25.797 -19.734 1 95.62 237 GLU A CA 1
ATOM 1704 C C . GLU A 1 237 ? 0.896 -25.922 -18.375 1 95.62 237 GLU A C 1
ATOM 1706 O O . GLU A 1 237 ? 2.014 -26.422 -18.281 1 95.62 237 GLU A O 1
ATOM 1711 N N . VAL A 1 238 ? 0.248 -25.438 -17.328 1 95.69 238 VAL A N 1
ATOM 1712 C CA . VAL A 1 238 ? 0.755 -25.531 -15.969 1 95.69 238 VAL A CA 1
ATOM 1713 C C . VAL A 1 238 ? 0.905 -27 -15.562 1 95.69 238 VAL A C 1
ATOM 1715 O O . VAL A 1 238 ? 1.899 -27.375 -14.945 1 95.69 238 VAL A O 1
ATOM 1718 N N . SER A 1 239 ? -0.042 -27.828 -15.93 1 94.12 239 SER A N 1
ATOM 1719 C CA . SER A 1 239 ? -0.05 -29.25 -15.57 1 94.12 239 SER A CA 1
ATOM 1720 C C . SER A 1 239 ? 1.051 -30 -16.297 1 94.12 239 SER A C 1
ATOM 1722 O O . SER A 1 239 ? 1.592 -30.984 -15.773 1 94.12 239 SER A O 1
ATOM 1724 N N . SER A 1 240 ? 1.37 -29.609 -17.438 1 89.94 240 SER A N 1
ATOM 1725 C CA . SER A 1 240 ? 2.316 -30.344 -18.281 1 89.94 240 SER A CA 1
ATOM 1726 C C . SER A 1 240 ? 3.754 -29.938 -17.969 1 89.94 240 SER A C 1
ATOM 1728 O O . SER A 1 240 ? 4.695 -30.578 -18.438 1 89.94 240 SER A O 1
ATOM 1730 N N . ALA A 1 241 ? 3.836 -28.953 -17.297 1 84.94 241 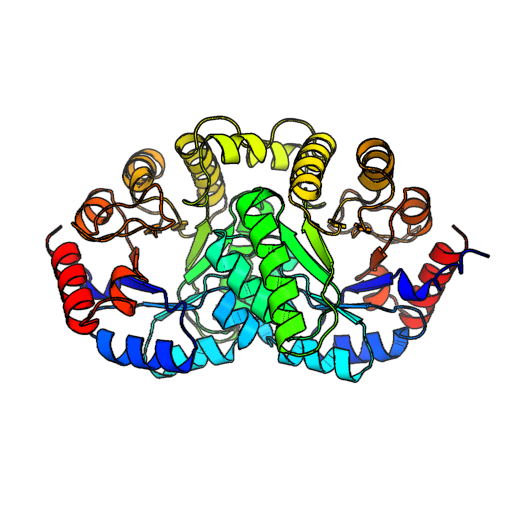ALA A N 1
ATOM 1731 C CA . ALA A 1 241 ? 5.168 -28.438 -17 1 84.94 241 ALA A CA 1
ATOM 1732 C C . ALA A 1 241 ? 5.781 -29.156 -15.805 1 84.94 241 ALA A C 1
ATOM 1734 O O . ALA A 1 241 ? 5.062 -29.641 -14.93 1 84.94 241 ALA A O 1
ATOM 1735 N N . MET B 1 1 ? -2.6 40.656 2.426 1 34.81 1 MET B N 1
ATOM 1736 C CA . MET B 1 1 ? -2.305 40.031 3.717 1 34.81 1 MET B CA 1
ATOM 1737 C C . MET B 1 1 ? -2.369 38.531 3.623 1 34.81 1 MET B C 1
ATOM 1739 O O . MET B 1 1 ? -3.414 37.969 3.291 1 34.81 1 MET B O 1
ATOM 1743 N N . THR B 1 2 ? -1.372 37.75 3.275 1 45.22 2 THR B N 1
ATOM 1744 C CA . THR B 1 2 ? -1.401 36.344 2.861 1 45.22 2 THR B CA 1
ATOM 1745 C C . THR B 1 2 ? -2.08 35.5 3.922 1 45.22 2 THR B C 1
ATOM 1747 O O . THR B 1 2 ? -1.667 35.5 5.082 1 45.22 2 THR B O 1
ATOM 1750 N N . GLU B 1 3 ? -3.371 35.406 3.906 1 50.22 3 GLU B N 1
ATOM 1751 C CA . GLU B 1 3 ? -4.254 34.844 4.926 1 50.22 3 GLU B CA 1
ATOM 1752 C C . GLU B 1 3 ? -3.668 33.562 5.531 1 50.22 3 GLU B C 1
ATOM 1754 O O . GLU B 1 3 ? -3.361 32.625 4.812 1 50.22 3 GLU B O 1
ATOM 1759 N N . VAL B 1 4 ? -3.014 33.75 6.703 1 67.31 4 VAL B N 1
ATOM 1760 C CA . VAL B 1 4 ? -2.432 32.656 7.477 1 67.31 4 VAL B CA 1
ATOM 1761 C C . VAL B 1 4 ? -3.494 31.609 7.758 1 67.31 4 VAL B C 1
ATOM 1763 O O . VAL B 1 4 ? -4.543 31.906 8.336 1 67.31 4 VAL B O 1
ATOM 1766 N N . LEU B 1 5 ? -3.494 30.422 7.078 1 76.81 5 LEU B N 1
ATOM 1767 C CA . LEU B 1 5 ? -4.406 29.312 7.312 1 76.81 5 LEU B CA 1
ATOM 1768 C C . LEU B 1 5 ? -4.52 29.016 8.805 1 76.81 5 LEU B C 1
ATOM 1770 O O . LEU B 1 5 ? -3.516 29.016 9.523 1 76.81 5 LEU B O 1
ATOM 1774 N N . PRO B 1 6 ? -5.734 29.016 9.25 1 90.31 6 PRO B N 1
ATOM 1775 C CA . PRO B 1 6 ? -5.91 28.609 10.641 1 90.31 6 PRO B CA 1
ATOM 1776 C C . PRO B 1 6 ? -5.137 27.328 10.984 1 90.31 6 PRO B C 1
ATOM 1778 O O . PRO B 1 6 ? -4.934 26.484 10.109 1 90.31 6 PRO B O 1
ATOM 1781 N N . ALA B 1 7 ? -4.633 27.234 12.18 1 93.69 7 ALA B N 1
ATOM 1782 C CA . ALA B 1 7 ? -3.855 26.094 12.656 1 93.69 7 ALA B CA 1
ATOM 1783 C C . ALA B 1 7 ? -4.582 24.781 12.383 1 93.69 7 ALA B C 1
ATOM 1785 O O . ALA B 1 7 ? -3.953 23.781 12.062 1 93.69 7 ALA B O 1
ATOM 1786 N N . ARG B 1 8 ? -5.887 24.828 12.484 1 94.56 8 ARG B N 1
ATOM 1787 C CA . ARG B 1 8 ? -6.719 23.641 12.289 1 94.56 8 ARG B CA 1
ATOM 1788 C C . ARG B 1 8 ? -6.492 23.031 10.906 1 94.56 8 ARG B C 1
ATOM 1790 O O . ARG B 1 8 ? -6.547 21.812 10.734 1 94.56 8 ARG B O 1
ATOM 1797 N N . GLU B 1 9 ? -6.168 23.875 9.945 1 95.56 9 GLU B N 1
ATOM 1798 C CA . GLU B 1 9 ? -6 23.438 8.562 1 95.56 9 GLU B CA 1
ATOM 1799 C C . GLU B 1 9 ? -4.621 22.828 8.344 1 95.56 9 GLU B C 1
ATOM 1801 O O . GLU B 1 9 ? -4.332 22.297 7.262 1 95.56 9 GLU B O 1
ATOM 1806 N N . ARG B 1 10 ? -3.801 22.781 9.406 1 97.62 10 ARG B N 1
ATOM 1807 C CA . ARG B 1 10 ? -2.43 22.281 9.305 1 97.62 10 ARG B CA 1
ATOM 1808 C C . ARG B 1 10 ? -2.234 21.031 10.141 1 97.62 10 ARG B C 1
ATOM 1810 O O . ARG B 1 10 ? -1.103 20.594 10.359 1 97.62 10 ARG B O 1
ATOM 1817 N N . ILE B 1 11 ? -3.334 20.469 10.625 1 98.12 11 ILE B N 1
ATOM 1818 C CA . ILE B 1 11 ? -3.225 19.312 11.492 1 98.12 11 ILE B CA 1
ATOM 1819 C C . ILE B 1 11 ? -4.164 18.203 11.008 1 98.12 11 ILE B C 1
ATOM 1821 O O . ILE B 1 11 ? -5.34 18.453 10.734 1 98.12 11 ILE B O 1
ATOM 1825 N N . ALA B 1 12 ? -3.658 17.094 10.836 1 98.5 12 ALA B N 1
ATOM 1826 C CA . ALA B 1 12 ? -4.426 15.891 10.531 1 98.5 12 ALA B CA 1
ATOM 1827 C C . ALA B 1 12 ? -4.426 14.922 11.719 1 98.5 12 ALA B C 1
ATOM 1829 O O . ALA B 1 12 ? -3.365 14.57 12.234 1 98.5 12 ALA B O 1
ATOM 1830 N N . LEU B 1 13 ? -5.566 14.484 12.109 1 97.94 13 LEU B N 1
ATOM 1831 C CA . LEU B 1 13 ? -5.684 13.477 13.156 1 97.94 13 LEU B CA 1
ATOM 1832 C C . LEU B 1 13 ? -5.465 12.078 12.586 1 97.94 13 LEU B C 1
ATOM 1834 O O . LEU B 1 13 ? -6.211 11.633 11.711 1 97.94 13 LEU B O 1
ATOM 1838 N N . ALA B 1 14 ? -4.43 11.438 13 1 95.06 14 ALA B N 1
ATOM 1839 C CA . ALA B 1 14 ? -4.301 10.008 12.742 1 95.06 14 ALA B CA 1
ATOM 1840 C C . ALA B 1 14 ? -5.156 9.195 13.711 1 95.06 14 ALA B C 1
ATOM 1842 O O . ALA B 1 14 ? -4.777 9 14.867 1 95.06 14 ALA B O 1
ATOM 1843 N N . ALA B 1 15 ? -6.297 8.789 13.242 1 83.75 15 ALA B N 1
ATOM 1844 C CA . ALA B 1 15 ? -7.23 8.062 14.102 1 83.75 15 ALA B CA 1
ATOM 1845 C C . ALA B 1 15 ? -6.965 6.562 14.055 1 83.75 15 ALA B C 1
ATOM 1847 O O . ALA B 1 15 ? -7.832 5.785 13.656 1 83.75 15 ALA B O 1
ATOM 1848 N N . ASP B 1 16 ? -5.836 6.066 14.453 1 83.38 16 ASP B N 1
ATOM 1849 C CA . ASP B 1 16 ? -5.52 4.645 14.516 1 83.38 16 ASP B CA 1
ATOM 1850 C C . ASP B 1 16 ? -6.316 3.951 15.617 1 83.38 16 ASP B C 1
ATOM 1852 O O . ASP B 1 16 ? -5.734 3.373 16.547 1 83.38 16 ASP B O 1
ATOM 1856 N N . LEU B 1 17 ? -7.586 4.156 15.609 1 91.62 17 LEU B N 1
ATOM 1857 C CA . LEU B 1 17 ? -8.594 3.648 16.547 1 91.62 17 LEU B CA 1
ATOM 1858 C C . LEU B 1 17 ? -9.711 2.939 15.789 1 91.62 17 LEU B C 1
ATOM 1860 O O . LEU B 1 17 ? -9.859 3.105 14.578 1 91.62 17 LEU B O 1
ATOM 1864 N N . PRO B 1 18 ? -10.344 2.07 16.594 1 94.81 18 PRO B N 1
ATOM 1865 C CA . PRO B 1 18 ? -11.57 1.575 15.969 1 94.81 18 PRO B CA 1
ATOM 1866 C C . PRO B 1 18 ? -12.461 2.699 15.438 1 94.81 18 PRO B C 1
ATOM 1868 O O . PRO B 1 18 ? -12.5 3.787 16.016 1 94.81 18 PRO B O 1
ATOM 1871 N N . LEU B 1 19 ? -13.133 2.428 14.359 1 97.38 19 LEU B N 1
ATOM 1872 C CA . LEU B 1 19 ? -13.82 3.453 13.586 1 97.38 19 LEU B CA 1
ATOM 1873 C C . LEU B 1 19 ? -14.695 4.32 14.477 1 97.38 19 LEU B C 1
ATOM 1875 O O . LEU B 1 19 ? -14.578 5.551 14.469 1 97.38 19 LEU B O 1
ATOM 1879 N N . ASP B 1 20 ? -15.55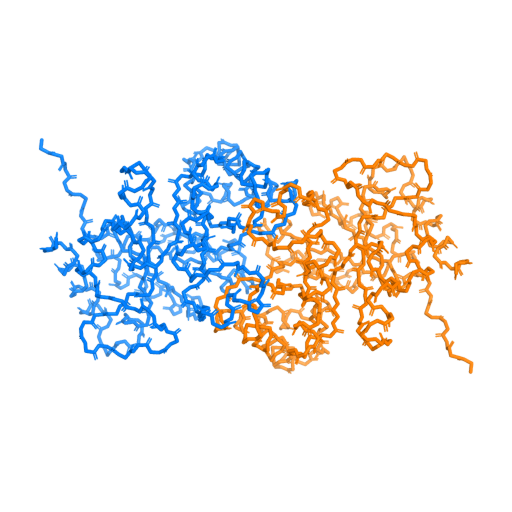5 3.695 15.359 1 97.81 20 ASP B N 1
ATOM 1880 C CA . ASP B 1 20 ? -16.484 4.453 16.188 1 97.81 20 ASP B CA 1
ATOM 1881 C C . ASP B 1 20 ? -15.734 5.363 17.156 1 97.81 20 ASP B C 1
ATOM 1883 O O . ASP B 1 20 ? -16.141 6.508 17.375 1 97.81 20 ASP B O 1
ATOM 1887 N N . GLU B 1 21 ? -14.664 4.855 17.703 1 97.25 21 GLU B N 1
ATOM 1888 C CA . GLU B 1 21 ? -13.852 5.645 18.625 1 97.25 21 GLU B CA 1
ATOM 1889 C C . GLU B 1 21 ? -13.141 6.785 17.906 1 97.25 21 GLU B C 1
ATOM 1891 O O . GLU B 1 21 ? -13.047 7.898 18.422 1 97.25 21 GLU B O 1
ATOM 1896 N N . GLY B 1 22 ? -12.672 6.457 16.703 1 97.56 22 GLY B N 1
ATOM 1897 C CA . GLY B 1 22 ? -12.031 7.48 15.898 1 97.56 22 GLY B CA 1
ATOM 1898 C C . GLY B 1 22 ? -12.969 8.609 15.516 1 97.56 22 GLY B C 1
ATOM 1899 O O . GLY B 1 22 ? -12.586 9.781 15.57 1 97.56 22 GLY B O 1
ATOM 1900 N N . LEU B 1 23 ? -14.164 8.242 15.172 1 98.25 23 LEU B N 1
ATOM 1901 C CA . LEU B 1 23 ? -15.172 9.234 14.789 1 98.25 23 LEU B CA 1
ATOM 1902 C C . LEU B 1 23 ? -15.516 10.133 15.977 1 98.25 23 LEU B C 1
ATOM 1904 O O . LEU B 1 23 ? -15.586 11.352 15.828 1 98.25 23 LEU B O 1
ATOM 1908 N N . ARG B 1 24 ? -15.688 9.531 17.109 1 97.88 24 ARG B N 1
ATOM 1909 C CA . ARG B 1 24 ? -16 10.305 18.297 1 97.88 24 ARG B CA 1
ATOM 1910 C C . ARG B 1 24 ? -14.859 11.25 18.656 1 97.88 24 ARG B C 1
ATOM 1912 O O . ARG B 1 24 ? -15.094 12.406 19.016 1 97.88 24 ARG B O 1
ATOM 1919 N N . LEU B 1 25 ? -13.711 10.719 18.562 1 98.12 25 LEU B N 1
ATOM 1920 C CA . LEU B 1 25 ? -12.547 11.547 18.859 1 98.12 25 LEU B CA 1
ATOM 1921 C C . LEU B 1 25 ? -12.453 12.727 17.891 1 98.12 25 LEU B C 1
ATOM 1923 O O . LEU B 1 25 ? -12.258 13.867 18.312 1 98.12 25 LEU B O 1
ATOM 1927 N N . TYR B 1 26 ? -12.578 12.453 16.625 1 98.06 26 TYR B N 1
ATOM 1928 C CA . TYR B 1 26 ? -12.484 13.523 15.641 1 98.06 26 TYR B CA 1
ATOM 1929 C C . TYR B 1 26 ? -13.531 14.602 15.906 1 98.06 26 TYR B C 1
ATOM 1931 O O . TYR B 1 26 ? -13.219 15.797 15.867 1 98.06 26 TYR B O 1
ATOM 1939 N N . GLU B 1 27 ? -14.734 14.148 16.109 1 97.62 27 GLU B N 1
ATOM 1940 C CA . GLU B 1 27 ? -15.805 15.094 16.391 1 97.62 27 GLU B CA 1
ATOM 1941 C C . GLU B 1 27 ? -15.453 16.016 17.547 1 97.62 27 GLU B C 1
ATOM 1943 O O . GLU B 1 27 ? -15.727 17.219 17.516 1 97.62 27 GLU B O 1
ATOM 1948 N N . ARG B 1 28 ? -14.836 15.461 18.5 1 97.31 28 ARG B N 1
ATOM 1949 C CA . ARG B 1 28 ? -14.477 16.203 19.703 1 97.31 28 ARG B CA 1
ATOM 1950 C C . ARG B 1 28 ? -13.367 17.203 19.422 1 97.31 28 ARG B C 1
ATOM 1952 O O . ARG B 1 28 ? -13.375 18.312 19.969 1 97.31 28 ARG B O 1
ATOM 1959 N N . VAL B 1 29 ? -12.445 16.859 18.562 1 98.06 29 VAL B N 1
ATOM 1960 C CA . VAL B 1 29 ? -11.25 17.688 18.422 1 98.06 29 VAL B CA 1
ATOM 1961 C C . VAL B 1 29 ? -11.305 18.484 17.125 1 98.06 29 VAL B C 1
ATOM 1963 O O . VAL B 1 29 ? -10.398 19.266 16.828 1 98.06 29 VAL B O 1
ATOM 1966 N N . ALA B 1 30 ? -12.367 18.375 16.391 1 96.94 30 ALA B N 1
ATOM 1967 C CA . ALA B 1 30 ? -12.547 18.938 15.047 1 96.94 30 ALA B CA 1
ATOM 1968 C C . ALA B 1 30 ? -12.297 20.438 15.039 1 96.94 30 ALA B C 1
ATOM 1970 O O . ALA B 1 30 ? -11.867 21 14.031 1 96.94 30 ALA B O 1
ATOM 1971 N N . PRO B 1 31 ? -12.57 21.188 16.094 1 97.19 31 PRO B N 1
ATOM 1972 C CA . PRO B 1 31 ? -12.273 22.625 16.078 1 97.19 31 PRO B CA 1
ATOM 1973 C C . PRO B 1 31 ? 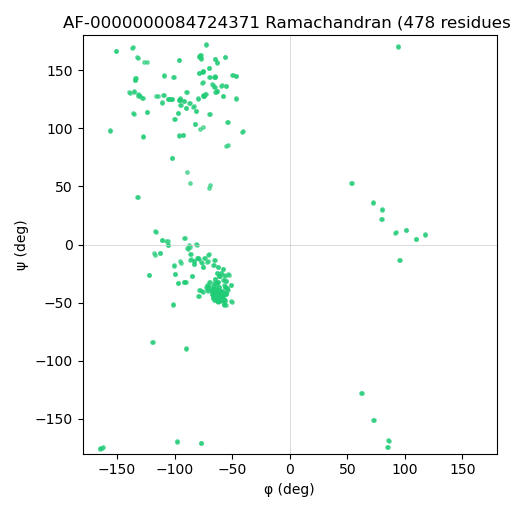-10.781 22.906 15.914 1 97.19 31 PRO B C 1
ATOM 1975 O O . PRO B 1 31 ? -10.406 24.016 15.5 1 97.19 31 PRO B O 1
ATOM 1978 N N . HIS B 1 32 ? -9.906 21.906 16.203 1 97.44 32 HIS B N 1
ATOM 1979 C CA . HIS B 1 32 ? -8.469 22.156 16.219 1 97.44 32 HIS B CA 1
ATOM 1980 C C . HIS B 1 32 ? -7.754 21.312 15.172 1 97.44 32 HIS B C 1
ATOM 1982 O O . HIS B 1 32 ? -6.555 21.484 14.938 1 97.44 32 HIS B O 1
ATOM 1988 N N . VAL B 1 33 ? -8.438 20.422 14.539 1 96.88 33 VAL B N 1
ATOM 1989 C CA . VAL B 1 33 ? -7.863 19.547 13.523 1 96.88 33 VAL B CA 1
ATOM 1990 C C . VAL B 1 33 ? -8.75 19.547 12.281 1 96.88 33 VAL B C 1
ATOM 1992 O O . VAL B 1 33 ? -9.953 19.281 12.367 1 96.88 33 VAL B O 1
ATOM 1995 N N . GLY B 1 34 ? -8.18 19.766 11.164 1 96.06 34 GLY B N 1
ATOM 1996 C CA . GLY B 1 34 ? -8.984 19.953 9.969 1 96.06 34 GLY B CA 1
ATOM 1997 C C . GLY B 1 34 ? -9.062 18.703 9.109 1 96.06 34 GLY B C 1
ATOM 1998 O O . GLY B 1 34 ? -9.984 18.547 8.305 1 96.06 34 GLY B O 1
ATOM 1999 N N . TYR B 1 35 ? -8.062 17.859 9.234 1 98.12 35 TYR B N 1
ATOM 2000 C CA . TYR B 1 35 ? -8.023 16.625 8.453 1 98.12 35 TYR B CA 1
ATOM 2001 C C . TYR B 1 35 ? -8.258 15.406 9.344 1 98.12 35 TYR B C 1
ATOM 2003 O O . TYR B 1 35 ? -7.867 15.406 10.516 1 98.12 35 TYR B O 1
ATOM 2011 N N . ALA B 1 36 ? -8.906 14.438 8.812 1 98.31 36 ALA B N 1
ATOM 2012 C CA . ALA B 1 36 ? -8.922 13.086 9.383 1 98.31 36 ALA B CA 1
ATOM 2013 C C . ALA B 1 36 ? -8.164 12.109 8.492 1 98.31 36 ALA B C 1
ATOM 2015 O O . ALA B 1 36 ? -8.469 11.969 7.305 1 98.31 36 ALA B O 1
ATOM 2016 N N . LYS B 1 37 ? -7.254 11.547 9.047 1 98.38 37 LYS B N 1
ATOM 2017 C CA . LYS B 1 37 ? -6.5 10.547 8.305 1 98.38 37 LYS B CA 1
ATOM 2018 C C . LYS B 1 37 ? -7.152 9.172 8.422 1 98.38 37 LYS B C 1
ATOM 2020 O O . LYS B 1 37 ? -7.402 8.688 9.531 1 98.38 37 LYS B O 1
ATOM 2025 N N . VAL B 1 38 ? -7.504 8.594 7.336 1 98 38 VAL B N 1
ATOM 2026 C CA . VAL B 1 38 ? -7.914 7.195 7.223 1 98 38 VAL B CA 1
ATOM 2027 C C . VAL B 1 38 ? -6.75 6.359 6.699 1 98 38 VAL B C 1
ATOM 2029 O O . VAL B 1 38 ? -6.398 6.438 5.52 1 98 38 VAL B O 1
ATOM 2032 N N . GLY B 1 39 ? -6.191 5.57 7.578 1 97.44 39 GLY B N 1
ATOM 2033 C CA . GLY B 1 39 ? -5.02 4.781 7.23 1 97.44 39 GLY B CA 1
ATOM 2034 C C . GLY B 1 39 ? -5.352 3.348 6.863 1 97.44 39 GLY B C 1
ATOM 2035 O O . GLY B 1 39 ? -6.523 3.006 6.676 1 97.44 39 GLY B O 1
ATOM 2036 N N . LEU B 1 40 ? -4.32 2.512 6.742 1 97.81 40 LEU B N 1
ATOM 2037 C CA . LEU B 1 40 ? -4.41 1.153 6.219 1 97.81 40 LEU B CA 1
ATOM 2038 C C . LEU B 1 40 ? -5.32 0.291 7.086 1 97.81 40 LEU B C 1
ATOM 2040 O O . LEU B 1 40 ? -6.207 -0.397 6.57 1 97.81 40 LEU B O 1
ATOM 2044 N N . SER B 1 41 ? -5.133 0.356 8.391 1 96.56 41 SER B N 1
ATOM 2045 C CA . SER B 1 41 ? -5.895 -0.528 9.266 1 96.56 41 SER B CA 1
ATOM 2046 C C . SER B 1 41 ? -7.391 -0.26 9.148 1 96.56 41 SER B C 1
ATOM 2048 O O . SER B 1 41 ? -8.18 -1.189 8.984 1 96.56 41 SER B O 1
ATOM 2050 N N . LEU B 1 42 ? -7.789 1.004 9.234 1 97.5 42 LEU B N 1
ATOM 2051 C CA . LEU B 1 42 ? -9.195 1.375 9.133 1 97.5 42 LEU B CA 1
ATOM 2052 C C . LEU B 1 42 ? -9.75 1.012 7.762 1 97.5 42 LEU B C 1
ATOM 2054 O O . LEU B 1 42 ? -10.875 0.509 7.656 1 97.5 42 LEU B O 1
ATOM 2058 N N . PHE B 1 43 ? -8.984 1.272 6.73 1 98.44 43 PHE B N 1
ATOM 2059 C CA . PHE B 1 43 ? -9.484 1.055 5.379 1 98.44 43 PHE B CA 1
ATOM 2060 C C . PHE B 1 43 ? -9.602 -0.434 5.078 1 98.44 43 PHE B C 1
ATOM 2062 O O . PHE B 1 43 ? -10.547 -0.865 4.41 1 98.44 43 PHE B O 1
ATOM 2069 N N . VAL B 1 44 ? -8.633 -1.236 5.531 1 98.56 44 VAL B N 1
ATOM 2070 C CA . VAL B 1 44 ? -8.703 -2.678 5.309 1 98.56 44 VAL B CA 1
ATOM 2071 C C . VAL B 1 44 ? -9.922 -3.258 6.02 1 98.56 44 VAL B C 1
ATOM 2073 O O . VAL B 1 44 ? -10.555 -4.188 5.52 1 98.56 44 VAL B O 1
ATOM 2076 N N . GLU B 1 45 ? -10.234 -2.686 7.105 1 97.94 45 GLU B N 1
ATOM 2077 C CA . GLU B 1 45 ? -11.352 -3.201 7.898 1 97.94 45 GLU B CA 1
ATOM 2078 C C . GLU B 1 45 ? -12.688 -2.77 7.312 1 97.94 45 GLU B C 1
ATOM 2080 O O . GLU B 1 45 ? -13.648 -3.547 7.301 1 97.94 45 GLU B O 1
ATOM 2085 N N . HIS B 1 46 ? -12.766 -1.48 6.805 1 98.06 46 HIS B N 1
ATOM 2086 C CA . HIS B 1 46 ? -14.094 -0.951 6.516 1 98.06 46 HIS B CA 1
ATOM 2087 C C . HIS B 1 46 ? -14.211 -0.531 5.055 1 98.06 46 HIS B C 1
ATOM 2089 O O . HIS B 1 46 ? -15.312 -0.468 4.512 1 98.06 46 HIS B O 1
ATOM 2095 N N . GLY B 1 47 ? -13.102 -0.185 4.41 1 98.19 47 GLY B N 1
ATOM 2096 C CA . GLY B 1 47 ? -13.148 0.3 3.039 1 98.19 47 GLY B CA 1
ATOM 2097 C C . GLY B 1 47 ? -13.711 1.705 2.924 1 98.19 47 GLY B C 1
ATOM 2098 O O . GLY B 1 47 ? -13.508 2.533 3.814 1 98.19 47 GLY B O 1
ATOM 2099 N N . PRO B 1 48 ? -14.344 2.051 1.801 1 98.56 48 PRO B N 1
ATOM 2100 C CA . PRO B 1 48 ? -14.852 3.393 1.511 1 98.56 48 PRO B CA 1
ATOM 2101 C C . PRO B 1 48 ? -15.828 3.893 2.572 1 98.56 48 PRO B C 1
ATOM 2103 O O . PRO B 1 48 ? -15.898 5.094 2.84 1 98.56 48 PRO B O 1
ATOM 2106 N N . PRO B 1 49 ? -16.547 3.039 3.307 1 98.44 49 PRO B N 1
ATOM 2107 C CA . PRO B 1 49 ? -17.453 3.539 4.344 1 98.44 49 PRO B CA 1
ATOM 2108 C C . PRO B 1 49 ? -16.719 4.301 5.449 1 98.44 49 PRO B C 1
ATOM 2110 O O . PRO B 1 49 ? -17.281 5.215 6.051 1 98.44 49 PRO B O 1
ATOM 2113 N N . ALA B 1 50 ? -15.477 3.904 5.746 1 98.19 50 ALA B N 1
ATOM 2114 C CA . ALA B 1 50 ? -14.711 4.656 6.734 1 98.19 50 ALA B CA 1
ATOM 2115 C C . ALA B 1 50 ? -14.484 6.098 6.273 1 98.19 50 ALA B C 1
ATOM 2117 O O . ALA B 1 50 ? -14.594 7.031 7.07 1 98.19 50 ALA B O 1
ATOM 2118 N N . VAL B 1 51 ? -14.156 6.273 4.98 1 98.5 51 VAL B N 1
ATOM 2119 C CA . VAL B 1 51 ? -13.953 7.594 4.391 1 98.5 51 VAL B CA 1
ATOM 2120 C C . VAL B 1 51 ? -15.242 8.414 4.504 1 98.5 51 VAL B C 1
ATOM 2122 O O . VAL B 1 51 ? -15.227 9.539 5.008 1 98.5 51 VAL B O 1
ATOM 2125 N N . ALA B 1 52 ? -16.328 7.809 4.121 1 98.62 52 ALA B N 1
ATOM 2126 C CA . ALA B 1 52 ? -17.625 8.484 4.121 1 98.62 52 ALA B CA 1
ATOM 2127 C C . ALA B 1 52 ? -18.016 8.906 5.531 1 98.62 52 ALA B C 1
ATOM 2129 O O . ALA B 1 52 ? -18.625 9.969 5.723 1 98.62 52 ALA B O 1
ATOM 2130 N N . ALA B 1 53 ? -17.734 8.055 6.48 1 98.44 53 ALA B N 1
ATOM 2131 C CA . ALA B 1 53 ? -18.125 8.328 7.863 1 98.44 53 ALA B CA 1
ATOM 2132 C C . ALA B 1 53 ? -17.453 9.602 8.375 1 98.44 53 ALA B C 1
ATOM 2134 O O . ALA B 1 53 ? -18.094 10.445 9 1 98.44 53 ALA B O 1
ATOM 2135 N N . PHE B 1 54 ? -16.172 9.773 8.102 1 98.19 54 PHE B N 1
ATOM 2136 C CA . PHE B 1 54 ? -15.461 10.977 8.531 1 98.19 54 PHE B CA 1
ATOM 2137 C C . PHE B 1 54 ? -15.914 12.188 7.73 1 98.19 54 PHE B C 1
ATOM 2139 O O . PHE B 1 54 ? -15.984 13.297 8.258 1 98.19 54 PHE B O 1
ATOM 2146 N N . GLN B 1 55 ? -16.219 11.992 6.43 1 98.38 55 GLN B N 1
ATOM 2147 C CA . GLN B 1 55 ? -16.719 13.086 5.594 1 98.38 55 GLN B CA 1
ATOM 2148 C C . GLN B 1 55 ? -18.031 13.633 6.117 1 98.38 55 GLN B C 1
ATOM 2150 O O . GLN B 1 55 ? -18.297 14.836 6.043 1 98.38 55 GLN B O 1
ATOM 2155 N N . ARG B 1 56 ? -18.859 12.75 6.637 1 98.12 56 ARG B N 1
ATOM 2156 C CA . ARG B 1 56 ? -20.156 13.164 7.18 1 98.12 56 ARG B CA 1
ATOM 2157 C C . ARG B 1 56 ? -19.969 14.094 8.375 1 98.12 56 ARG B C 1
ATOM 2159 O O . ARG B 1 56 ? -20.859 14.898 8.688 1 98.12 56 ARG B O 1
ATOM 2166 N N . LEU B 1 57 ? -18.844 14 9.023 1 97.62 57 LEU B N 1
ATOM 2167 C CA . LEU B 1 57 ? -18.531 14.867 10.164 1 97.62 57 LEU B CA 1
ATOM 2168 C C . LEU B 1 57 ? -17.906 16.172 9.695 1 97.62 57 LEU B C 1
ATOM 2170 O O . LEU B 1 57 ? -17.5 17 10.516 1 97.62 57 LEU B O 1
ATOM 2174 N N . GLY B 1 58 ? -17.703 16.312 8.344 1 97.06 58 GLY B N 1
ATOM 2175 C CA . GLY B 1 58 ? -17.156 17.531 7.781 1 97.06 58 GLY B CA 1
ATOM 2176 C C . GLY B 1 58 ? -15.641 17.484 7.645 1 97.06 58 GLY B C 1
ATOM 2177 O O . GLY B 1 58 ? -15.016 18.5 7.344 1 97.06 58 GLY B O 1
ATOM 2178 N N . ALA B 1 59 ? -15.008 16.406 7.805 1 97.75 59 ALA B N 1
ATOM 2179 C CA . ALA B 1 59 ? -13.555 16.281 7.754 1 97.75 59 ALA B CA 1
ATOM 2180 C C . ALA B 1 59 ? -13.047 16.328 6.312 1 97.75 59 ALA B C 1
ATOM 2182 O O . ALA B 1 59 ? -13.672 15.781 5.406 1 97.75 59 ALA B O 1
ATOM 2183 N N . ARG B 1 60 ? -11.977 17 6.082 1 98.06 60 ARG B N 1
ATOM 2184 C CA . ARG B 1 60 ? -11.141 16.719 4.914 1 98.06 60 ARG B CA 1
ATOM 2185 C C . ARG B 1 60 ? -10.367 15.422 5.09 1 98.06 60 ARG B C 1
ATOM 2187 O O . ARG B 1 60 ? -9.711 15.219 6.117 1 98.06 60 ARG B O 1
ATOM 2194 N N . ILE B 1 61 ? -10.445 14.57 4.102 1 98.62 61 ILE B N 1
ATOM 2195 C CA . ILE B 1 61 ? -9.906 13.227 4.301 1 98.62 61 ILE B CA 1
ATOM 2196 C C . ILE B 1 61 ? -8.477 13.156 3.766 1 98.62 61 ILE B C 1
ATOM 2198 O O . ILE B 1 61 ? -8.219 13.539 2.621 1 98.62 61 ILE B O 1
ATOM 2202 N N . PHE B 1 62 ? -7.582 12.758 4.598 1 98.81 62 PHE B N 1
ATOM 2203 C CA . PHE B 1 62 ? -6.254 12.266 4.25 1 98.81 62 PHE B CA 1
ATOM 2204 C C . PHE B 1 62 ? -6.258 10.75 4.109 1 98.81 62 PHE B C 1
ATOM 2206 O O . PHE B 1 62 ? -6.188 10.031 5.109 1 98.81 62 PHE B O 1
ATOM 2213 N N . LEU B 1 63 ? -6.434 10.227 2.889 1 98.75 63 LEU B N 1
ATOM 2214 C CA . LEU B 1 63 ? -6.434 8.789 2.641 1 98.75 63 LEU B CA 1
ATOM 2215 C C . LEU B 1 63 ? -5.012 8.258 2.525 1 98.75 63 LEU B C 1
ATOM 2217 O O . LEU B 1 63 ? -4.363 8.422 1.49 1 98.75 63 LEU B O 1
ATOM 2221 N N . ASP B 1 64 ? -4.539 7.613 3.551 1 98.56 64 ASP B N 1
ATOM 2222 C CA . ASP B 1 64 ? -3.143 7.215 3.699 1 98.56 64 ASP B CA 1
ATOM 2223 C C . ASP B 1 64 ? -2.959 5.73 3.402 1 98.56 64 ASP B C 1
ATOM 2225 O O . ASP B 1 64 ? -2.693 4.938 4.309 1 98.56 64 ASP B O 1
ATOM 2229 N N . LEU B 1 65 ? -3.012 5.383 2.104 1 98.5 65 LEU B N 1
ATOM 2230 C CA . LEU B 1 65 ? -2.965 3.984 1.69 1 98.5 65 LEU B CA 1
ATOM 2231 C C . LEU B 1 65 ? -1.57 3.607 1.204 1 98.5 65 LEU B C 1
ATOM 2233 O O . LEU B 1 65 ? -1.247 2.424 1.087 1 98.5 65 LEU B O 1
ATOM 2237 N N . LYS B 1 66 ? -0.778 4.629 0.882 1 98.44 66 LYS B N 1
ATOM 2238 C CA . LYS B 1 66 ? 0.593 4.406 0.431 1 98.44 66 LYS B CA 1
ATOM 2239 C C . LYS B 1 66 ? 0.633 3.432 -0.744 1 98.44 66 LYS B C 1
ATOM 2241 O O . LYS B 1 66 ? 1.372 2.445 -0.714 1 98.44 66 LYS B O 1
ATOM 2246 N N . LEU B 1 67 ? -0.169 3.742 -1.797 1 98.81 67 LEU B N 1
ATOM 2247 C CA . LEU B 1 67 ? -0.246 2.883 -2.973 1 98.81 67 LEU B CA 1
ATOM 2248 C C . LEU B 1 67 ? 1.14 2.65 -3.566 1 98.81 67 LEU B C 1
ATOM 2250 O O . LEU B 1 67 ? 1.955 3.572 -3.633 1 98.81 67 LEU B O 1
ATOM 2254 N N . HIS B 1 68 ? 1.441 1.43 -3.936 1 98.31 68 HIS B N 1
ATOM 2255 C CA . HIS B 1 68 ? 2.738 1.024 -4.469 1 98.31 68 HIS B CA 1
ATOM 2256 C C . HIS B 1 68 ? 2.613 -0.232 -5.324 1 98.31 68 HIS B C 1
ATOM 2258 O O . HIS B 1 68 ? 2.557 -1.345 -4.797 1 98.31 68 HIS B O 1
ATOM 2264 N N . ASP B 1 69 ? 2.547 -0.109 -6.566 1 97 69 ASP B N 1
ATOM 2265 C CA . ASP B 1 69 ? 2.385 -1.176 -7.551 1 97 69 ASP B CA 1
ATOM 2266 C C . ASP B 1 69 ? 2.775 -0.7 -8.945 1 97 69 ASP B C 1
ATOM 2268 O O . ASP B 1 69 ? 3.334 0.387 -9.102 1 97 69 ASP B O 1
ATOM 2272 N N . ILE B 1 70 ? 2.551 -1.575 -9.961 1 93.56 70 ILE B N 1
ATOM 2273 C CA . ILE B 1 70 ? 2.84 -1.176 -11.328 1 93.56 70 ILE B CA 1
ATOM 2274 C C . ILE B 1 70 ? 1.947 -0.002 -11.727 1 93.56 70 ILE B C 1
ATOM 2276 O O . ILE B 1 70 ? 0.86 0.174 -11.172 1 93.56 70 ILE B O 1
ATOM 2280 N N . PRO B 1 71 ? 2.363 0.782 -12.703 1 95.38 71 PRO B N 1
ATOM 2281 C CA . PRO B 1 71 ? 1.685 2.035 -13.039 1 95.38 71 PRO B CA 1
ATOM 2282 C C . PRO B 1 71 ? 0.198 1.841 -13.336 1 95.38 71 PRO B C 1
ATOM 2284 O O . PRO B 1 71 ? -0.641 2.566 -12.797 1 95.38 71 PRO B O 1
ATOM 2287 N N . ASN B 1 72 ? -0.155 0.834 -14.047 1 93.31 72 ASN B N 1
ATOM 2288 C CA . ASN B 1 72 ? -1.556 0.633 -14.398 1 93.31 72 ASN B CA 1
ATOM 2289 C C . ASN B 1 72 ? -2.418 0.393 -13.164 1 93.31 72 ASN B C 1
ATOM 2291 O O . ASN B 1 72 ? -3.51 0.953 -13.047 1 93.31 72 ASN B O 1
ATOM 2295 N N . THR B 1 73 ? -1.944 -0.421 -12.305 1 95.12 73 THR B N 1
ATOM 2296 C CA . THR B 1 73 ? -2.678 -0.743 -11.086 1 95.12 73 THR B CA 1
ATOM 2297 C C . THR B 1 73 ? -2.85 0.498 -10.211 1 95.12 73 THR B C 1
ATOM 2299 O O . THR B 1 73 ? -3.941 0.755 -9.695 1 95.12 73 THR B O 1
ATOM 2302 N N . VAL B 1 74 ? -1.802 1.309 -10.102 1 98.06 74 VAL B N 1
ATOM 2303 C CA . VAL B 1 74 ? -1.854 2.488 -9.242 1 98.06 74 VAL B CA 1
ATOM 2304 C C . VAL B 1 74 ? -2.746 3.553 -9.883 1 98.06 74 VAL B C 1
ATOM 2306 O O . VAL B 1 74 ? -3.457 4.277 -9.18 1 98.06 74 VAL B O 1
ATOM 2309 N N . GLU B 1 75 ? -2.689 3.66 -11.203 1 98.12 75 GLU B N 1
ATOM 2310 C CA . GLU B 1 75 ? -3.58 4.602 -11.875 1 98.12 75 GLU B CA 1
ATOM 2311 C C . GLU B 1 75 ? -5.043 4.297 -11.562 1 98.12 75 GLU B C 1
ATOM 2313 O O . GLU B 1 75 ? -5.809 5.195 -11.211 1 98.12 75 GLU B O 1
ATOM 2318 N N . LEU B 1 76 ? -5.383 3.043 -11.672 1 97.44 76 LEU B N 1
ATOM 2319 C CA . LEU B 1 76 ? -6.762 2.631 -11.43 1 97.44 76 LEU B CA 1
ATOM 2320 C C . LEU B 1 76 ? -7.141 2.824 -9.969 1 97.44 76 LEU B C 1
ATOM 2322 O O . LEU B 1 76 ? -8.227 3.324 -9.664 1 97.44 76 LEU B O 1
ATOM 2326 N N . ALA B 1 77 ? -6.309 2.414 -9.062 1 98.5 77 ALA B N 1
ATOM 2327 C CA . ALA B 1 77 ? -6.574 2.553 -7.633 1 98.5 77 ALA B CA 1
ATOM 2328 C C . ALA B 1 77 ? -6.711 4.023 -7.242 1 98.5 77 ALA B C 1
ATOM 2330 O O . ALA B 1 77 ? -7.59 4.383 -6.453 1 98.5 77 ALA B O 1
ATOM 2331 N N . ALA B 1 78 ? -5.812 4.832 -7.809 1 98.88 78 ALA B N 1
ATOM 2332 C CA . ALA B 1 78 ? -5.855 6.266 -7.52 1 98.88 78 ALA B CA 1
ATOM 2333 C C . ALA B 1 78 ? -7.141 6.891 -8.055 1 98.88 78 ALA B C 1
ATOM 2335 O O . ALA B 1 78 ? -7.703 7.797 -7.43 1 98.88 78 ALA B O 1
ATOM 2336 N N . ALA B 1 79 ? -7.527 6.461 -9.203 1 98.75 79 ALA B N 1
ATOM 2337 C CA . ALA B 1 79 ? -8.797 6.949 -9.742 1 98.75 79 ALA B CA 1
ATOM 2338 C C . ALA B 1 79 ? -9.953 6.621 -8.805 1 98.75 79 ALA B C 1
ATOM 2340 O O . ALA B 1 79 ? -10.828 7.461 -8.57 1 98.75 79 ALA B O 1
ATOM 2341 N N . ARG B 1 80 ? -9.984 5.41 -8.281 1 98.69 80 ARG B N 1
ATOM 2342 C CA . ARG B 1 80 ? -11.023 5.035 -7.332 1 98.69 80 ARG B CA 1
ATOM 2343 C C . ARG B 1 80 ? -10.945 5.883 -6.07 1 98.69 80 ARG B C 1
ATOM 2345 O O . ARG B 1 80 ? -11.977 6.262 -5.504 1 98.69 80 ARG B O 1
ATOM 2352 N N . ALA B 1 81 ? -9.742 6.156 -5.613 1 98.88 81 ALA B N 1
ATOM 2353 C CA . ALA B 1 81 ? -9.555 7.004 -4.438 1 98.88 81 ALA B CA 1
ATOM 2354 C C . ALA B 1 81 ? -10.07 8.422 -4.695 1 98.88 81 ALA B C 1
ATOM 2356 O O . ALA B 1 81 ? -10.773 8.992 -3.863 1 98.88 81 ALA B O 1
ATOM 2357 N N . GLY B 1 82 ? -9.656 8.977 -5.863 1 98.81 82 GLY B N 1
ATOM 2358 C CA . GLY B 1 82 ? -10.141 10.297 -6.227 1 98.81 82 GLY B CA 1
ATOM 2359 C C . GLY B 1 82 ? -11.656 10.383 -6.27 1 98.81 82 GLY B C 1
ATOM 2360 O O . GLY B 1 82 ? -12.242 11.391 -5.871 1 98.81 82 GLY B O 1
ATOM 2361 N N . ALA B 1 83 ? -12.234 9.336 -6.723 1 98.75 83 ALA B N 1
ATOM 2362 C CA . ALA B 1 83 ? -13.688 9.281 -6.867 1 98.75 83 ALA B CA 1
ATOM 2363 C C . ALA B 1 83 ? -14.375 9.328 -5.504 1 98.75 83 ALA B C 1
ATOM 2365 O O . ALA B 1 83 ? -15.57 9.617 -5.418 1 98.75 83 ALA B O 1
ATOM 2366 N N . LEU B 1 84 ? -13.664 9.047 -4.43 1 98.75 84 LEU B N 1
ATOM 2367 C CA . LEU B 1 84 ? -14.227 9.078 -3.084 1 98.75 84 LEU B CA 1
ATOM 2368 C C . LEU B 1 84 ? -14.312 10.508 -2.562 1 98.75 84 LEU B C 1
ATOM 2370 O O . LEU B 1 84 ? -14.891 10.75 -1.505 1 98.75 84 LEU B O 1
ATOM 2374 N N . GLY B 1 85 ? -13.672 11.461 -3.238 1 98.75 85 GLY B N 1
ATOM 2375 C CA . GLY B 1 85 ? -13.695 12.844 -2.799 1 98.75 85 GLY B CA 1
ATOM 2376 C C . GLY B 1 85 ? -12.719 13.133 -1.677 1 98.75 85 GLY B C 1
ATOM 2377 O O . GLY B 1 85 ? -12.977 13.977 -0.818 1 98.75 85 GLY B O 1
ATOM 2378 N N . VAL B 1 86 ? -11.617 12.43 -1.616 1 98.81 86 VAL B N 1
ATOM 2379 C CA . VAL B 1 86 ? -10.617 12.656 -0.577 1 98.81 86 VAL B CA 1
ATOM 2380 C C . VAL B 1 86 ? -9.766 13.875 -0.93 1 98.81 86 VAL B C 1
ATOM 2382 O O . VAL B 1 86 ? -9.75 14.312 -2.082 1 98.81 86 VAL B O 1
ATOM 2385 N N . SER B 1 87 ? -9.07 14.453 0.049 1 98.81 87 SER B N 1
ATOM 2386 C CA . SER B 1 87 ? -8.273 15.664 -0.151 1 98.81 87 SER B CA 1
ATOM 2387 C C . SER B 1 87 ? -6.809 15.328 -0.394 1 98.81 87 SER B C 1
ATOM 2389 O O . SER B 1 87 ? -6.105 16.062 -1.091 1 98.81 87 SER B O 1
ATOM 2391 N N . LEU B 1 88 ? -6.348 14.258 0.238 1 98.88 88 LEU B N 1
ATOM 2392 C CA . LEU B 1 88 ? -4.965 13.812 0.142 1 98.88 88 LEU B CA 1
ATOM 2393 C C . LEU B 1 88 ? -4.895 12.305 -0.088 1 98.88 88 LEU B C 1
ATOM 2395 O O . LEU B 1 88 ? -5.703 11.547 0.458 1 98.88 88 LEU B O 1
ATOM 2399 N N . LEU B 1 89 ? -3.98 11.844 -0.903 1 98.94 89 LEU B N 1
ATOM 2400 C CA . LEU B 1 89 ? -3.725 10.438 -1.174 1 98.94 89 LEU B CA 1
ATOM 2401 C C . LEU B 1 89 ? -2.227 10.148 -1.169 1 98.94 89 LEU B C 1
ATOM 2403 O O . LEU B 1 89 ? -1.447 10.875 -1.789 1 98.94 89 LEU B O 1
ATOM 2407 N N . THR B 1 90 ? -1.862 9.125 -0.459 1 98.88 90 THR B N 1
ATOM 2408 C CA . THR B 1 90 ? -0.432 8.836 -0.408 1 98.88 90 THR B CA 1
ATOM 2409 C C . THR B 1 90 ? -0.072 7.695 -1.352 1 98.88 90 THR B C 1
ATOM 2411 O O . THR B 1 90 ? -0.837 6.738 -1.496 1 98.88 90 THR B O 1
ATOM 2414 N N . VAL B 1 91 ? 1.092 7.773 -1.972 1 98.88 91 VAL B N 1
ATOM 2415 C CA . VAL B 1 91 ? 1.767 6.754 -2.771 1 98.88 91 VAL B CA 1
ATOM 2416 C C . VAL B 1 91 ? 3.229 6.648 -2.344 1 98.88 91 VAL B C 1
ATOM 2418 O O . VAL B 1 91 ? 3.756 7.543 -1.681 1 98.88 91 VAL B O 1
ATOM 2421 N N . HIS B 1 92 ? 3.865 5.59 -2.66 1 98.44 92 HIS B N 1
ATOM 2422 C CA . HIS B 1 92 ? 5.289 5.492 -2.367 1 98.44 92 HIS B CA 1
ATOM 2423 C C . HIS B 1 92 ? 6.129 6.012 -3.529 1 98.44 92 HIS B C 1
ATOM 2425 O O . HIS B 1 92 ? 5.973 5.562 -4.664 1 98.44 92 HIS B O 1
ATOM 2431 N N . ALA B 1 93 ? 7.09 6.875 -3.24 1 97.75 93 ALA B N 1
ATOM 2432 C CA . ALA B 1 93 ? 8.008 7.391 -4.25 1 97.75 93 ALA B CA 1
ATOM 2433 C C . ALA B 1 93 ? 8.82 6.266 -4.887 1 97.75 93 ALA B C 1
ATOM 2435 O O . ALA B 1 93 ? 9.195 6.344 -6.055 1 97.75 93 ALA B O 1
ATOM 2436 N N . ALA B 1 94 ? 9.016 5.227 -4.176 1 95.31 94 ALA B N 1
ATOM 2437 C CA . ALA B 1 94 ? 9.852 4.105 -4.605 1 95.31 94 ALA B CA 1
ATOM 2438 C C . ALA B 1 94 ? 9.18 3.324 -5.73 1 95.31 94 ALA B C 1
ATOM 2440 O O . ALA B 1 94 ? 9.797 2.432 -6.324 1 95.31 94 ALA B O 1
ATOM 2441 N N . GLY B 1 95 ? 7.945 3.627 -6.023 1 95.31 95 GLY B N 1
ATOM 2442 C CA . GLY B 1 95 ? 7.289 3.025 -7.176 1 95.31 95 GLY B CA 1
ATOM 2443 C C . GLY B 1 95 ? 7.816 3.545 -8.5 1 95.31 95 GLY B C 1
ATOM 2444 O O . GLY B 1 95 ? 7.535 2.975 -9.555 1 95.31 95 GLY B O 1
ATOM 2445 N N . GLY B 1 96 ? 8.562 4.66 -8.469 1 95.12 96 GLY B N 1
ATOM 2446 C CA . GLY B 1 96 ? 9.203 5.176 -9.664 1 95.12 96 GLY B CA 1
ATOM 2447 C C . GLY B 1 96 ? 8.375 6.219 -10.391 1 95.12 96 GLY B C 1
ATOM 2448 O O . GLY B 1 96 ? 7.188 6.383 -10.102 1 95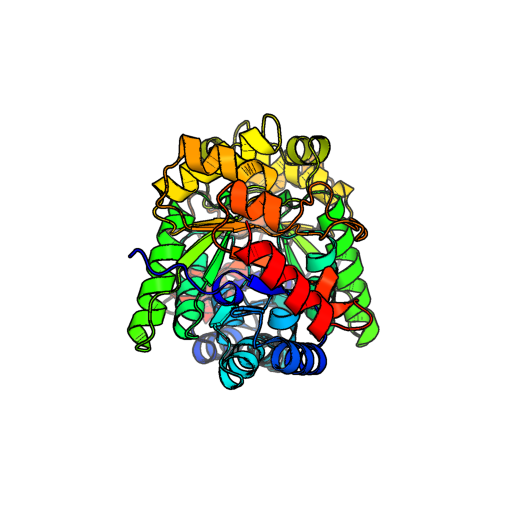.12 96 GLY B O 1
ATOM 2449 N N . GLU B 1 97 ? 9.008 6.82 -11.328 1 96.31 97 GLU B N 1
ATOM 2450 C CA . GLU B 1 97 ? 8.438 7.965 -12.023 1 96.31 97 GLU B CA 1
ATOM 2451 C C . GLU B 1 97 ? 7.137 7.59 -12.727 1 96.31 97 GLU B C 1
ATOM 2453 O O . GLU B 1 97 ? 6.137 8.305 -12.617 1 96.31 97 GLU B O 1
ATOM 2458 N N . SER B 1 98 ? 7.148 6.473 -13.445 1 96.12 98 SER B N 1
ATOM 2459 C CA . SER B 1 98 ? 5.977 6.059 -14.211 1 96.12 98 SER B CA 1
ATOM 2460 C C . SER B 1 98 ? 4.777 5.82 -13.297 1 96.12 98 SER B C 1
ATOM 2462 O O . SER B 1 98 ? 3.66 6.238 -13.609 1 96.12 98 SER B O 1
ATOM 2464 N N . MET B 1 99 ? 4.996 5.176 -12.188 1 96.88 99 MET B N 1
ATOM 2465 C CA . MET B 1 99 ? 3.912 4.914 -11.242 1 96.88 99 MET B CA 1
ATOM 2466 C C . MET B 1 99 ? 3.375 6.215 -10.656 1 96.88 99 MET B C 1
ATOM 2468 O O . MET B 1 99 ? 2.162 6.391 -10.539 1 96.88 99 MET B O 1
ATOM 2472 N N . LEU B 1 100 ? 4.297 7.102 -10.344 1 98.62 100 LEU B N 1
ATOM 2473 C CA . LEU B 1 100 ? 3.914 8.367 -9.719 1 98.62 100 LEU B CA 1
ATOM 2474 C C . LEU B 1 100 ? 3.076 9.211 -10.672 1 98.62 100 LEU B C 1
ATOM 2476 O O . LEU B 1 100 ? 2.057 9.781 -10.273 1 98.62 100 LEU B O 1
ATOM 2480 N N . ARG B 1 101 ? 3.49 9.258 -11.922 1 98.69 101 ARG B N 1
ATOM 2481 C CA . ARG B 1 101 ? 2.709 9.969 -12.93 1 98.69 101 ARG B CA 1
ATOM 2482 C C . ARG B 1 101 ? 1.318 9.359 -13.07 1 98.69 101 ARG B C 1
ATOM 2484 O O . ARG B 1 101 ? 0.327 10.086 -13.188 1 98.69 101 ARG B O 1
ATOM 2491 N N . ALA B 1 102 ? 1.297 8.062 -13.055 1 98.5 102 ALA B N 1
ATOM 2492 C CA . ALA B 1 102 ? 0.03 7.34 -13.164 1 98.5 102 ALA B CA 1
ATOM 2493 C C . ALA B 1 102 ? -0.876 7.633 -11.977 1 98.5 102 ALA B C 1
ATOM 2495 O O . ALA B 1 102 ? -2.092 7.77 -12.133 1 98.5 102 ALA B O 1
ATOM 2496 N N . ALA B 1 103 ? -0.307 7.719 -10.805 1 98.88 103 ALA B N 1
ATOM 2497 C CA . ALA B 1 103 ? -1.069 8.016 -9.594 1 98.88 103 ALA B CA 1
ATOM 2498 C C . ALA B 1 103 ? -1.734 9.383 -9.68 1 98.88 103 ALA B C 1
ATOM 2500 O O . ALA B 1 103 ? -2.924 9.523 -9.391 1 98.88 103 ALA B O 1
ATOM 2501 N N . VAL B 1 104 ? -0.963 10.383 -10.102 1 98.94 104 VAL B N 1
ATOM 2502 C CA . VAL B 1 104 ? -1.464 11.742 -10.227 1 98.94 104 VAL B CA 1
ATOM 2503 C C . VAL B 1 104 ? -2.584 11.797 -11.258 1 98.94 104 VAL B C 1
ATOM 2505 O O . VAL B 1 104 ? -3.662 12.336 -10.992 1 98.94 104 VAL B O 1
ATOM 2508 N N . LYS B 1 105 ? -2.281 11.211 -12.391 1 98.88 105 LYS B N 1
ATOM 2509 C CA . LYS B 1 105 ? -3.275 11.172 -13.453 1 98.88 105 LYS B CA 1
ATOM 2510 C C . LYS B 1 105 ? -4.566 10.508 -12.977 1 98.88 105 LYS B C 1
ATOM 2512 O O . LYS B 1 105 ? -5.652 11.07 -13.125 1 98.88 105 LYS B O 1
ATOM 2517 N N . GLY B 1 106 ? -4.469 9.344 -12.406 1 98.88 106 GLY B N 1
ATOM 2518 C CA . GLY B 1 106 ? -5.633 8.602 -11.945 1 98.88 106 GLY B CA 1
ATOM 2519 C C . GLY B 1 106 ? -6.445 9.352 -10.906 1 98.88 106 GLY B C 1
ATOM 2520 O O . GLY B 1 106 ? -7.672 9.438 -11.016 1 98.88 106 GLY B O 1
ATOM 2521 N N . ALA B 1 107 ? -5.75 9.875 -9.93 1 98.88 107 ALA B N 1
ATOM 2522 C CA . ALA B 1 107 ? -6.43 10.578 -8.844 1 98.88 107 ALA B CA 1
ATOM 2523 C C . ALA B 1 107 ? -7.246 11.75 -9.375 1 98.88 107 ALA B C 1
ATOM 2525 O O . ALA B 1 107 ? -8.391 11.953 -8.969 1 98.88 107 ALA B O 1
ATOM 2526 N N . ARG B 1 108 ? -6.684 12.539 -10.266 1 98.81 108 ARG B N 1
ATOM 2527 C CA . ARG B 1 108 ? -7.348 13.703 -10.836 1 98.81 108 ARG B CA 1
ATOM 2528 C C . ARG B 1 108 ? -8.539 13.289 -11.688 1 98.81 108 ARG B C 1
ATOM 2530 O O . ARG B 1 108 ? -9.617 13.883 -11.586 1 98.81 108 ARG B O 1
ATOM 2537 N N . GLU B 1 109 ? -8.336 12.266 -12.492 1 98.75 109 GLU B N 1
ATOM 2538 C CA . GLU B 1 109 ? -9.406 11.805 -13.367 1 98.75 109 GLU B CA 1
ATOM 2539 C C . GLU B 1 109 ? -10.57 11.227 -12.562 1 98.75 109 GLU B C 1
ATOM 2541 O O . GLU B 1 109 ? -11.734 11.453 -12.891 1 98.75 109 GLU B O 1
ATOM 2546 N N . GLY B 1 110 ? -10.242 10.445 -11.562 1 98.69 110 GLY B N 1
ATOM 2547 C CA . GLY B 1 110 ? -11.281 9.883 -10.711 1 98.69 110 GLY B CA 1
ATOM 2548 C C . GLY B 1 110 ? -12.117 10.945 -10.016 1 98.69 110 GLY B C 1
ATOM 2549 O O . GLY B 1 110 ? -13.344 10.836 -9.953 1 98.69 110 GLY B O 1
ATOM 2550 N N . ALA B 1 111 ? -11.43 11.945 -9.477 1 98.81 111 ALA B N 1
ATOM 2551 C CA . ALA B 1 111 ? -12.133 13.039 -8.812 1 98.81 111 ALA B CA 1
ATOM 2552 C C . ALA B 1 111 ? -13.023 13.797 -9.789 1 98.81 111 ALA B C 1
ATOM 2554 O O . ALA B 1 111 ? -14.188 14.062 -9.492 1 98.81 111 ALA B O 1
ATOM 2555 N N . LEU B 1 112 ? -12.492 14.141 -10.922 1 98.56 112 LEU B N 1
ATOM 2556 C CA . LEU B 1 112 ? -13.227 14.875 -11.945 1 98.56 112 LEU B CA 1
ATOM 2557 C C . LEU B 1 112 ? -14.484 14.117 -12.359 1 98.56 112 LEU B C 1
ATOM 2559 O O . LEU B 1 112 ? -15.547 14.719 -12.531 1 98.56 112 LEU B O 1
ATOM 2563 N N . ALA B 1 113 ? -14.367 12.836 -12.539 1 98.25 113 ALA B N 1
ATOM 2564 C CA . ALA B 1 113 ? -15.477 12 -12.992 1 98.25 113 ALA B CA 1
ATOM 2565 C C . ALA B 1 113 ? -16.656 12.07 -12.023 1 98.25 113 ALA B C 1
ATOM 2567 O O . ALA B 1 113 ? -17.797 11.844 -12.414 1 98.25 113 ALA B O 1
ATOM 2568 N N . LYS B 1 114 ? -16.375 12.391 -10.773 1 98.38 114 LYS B N 1
ATOM 2569 C CA . LYS B 1 114 ? -17.438 12.406 -9.758 1 98.38 114 LYS B CA 1
ATOM 2570 C C . LYS B 1 114 ? -17.734 13.836 -9.305 1 98.38 114 LYS B C 1
ATOM 2572 O O . LYS B 1 114 ? -18.469 14.039 -8.344 1 98.38 114 LYS B O 1
ATOM 2577 N N . GLY B 1 115 ? -17.078 14.812 -9.914 1 98.31 115 GLY B N 1
ATOM 2578 C CA . GLY B 1 115 ? -17.344 16.219 -9.633 1 98.31 115 GLY B CA 1
ATOM 2579 C C . GLY B 1 115 ? -16.672 16.703 -8.359 1 98.31 115 GLY B C 1
ATOM 2580 O O . GLY B 1 115 ? -17.156 17.625 -7.711 1 98.31 115 GLY B O 1
ATOM 2581 N N . HIS B 1 116 ? -15.617 16 -7.941 1 98.44 116 HIS B N 1
ATOM 2582 C CA . HIS B 1 116 ? -14.867 16.406 -6.762 1 98.44 116 HIS B CA 1
ATOM 2583 C C . HIS B 1 116 ? -13.641 17.234 -7.145 1 98.44 116 HIS B C 1
ATOM 2585 O O . HIS B 1 116 ? -13.195 17.188 -8.289 1 98.44 116 HIS B O 1
ATOM 2591 N N . ALA B 1 117 ? -13.141 18.016 -6.188 1 98.19 117 ALA B N 1
ATOM 2592 C CA . ALA B 1 117 ? -11.812 18.609 -6.344 1 98.19 117 ALA B CA 1
ATOM 2593 C C . ALA B 1 117 ? -10.734 17.516 -6.367 1 98.19 117 ALA B C 1
ATOM 2595 O O . ALA B 1 117 ? -10.828 16.531 -5.645 1 98.19 117 ALA B O 1
ATOM 2596 N N . ALA B 1 118 ? -9.711 17.703 -7.148 1 98 118 ALA B N 1
ATOM 2597 C CA . ALA B 1 118 ? -8.617 16.734 -7.227 1 98 118 ALA B CA 1
ATOM 2598 C C . ALA B 1 118 ? -7.875 16.641 -5.895 1 98 118 ALA B C 1
ATOM 2600 O O . ALA B 1 118 ? -7.562 17.656 -5.273 1 98 118 ALA B O 1
ATOM 2601 N N . PRO B 1 119 ? -7.668 15.461 -5.441 1 98.81 119 PRO B N 1
ATOM 2602 C CA . PRO B 1 119 ? -6.812 15.344 -4.262 1 98.81 119 PRO B CA 1
ATOM 2603 C C . PRO B 1 119 ? -5.348 15.664 -4.555 1 98.81 119 PRO B C 1
ATOM 2605 O O . PRO B 1 119 ? -4.902 15.531 -5.699 1 98.81 119 PRO B O 1
ATOM 2608 N N . ARG B 1 120 ? -4.629 16.141 -3.564 1 98.81 120 ARG B N 1
ATOM 2609 C CA . ARG B 1 120 ? -3.176 16.172 -3.666 1 98.81 120 ARG B CA 1
ATOM 2610 C C . ARG B 1 120 ? -2.584 14.773 -3.494 1 98.81 120 ARG B C 1
ATOM 2612 O O . ARG B 1 120 ? -2.941 14.055 -2.561 1 98.81 120 ARG B O 1
ATOM 2619 N N . VAL B 1 121 ? -1.777 14.398 -4.41 1 98.94 121 VAL B N 1
ATOM 2620 C CA . VAL B 1 121 ? -1.04 13.141 -4.301 1 98.94 121 VAL B CA 1
ATOM 2621 C C . VAL B 1 121 ? 0.296 13.391 -3.604 1 98.94 121 VAL B C 1
ATOM 2623 O O . VAL B 1 121 ? 1.113 14.18 -4.074 1 98.94 121 VAL B O 1
ATOM 2626 N N . LEU B 1 122 ? 0.482 12.758 -2.436 1 98.94 122 LEU B N 1
ATOM 2627 C CA . LEU B 1 122 ? 1.69 12.906 -1.63 1 98.94 122 LEU B CA 1
ATOM 2628 C C . LEU B 1 122 ? 2.559 11.656 -1.727 1 98.94 122 LEU B C 1
ATOM 2630 O O . LEU B 1 122 ? 2.102 10.547 -1.422 1 98.94 122 LEU B O 1
ATOM 2634 N N . ALA B 1 123 ? 3.797 11.828 -2.098 1 98.88 123 ALA B N 1
ATOM 2635 C CA . ALA B 1 123 ? 4.715 10.695 -2.201 1 98.88 123 ALA B CA 1
ATOM 2636 C C . ALA B 1 123 ? 5.48 10.492 -0.896 1 98.88 123 ALA B C 1
ATOM 2638 O O . ALA B 1 123 ? 6.125 11.414 -0.394 1 98.88 123 ALA B O 1
ATOM 2639 N N . VAL B 1 124 ? 5.363 9.32 -0.381 1 98.44 124 VAL B N 1
ATOM 2640 C CA . VAL B 1 124 ? 6.156 8.93 0.781 1 98.44 124 VAL B CA 1
ATOM 2641 C C . VAL B 1 124 ? 7.598 8.648 0.354 1 98.44 124 VAL B C 1
ATOM 2643 O O . VAL B 1 124 ? 7.836 7.859 -0.559 1 98.44 124 VAL B O 1
ATOM 2646 N N . THR B 1 125 ? 8.5 9.227 0.979 1 96.5 125 THR B N 1
ATOM 2647 C CA . THR B 1 125 ? 9.906 9.023 0.633 1 96.5 125 THR B CA 1
ATOM 2648 C C . THR B 1 125 ? 10.5 7.859 1.419 1 96.5 125 THR B C 1
ATOM 2650 O O . THR B 1 125 ? 10.328 6.699 1.038 1 96.5 125 THR B O 1
ATOM 2653 N N . VAL B 1 126 ? 11.039 8.195 2.631 1 93 126 VAL B N 1
ATOM 2654 C CA . VAL B 1 126 ? 11.523 7.148 3.52 1 93 126 VAL B CA 1
ATOM 2655 C C . VAL B 1 126 ? 10.695 7.125 4.801 1 93 126 VAL B C 1
ATOM 2657 O O . VAL B 1 126 ? 10.477 8.164 5.422 1 93 126 VAL B O 1
ATOM 2660 N N . LEU B 1 127 ? 10.211 5.906 5.098 1 90.06 127 LEU B N 1
ATOM 2661 C CA . LEU B 1 127 ? 9.422 5.785 6.316 1 90.06 127 LEU B CA 1
ATOM 2662 C C . LEU B 1 127 ? 10.242 6.195 7.535 1 90.06 127 LEU B C 1
ATOM 2664 O O . LEU B 1 127 ? 11.414 5.84 7.645 1 90.06 127 LEU B O 1
ATOM 2668 N N . THR B 1 128 ? 9.648 6.949 8.414 1 83.88 128 THR B N 1
ATOM 2669 C CA . THR B 1 128 ? 10.32 7.477 9.594 1 83.88 128 THR B CA 1
ATOM 2670 C C . THR B 1 128 ? 10.734 6.348 10.531 1 83.88 128 THR B C 1
ATOM 2672 O O . THR B 1 128 ? 11.562 6.551 11.43 1 83.88 128 THR B O 1
ATOM 2675 N N . SER B 1 129 ? 10.195 5.164 10.273 1 81.44 129 SER B N 1
ATOM 2676 C CA . SER B 1 129 ? 10.5 4.012 11.125 1 81.44 129 SER B CA 1
ATOM 2677 C C . SER B 1 129 ? 11.82 3.359 10.711 1 81.44 129 SER B C 1
ATOM 2679 O O . SER B 1 129 ? 12.367 2.539 11.453 1 81.44 129 SER B O 1
ATOM 2681 N N . LEU B 1 130 ? 12.336 3.615 9.57 1 84.75 130 LEU B N 1
ATOM 2682 C CA . LEU B 1 130 ? 13.539 2.945 9.07 1 84.75 130 LEU B CA 1
ATOM 2683 C C . LEU B 1 130 ? 14.797 3.619 9.602 1 84.75 130 LEU B C 1
ATOM 2685 O O . LEU B 1 130 ? 15.016 4.809 9.359 1 84.75 130 LEU B O 1
ATOM 2689 N N . SER B 1 131 ? 15.547 2.85 10.328 1 84.75 131 SER B N 1
ATOM 2690 C CA . SER B 1 131 ? 16.875 3.297 10.734 1 84.75 131 SER B CA 1
ATOM 2691 C C . SER B 1 131 ? 17.844 3.287 9.562 1 84.75 131 SER B C 1
ATOM 2693 O O . SER B 1 131 ? 17.516 2.793 8.477 1 84.75 131 SER B O 1
ATOM 2695 N N . ALA B 1 132 ? 19.016 3.834 9.828 1 86.69 132 ALA B N 1
ATOM 2696 C CA . ALA B 1 132 ? 20.047 3.801 8.797 1 86.69 132 ALA B CA 1
ATOM 2697 C C . ALA B 1 132 ? 20.391 2.365 8.414 1 86.69 132 ALA B C 1
ATOM 2699 O O . ALA B 1 132 ? 20.594 2.066 7.23 1 86.69 132 ALA B O 1
ATOM 2700 N N . GLU B 1 133 ? 20.438 1.523 9.438 1 87.88 133 GLU B N 1
ATOM 2701 C CA . GLU B 1 133 ? 20.734 0.115 9.203 1 87.88 133 GLU B CA 1
ATOM 2702 C C . GLU B 1 133 ? 19.656 -0.547 8.359 1 87.88 133 GLU B C 1
ATOM 2704 O O . GLU B 1 133 ? 19.953 -1.345 7.469 1 87.88 133 GLU B O 1
ATOM 2709 N N . GLU B 1 134 ? 18.453 -0.168 8.578 1 86.69 134 GLU B N 1
ATOM 2710 C CA . GLU B 1 134 ? 17.328 -0.765 7.844 1 86.69 134 GLU B CA 1
ATOM 2711 C C . GLU B 1 134 ? 17.266 -0.239 6.41 1 86.69 134 GLU B C 1
ATOM 2713 O O . GLU B 1 134 ? 16.938 -0.985 5.484 1 86.69 134 GLU B O 1
ATOM 2718 N N . VAL B 1 135 ? 17.5 1.017 6.266 1 88.62 135 VAL B N 1
ATOM 2719 C CA . VAL B 1 135 ? 17.562 1.605 4.934 1 88.62 135 VAL B CA 1
ATOM 2720 C C . VAL B 1 135 ? 18.625 0.904 4.098 1 88.62 135 VAL B C 1
ATOM 2722 O O . VAL B 1 135 ? 18.391 0.554 2.939 1 88.62 135 VAL B O 1
ATOM 2725 N N . ALA B 1 136 ? 19.766 0.609 4.707 1 86.88 136 ALA B N 1
ATOM 2726 C CA . ALA B 1 136 ? 20.844 -0.125 4.039 1 86.88 136 ALA B CA 1
ATOM 2727 C C . ALA B 1 136 ? 20.422 -1.561 3.738 1 86.88 136 ALA B C 1
ATOM 2729 O O . ALA B 1 136 ? 20.734 -2.098 2.674 1 86.88 136 ALA B O 1
ATOM 2730 N N . ALA B 1 137 ? 19.719 -2.146 4.645 1 87 137 ALA B N 1
ATOM 2731 C CA . ALA B 1 137 ? 19.297 -3.539 4.504 1 87 137 ALA B CA 1
ATOM 2732 C C . ALA B 1 137 ? 18.328 -3.705 3.334 1 87 137 ALA B C 1
ATOM 2734 O O . ALA B 1 137 ? 18.344 -4.73 2.648 1 87 137 ALA B O 1
ATOM 2735 N N . VAL B 1 138 ? 17.516 -2.699 3.09 1 88.19 138 VAL B N 1
ATOM 2736 C CA . VAL B 1 138 ? 16.547 -2.797 1.993 1 88.19 138 VAL B CA 1
ATOM 2737 C C . VAL B 1 138 ? 17.234 -2.428 0.678 1 88.19 138 VAL B C 1
ATOM 2739 O O . VAL B 1 138 ? 16.672 -2.625 -0.4 1 88.19 138 VAL B O 1
ATOM 2742 N N . GLY B 1 139 ? 18.438 -1.806 0.75 1 86.38 139 GLY B N 1
ATOM 2743 C CA . GLY B 1 139 ? 19.25 -1.596 -0.44 1 86.38 139 GLY B CA 1
ATOM 2744 C C . GLY B 1 139 ? 19.328 -0.139 -0.856 1 86.38 139 GLY B C 1
ATOM 2745 O O . GLY B 1 139 ? 19.828 0.175 -1.94 1 86.38 139 GLY B O 1
ATOM 2746 N N . LEU B 1 140 ? 18.75 0.738 -0.064 1 85 140 LEU B N 1
ATOM 2747 C CA . LEU B 1 140 ? 18.875 2.154 -0.388 1 85 140 LEU B CA 1
ATOM 2748 C C . LEU B 1 140 ? 20.234 2.699 0.047 1 85 140 LEU B C 1
ATOM 2750 O O . LEU B 1 140 ? 20.609 2.561 1.21 1 85 140 LEU B O 1
ATOM 2754 N N . PRO B 1 141 ? 20.922 3.295 -0.862 1 82.94 141 PRO B N 1
ATOM 2755 C CA . PRO B 1 141 ? 22.25 3.822 -0.519 1 82.94 141 PRO B CA 1
ATOM 2756 C C . PRO B 1 141 ? 22.172 5.113 0.294 1 82.94 141 PRO B C 1
ATOM 2758 O O . PRO B 1 141 ? 21.234 5.895 0.135 1 82.94 141 PRO B O 1
ATOM 2761 N N . GLY B 1 142 ? 23.219 5.293 1.202 1 84.62 142 GLY B N 1
ATOM 2762 C CA . GLY B 1 142 ? 23.344 6.539 1.945 1 84.62 142 GLY B CA 1
ATOM 2763 C C . GLY B 1 142 ? 22.531 6.547 3.227 1 84.62 142 GLY B C 1
ATOM 2764 O O . GLY B 1 142 ? 22.062 5.504 3.676 1 84.62 142 GLY B O 1
ATOM 2765 N N . THR B 1 143 ? 22.438 7.773 3.83 1 88 143 THR B N 1
ATOM 2766 C CA . THR B 1 143 ? 21.625 7.957 5.031 1 88 143 THR B CA 1
ATOM 2767 C C . THR B 1 143 ? 20.141 8.023 4.68 1 88 143 THR B C 1
ATOM 2769 O O . THR B 1 143 ? 19.781 8.227 3.52 1 88 143 THR B O 1
ATOM 2772 N N . PRO B 1 144 ? 19.312 7.84 5.672 1 90.5 144 PRO B N 1
ATOM 2773 C CA . PRO B 1 144 ? 17.875 8.008 5.43 1 90.5 144 PRO B CA 1
ATOM 2774 C C . PRO B 1 144 ? 17.531 9.367 4.82 1 90.5 144 PRO B C 1
ATOM 2776 O O . PRO B 1 144 ? 16.688 9.453 3.93 1 90.5 144 PRO B O 1
ATOM 2779 N N . GLU B 1 145 ? 18.219 10.422 5.242 1 92.25 145 GLU B N 1
ATOM 2780 C CA . GLU B 1 145 ? 17.953 11.773 4.742 1 92.25 145 GLU B CA 1
ATOM 2781 C C . GLU B 1 145 ? 18.344 11.898 3.27 1 92.25 145 GLU B C 1
ATOM 2783 O O . GLU B 1 145 ? 17.625 12.516 2.484 1 92.25 145 GLU B O 1
ATOM 2788 N N . GLU B 1 146 ? 19.469 11.281 2.902 1 92.75 146 GLU B N 1
ATOM 2789 C CA . GLU B 1 146 ? 19.922 11.312 1.514 1 92.75 146 GLU B CA 1
ATOM 2790 C C . GLU B 1 146 ? 18.969 10.523 0.612 1 92.75 146 GLU B C 1
ATOM 2792 O O . GLU B 1 146 ? 18.656 10.961 -0.497 1 92.75 146 GLU B O 1
ATOM 2797 N N . ALA B 1 147 ? 18.578 9.375 1.132 1 93.38 147 ALA B N 1
ATOM 2798 C CA . ALA B 1 147 ? 17.625 8.555 0.388 1 93.38 147 ALA B CA 1
ATOM 2799 C C . ALA B 1 147 ? 16.297 9.281 0.217 1 93.38 147 ALA B C 1
ATOM 2801 O O . ALA B 1 147 ? 15.695 9.258 -0.863 1 93.38 147 ALA B O 1
ATOM 2802 N N . ALA B 1 148 ? 15.875 9.922 1.266 1 95.81 148 ALA B N 1
ATOM 2803 C CA . ALA B 1 148 ? 14.617 10.672 1.225 1 95.81 148 ALA B CA 1
ATOM 2804 C C . ALA B 1 148 ? 14.688 11.805 0.201 1 95.81 148 ALA B C 1
ATOM 2806 O O . ALA B 1 148 ? 13.742 12.016 -0.559 1 95.81 148 ALA B O 1
ATOM 2807 N N . LEU B 1 149 ? 15.758 12.5 0.19 1 96.38 149 LEU B N 1
ATOM 2808 C CA . LEU B 1 149 ? 15.898 13.617 -0.742 1 96.38 149 LEU B CA 1
ATOM 2809 C C . LEU B 1 149 ? 15.914 13.117 -2.184 1 96.38 149 LEU B C 1
ATOM 2811 O O . LEU B 1 149 ? 15.32 13.742 -3.066 1 96.38 149 LEU B O 1
ATOM 2815 N N . ARG B 1 150 ? 16.625 12.031 -2.473 1 94.69 150 ARG B N 1
ATOM 2816 C CA . ARG B 1 150 ? 16.641 11.43 -3.805 1 94.69 150 ARG B CA 1
ATOM 2817 C C . ARG B 1 150 ? 15.227 11.086 -4.262 1 94.69 150 ARG B C 1
ATOM 2819 O O . ARG B 1 150 ? 14.828 11.43 -5.379 1 94.69 150 ARG B O 1
ATOM 2826 N N . LEU B 1 151 ? 14.492 10.438 -3.414 1 96.88 151 LEU B N 1
ATOM 2827 C CA . LEU B 1 151 ? 13.125 10.031 -3.723 1 96.88 151 LEU B CA 1
ATOM 2828 C C . LEU B 1 151 ? 12.219 11.25 -3.871 1 96.88 151 LEU B C 1
ATOM 2830 O O . LEU B 1 151 ? 11.305 11.25 -4.707 1 96.88 151 LEU B O 1
ATOM 2834 N N . ALA B 1 152 ? 12.492 12.258 -3.059 1 98.19 152 ALA B N 1
ATOM 2835 C CA . ALA B 1 152 ? 11.719 13.484 -3.145 1 98.19 152 ALA B CA 1
ATOM 2836 C C . ALA B 1 152 ? 11.898 14.156 -4.504 1 98.19 152 ALA B C 1
ATOM 2838 O O . ALA B 1 152 ? 10.93 14.594 -5.125 1 98.19 152 ALA B O 1
ATOM 2839 N N . ARG B 1 153 ? 13.172 14.25 -4.945 1 97.69 153 ARG B N 1
ATOM 2840 C CA . ARG B 1 153 ? 13.469 14.844 -6.246 1 97.69 153 ARG B CA 1
ATOM 2841 C C . ARG B 1 153 ? 12.766 14.078 -7.367 1 97.69 153 ARG B C 1
ATOM 2843 O O . ARG B 1 153 ? 12.172 14.68 -8.258 1 97.69 153 ARG B O 1
ATOM 2850 N N . LEU B 1 154 ? 12.844 12.781 -7.27 1 96.94 154 LEU B N 1
ATOM 2851 C CA . LEU B 1 154 ? 12.188 11.922 -8.25 1 96.94 154 LEU B CA 1
ATOM 2852 C C . LEU B 1 154 ? 10.688 12.18 -8.273 1 96.94 154 LEU B C 1
ATOM 2854 O O . LEU B 1 154 ? 10.094 12.32 -9.344 1 96.94 154 LEU B O 1
ATOM 2858 N N . ALA B 1 155 ? 10.094 12.211 -7.105 1 98.5 155 ALA B N 1
ATOM 2859 C CA . ALA B 1 155 ? 8.648 12.352 -6.969 1 98.5 155 ALA B CA 1
ATOM 2860 C C . ALA B 1 155 ? 8.172 13.703 -7.488 1 98.5 155 ALA B C 1
ATOM 2862 O O . ALA B 1 155 ? 7.195 13.789 -8.234 1 98.5 155 ALA B O 1
ATOM 2863 N N . VAL B 1 156 ? 8.836 14.773 -7.082 1 98.44 156 VAL B N 1
ATOM 2864 C CA . VAL B 1 156 ? 8.477 16.109 -7.531 1 98.44 156 VAL B CA 1
ATOM 2865 C C . VAL B 1 156 ? 8.641 16.219 -9.047 1 98.44 156 VAL B C 1
ATOM 2867 O O . VAL B 1 156 ? 7.789 16.797 -9.734 1 98.44 156 VAL B O 1
ATOM 2870 N N . GLY B 1 157 ? 9.703 15.633 -9.57 1 97.69 157 GLY B N 1
ATOM 2871 C CA . GLY B 1 157 ? 9.914 15.594 -11.008 1 97.69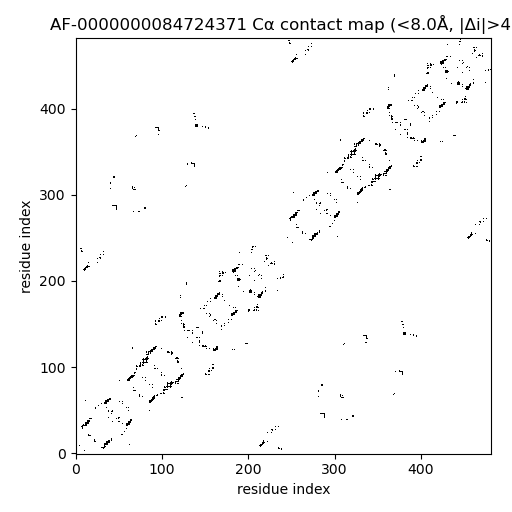 157 GLY B CA 1
ATOM 2872 C C . GLY B 1 157 ? 8.82 14.852 -11.758 1 97.69 157 GLY B C 1
ATOM 2873 O O . GLY B 1 157 ? 8.539 15.156 -12.914 1 97.69 157 GLY B O 1
ATOM 2874 N N . ALA B 1 158 ? 8.188 13.922 -11.062 1 97.88 158 ALA B N 1
ATOM 2875 C CA . ALA B 1 158 ? 7.141 13.102 -11.664 1 97.88 158 ALA B CA 1
ATOM 2876 C C . ALA B 1 158 ? 5.781 13.797 -11.57 1 97.88 158 ALA B C 1
ATOM 2878 O O . ALA B 1 158 ? 4.785 13.297 -12.086 1 97.88 158 ALA B O 1
ATOM 2879 N N . GLY B 1 159 ? 5.703 14.898 -10.844 1 98.38 159 GLY B N 1
ATOM 2880 C CA . GLY B 1 159 ? 4.5 15.719 -10.867 1 98.38 159 GLY B CA 1
ATOM 2881 C C . GLY B 1 159 ? 3.605 15.5 -9.664 1 98.38 159 GLY B C 1
ATOM 2882 O O . GLY B 1 159 ? 2.445 15.914 -9.664 1 98.38 159 GLY B O 1
ATOM 2883 N N . VAL B 1 160 ? 4.125 14.812 -8.633 1 98.75 160 VAL B N 1
ATOM 2884 C CA . VAL B 1 160 ? 3.303 14.703 -7.43 1 98.75 160 VAL B CA 1
ATOM 2885 C C . VAL B 1 160 ? 3.102 16.078 -6.809 1 98.75 160 VAL B C 1
ATOM 2887 O O . VAL B 1 160 ? 3.854 17.016 -7.098 1 98.75 160 VAL B O 1
ATOM 2890 N N . ASP B 1 161 ? 2.055 16.219 -5.98 1 98.81 161 ASP B N 1
ATOM 2891 C CA . ASP B 1 161 ? 1.692 17.5 -5.402 1 98.81 161 ASP B CA 1
ATOM 2892 C C . ASP B 1 161 ? 2.498 17.781 -4.137 1 98.81 161 ASP B C 1
ATOM 2894 O O . ASP B 1 161 ? 2.664 18.938 -3.742 1 98.81 161 ASP B O 1
ATOM 2898 N N . GLY B 1 162 ? 2.926 16.734 -3.469 1 98.88 162 GLY B N 1
ATOM 2899 C CA . GLY B 1 162 ? 3.621 16.906 -2.201 1 98.88 162 GLY B CA 1
ATOM 2900 C C . GLY B 1 162 ? 4.355 15.656 -1.756 1 98.88 162 GLY B C 1
ATOM 2901 O O . GLY B 1 162 ? 4.461 14.688 -2.514 1 98.88 162 GLY B O 1
ATOM 2902 N N . LEU B 1 163 ? 4.902 15.781 -0.552 1 98.81 163 LEU B N 1
ATOM 2903 C CA . LEU B 1 163 ? 5.758 14.734 0.001 1 98.81 163 LEU B CA 1
ATOM 2904 C C . LEU B 1 163 ? 5.387 14.438 1.449 1 98.81 163 LEU B C 1
ATOM 2906 O O . LEU B 1 163 ? 4.953 15.336 2.18 1 98.81 163 LEU B O 1
ATOM 2910 N N . VAL B 1 164 ? 5.469 13.219 1.815 1 98.5 164 VAL B N 1
ATOM 2911 C CA . VAL B 1 164 ? 5.508 12.828 3.221 1 98.5 164 VAL B CA 1
ATOM 2912 C C . VAL B 1 164 ? 6.957 12.633 3.66 1 98.5 164 VAL B C 1
ATOM 2914 O O . VAL B 1 164 ? 7.691 11.852 3.055 1 98.5 164 VAL B O 1
ATOM 2917 N N . CYS B 1 165 ? 7.367 13.305 4.668 1 96.69 165 CYS B N 1
ATOM 2918 C CA . CYS B 1 165 ? 8.758 13.227 5.109 1 96.69 165 CYS B CA 1
ATOM 2919 C C . CYS B 1 165 ? 8.867 13.477 6.609 1 96.69 165 CYS B C 1
ATOM 2921 O O . CYS B 1 165 ? 7.895 13.898 7.246 1 96.69 165 CYS B O 1
ATOM 2923 N N . SER B 1 166 ? 10.016 13.156 7.102 1 94.5 166 SER B N 1
ATOM 2924 C CA . SER B 1 166 ? 10.305 13.484 8.492 1 94.5 166 SER B CA 1
ATOM 2925 C C . SER B 1 166 ? 10.359 15 8.703 1 94.5 166 SER B C 1
ATOM 2927 O O . SER B 1 166 ? 10.797 15.734 7.82 1 94.5 166 SER B O 1
ATOM 2929 N N . PRO B 1 167 ? 9.859 15.445 9.945 1 94.88 167 PRO B N 1
ATOM 2930 C CA . PRO B 1 167 ? 10.055 16.859 10.234 1 94.88 167 PRO B CA 1
ATOM 2931 C C . PRO B 1 167 ? 11.508 17.297 10.078 1 94.88 167 PRO B C 1
ATOM 2933 O O . PRO B 1 167 ? 11.781 18.453 9.703 1 94.88 167 PRO B O 1
ATOM 2936 N N . ARG B 1 168 ? 12.445 16.438 10.234 1 94.19 168 ARG B N 1
ATOM 2937 C CA . ARG B 1 168 ? 13.867 16.75 10.164 1 94.19 168 ARG B CA 1
ATOM 2938 C C . ARG B 1 168 ? 14.32 16.953 8.719 1 94.19 168 ARG B C 1
ATOM 2940 O O . ARG B 1 168 ? 15.359 17.562 8.469 1 94.19 168 ARG B O 1
ATOM 2947 N N . GLU B 1 169 ? 13.523 16.453 7.812 1 96.56 169 GLU B N 1
ATOM 2948 C CA . GLU B 1 169 ? 13.883 16.531 6.402 1 96.56 169 GLU B CA 1
ATOM 2949 C C . GLU B 1 169 ? 13.242 17.734 5.734 1 96.56 169 GLU B C 1
ATOM 2951 O O . GLU B 1 169 ? 13.641 18.141 4.637 1 96.56 169 GLU B O 1
ATOM 2956 N N . ALA B 1 170 ? 12.273 18.359 6.359 1 97.19 170 ALA B N 1
ATOM 2957 C CA . ALA B 1 170 ? 11.422 19.375 5.742 1 97.19 170 ALA B CA 1
ATOM 2958 C C . ALA B 1 170 ? 12.242 20.578 5.305 1 97.19 170 ALA B C 1
ATOM 2960 O O . ALA B 1 170 ? 12.078 21.078 4.191 1 97.19 170 ALA B O 1
ATOM 2961 N N . ALA B 1 171 ? 13.156 21.031 6.172 1 97.31 171 ALA B N 1
ATOM 2962 C CA . ALA B 1 171 ? 13.953 22.219 5.84 1 97.31 171 ALA B CA 1
ATOM 2963 C C . ALA B 1 171 ? 14.82 21.953 4.613 1 97.31 171 ALA B C 1
ATOM 2965 O O . ALA B 1 171 ? 14.945 22.828 3.744 1 97.31 171 ALA B O 1
ATOM 2966 N N . ALA B 1 172 ? 15.43 20.812 4.621 1 97.38 172 ALA B N 1
ATOM 2967 C CA . ALA B 1 172 ? 16.25 20.453 3.469 1 97.38 172 ALA B CA 1
ATOM 2968 C C . ALA B 1 172 ? 15.406 20.344 2.203 1 97.38 172 ALA B C 1
ATOM 2970 O O . ALA B 1 172 ? 15.852 20.734 1.12 1 97.38 172 ALA B O 1
ATOM 2971 N N . PHE B 1 173 ? 14.227 19.734 2.311 1 98.31 173 PHE B N 1
ATOM 2972 C CA . PHE B 1 173 ? 13.328 19.641 1.166 1 98.31 173 PHE B CA 1
ATOM 2973 C C . PHE B 1 173 ? 12.953 21.031 0.649 1 98.31 173 PHE B C 1
ATOM 2975 O O . PHE B 1 173 ? 12.938 21.266 -0.562 1 98.31 173 PHE B O 1
ATOM 2982 N N . ARG B 1 174 ? 12.672 22 1.544 1 98.25 174 ARG B N 1
ATOM 2983 C CA . ARG B 1 174 ? 12.359 23.359 1.134 1 98.25 174 ARG B CA 1
ATOM 2984 C C . ARG B 1 174 ? 13.539 24 0.403 1 98.25 174 ARG B C 1
ATOM 2986 O O . ARG B 1 174 ? 13.359 24.656 -0.625 1 98.25 174 ARG B O 1
ATOM 2993 N N . ARG B 1 175 ? 14.695 23.781 0.921 1 97.81 175 ARG B N 1
ATOM 2994 C CA . ARG B 1 175 ? 15.891 24.375 0.32 1 97.81 175 ARG B CA 1
ATOM 2995 C C . ARG B 1 175 ? 16.125 23.812 -1.077 1 97.81 175 ARG B C 1
ATOM 2997 O O . ARG B 1 175 ? 16.484 24.547 -1.998 1 97.81 175 ARG B O 1
ATOM 3004 N N . GLU B 1 176 ? 15.898 22.562 -1.226 1 97.56 176 GLU B N 1
ATOM 3005 C CA . GLU B 1 176 ? 16.312 21.859 -2.438 1 97.56 176 GLU B CA 1
ATOM 3006 C C . GLU B 1 176 ? 15.203 21.844 -3.48 1 97.56 176 GLU B C 1
ATOM 3008 O O . GLU B 1 176 ? 15.469 21.812 -4.684 1 97.56 176 GLU B O 1
ATOM 3013 N N . LEU B 1 177 ? 13.953 21.812 -3.043 1 98.06 177 LEU B N 1
ATOM 3014 C CA . LEU B 1 177 ? 12.852 21.562 -3.969 1 98.06 177 LEU B CA 1
ATOM 3015 C C . LEU B 1 177 ? 11.977 22.812 -4.121 1 98.06 177 LEU B C 1
ATOM 3017 O O . LEU B 1 177 ? 11.07 22.828 -4.957 1 98.06 177 LEU B O 1
ATOM 3021 N N . GLY B 1 178 ? 12.195 23.891 -3.318 1 97.19 178 GLY B N 1
ATOM 3022 C CA . GLY B 1 178 ? 11.406 25.109 -3.383 1 97.19 178 GLY B CA 1
ATOM 3023 C C . GLY B 1 178 ? 10.133 25.047 -2.555 1 97.19 178 GLY B C 1
ATOM 3024 O O . GLY B 1 178 ? 9.922 24.078 -1.818 1 97.19 178 GLY B O 1
ATOM 3025 N N . PRO B 1 179 ? 9.297 26.016 -2.625 1 96.44 179 PRO B N 1
ATOM 3026 C CA . PRO B 1 179 ? 8.148 26.172 -1.73 1 96.44 179 PRO B CA 1
ATOM 3027 C C . PRO B 1 179 ? 6.895 25.469 -2.252 1 96.44 179 PRO B C 1
ATOM 3029 O O . PRO B 1 179 ? 5.891 25.375 -1.542 1 96.44 179 PRO B O 1
ATOM 3032 N N . THR B 1 180 ? 6.98 24.906 -3.393 1 97 180 THR B N 1
ATOM 3033 C CA . THR B 1 180 ? 5.773 24.484 -4.094 1 97 180 THR B CA 1
ATOM 3034 C C . THR B 1 180 ? 5.254 23.156 -3.527 1 97 180 THR B C 1
ATOM 3036 O O . THR B 1 180 ? 4.051 23 -3.299 1 97 180 THR B O 1
ATOM 3039 N N . PRO B 1 181 ? 6.188 22.141 -3.279 1 98.44 181 PRO B N 1
ATOM 3040 C CA . PRO B 1 181 ? 5.664 20.859 -2.791 1 98.44 181 PRO B CA 1
ATOM 3041 C C . PRO B 1 181 ? 4.992 20.984 -1.427 1 98.44 181 PRO B C 1
ATOM 3043 O O . PRO B 1 181 ? 5.523 21.641 -0.526 1 98.44 181 PRO B O 1
ATOM 3046 N N . PHE B 1 182 ? 3.809 20.422 -1.312 1 98.69 182 PHE B N 1
ATOM 3047 C CA . PHE B 1 182 ? 3.102 20.312 -0.04 1 98.69 182 PHE B CA 1
ATOM 3048 C C . PHE B 1 182 ? 3.793 19.328 0.889 1 98.69 182 PHE B C 1
ATOM 3050 O O . PHE B 1 182 ? 3.809 18.125 0.62 1 98.69 182 PHE B O 1
ATOM 3057 N N . LEU B 1 183 ? 4.375 19.781 1.996 1 98.69 183 LEU B N 1
ATOM 3058 C CA . LEU B 1 183 ? 5.125 18.906 2.887 1 98.69 183 LEU B CA 1
ATOM 3059 C C . LEU B 1 183 ? 4.262 18.453 4.059 1 98.69 183 LEU B C 1
ATOM 3061 O O . LEU B 1 183 ? 3.852 19.266 4.887 1 98.69 183 LEU B O 1
ATOM 3065 N N . CYS B 1 184 ? 3.967 17.188 4.094 1 98.62 184 CYS B N 1
ATOM 3066 C CA . CYS B 1 184 ? 3.23 16.531 5.172 1 98.62 184 CYS B CA 1
ATOM 3067 C C . CYS B 1 184 ? 4.176 15.758 6.086 1 98.62 184 CYS B C 1
ATOM 3069 O O . CYS B 1 184 ? 4.906 14.883 5.629 1 98.62 184 CYS B O 1
ATOM 3071 N N . THR B 1 185 ? 4.129 16.031 7.383 1 97.12 185 THR B N 1
ATOM 3072 C CA . THR B 1 185 ? 5.102 15.406 8.273 1 97.12 185 THR B CA 1
ATOM 3073 C C . THR B 1 185 ? 4.398 14.648 9.391 1 97.12 185 THR B C 1
ATOM 3075 O O . THR B 1 185 ? 3.723 15.25 10.227 1 97.12 185 THR B O 1
ATOM 3078 N N . PRO B 1 186 ? 4.527 13.344 9.398 1 95.31 186 PRO B N 1
ATOM 3079 C CA . PRO B 1 186 ? 4.211 12.562 10.594 1 95.31 186 PRO B CA 1
ATOM 3080 C C . PRO B 1 186 ? 5.301 12.648 11.664 1 95.31 186 PRO B C 1
ATOM 3082 O O . PRO B 1 186 ? 6.215 13.469 11.555 1 95.31 186 PRO B O 1
ATOM 3085 N N . GLY B 1 187 ? 5.258 11.883 12.695 1 90.44 187 GLY B N 1
ATOM 3086 C CA . GLY B 1 187 ? 6.297 11.867 13.719 1 90.44 187 GLY B CA 1
ATOM 3087 C C . GLY B 1 187 ? 6.281 13.109 14.594 1 90.44 187 GLY B C 1
ATOM 3088 O O . GLY B 1 187 ? 7.34 13.633 14.953 1 90.44 187 GLY B O 1
ATOM 3089 N N . ILE B 1 188 ? 5.168 13.625 14.906 1 93.81 188 ILE B N 1
ATOM 3090 C CA . ILE B 1 188 ? 5.027 14.828 15.719 1 93.81 188 ILE B CA 1
ATOM 3091 C C . ILE B 1 188 ? 4.797 14.438 17.172 1 93.81 188 ILE B C 1
ATOM 3093 O O . ILE B 1 188 ? 3.881 13.672 17.484 1 93.81 188 ILE B O 1
ATOM 3097 N N . ARG B 1 189 ? 5.625 14.969 18.031 1 92.06 189 ARG B N 1
ATOM 3098 C CA . ARG B 1 189 ? 5.527 14.766 19.469 1 92.06 189 ARG B CA 1
ATOM 3099 C C . ARG B 1 189 ? 5.73 16.078 20.219 1 92.06 189 ARG B C 1
ATOM 3101 O O . ARG B 1 189 ? 6.805 16.672 20.156 1 92.06 189 ARG B O 1
ATOM 3108 N N . PRO B 1 190 ? 4.633 16.547 20.875 1 89.62 190 PRO B N 1
ATOM 3109 C CA . PRO B 1 190 ? 4.863 17.719 21.719 1 89.62 190 PRO B CA 1
ATOM 3110 C C . PRO B 1 190 ? 5.949 17.484 22.766 1 89.62 190 PRO B C 1
ATOM 3112 O O . PRO B 1 190 ? 6.273 16.328 23.094 1 89.62 190 PRO B O 1
ATOM 3115 N N . ALA B 1 191 ? 6.457 18.594 23.281 1 83.5 191 ALA B N 1
ATOM 3116 C CA . ALA B 1 191 ? 7.516 18.5 24.281 1 83.5 191 ALA B CA 1
ATOM 3117 C C . ALA B 1 191 ? 7.059 17.688 25.484 1 83.5 191 ALA B C 1
ATOM 3119 O O . ALA B 1 191 ? 5.949 17.875 25.984 1 83.5 191 ALA B O 1
ATOM 3120 N N . GLY B 1 192 ? 7.891 16.656 25.844 1 77.25 192 GLY B N 1
ATOM 3121 C CA . GLY B 1 192 ? 7.59 15.859 27.016 1 77.25 192 GLY B CA 1
ATOM 3122 C C . GLY B 1 192 ? 6.824 14.586 26.703 1 77.25 192 GLY B C 1
ATOM 3123 O O . GLY B 1 192 ? 6.707 13.695 27.547 1 77.25 192 GLY B O 1
ATOM 3124 N N . ALA B 1 193 ? 6.285 14.492 25.469 1 79.88 193 ALA B N 1
ATOM 3125 C CA . ALA B 1 193 ? 5.547 13.297 25.078 1 79.88 193 ALA B CA 1
ATOM 3126 C C . ALA B 1 193 ? 6.496 12.141 24.781 1 79.88 193 ALA B C 1
ATOM 3128 O O . ALA B 1 193 ? 7.645 12.352 24.391 1 79.88 193 ALA B O 1
ATOM 3129 N N . ALA B 1 194 ? 6.082 10.93 25.016 1 77.12 194 ALA B N 1
ATOM 3130 C CA . ALA B 1 194 ? 6.875 9.734 24.719 1 77.12 194 ALA B CA 1
ATOM 3131 C C . ALA B 1 194 ? 7.074 9.562 23.219 1 77.12 194 ALA B C 1
ATOM 3133 O O . ALA B 1 194 ? 6.141 9.758 22.438 1 77.12 194 ALA B O 1
ATOM 3134 N N . ALA B 1 195 ? 8.297 9.234 22.766 1 75.69 195 ALA B N 1
ATOM 3135 C CA . ALA B 1 195 ? 8.625 9.102 21.359 1 75.69 195 ALA B CA 1
ATOM 3136 C C . ALA B 1 195 ? 7.922 7.887 20.75 1 75.69 195 ALA B C 1
ATOM 3138 O O . ALA B 1 195 ? 7.48 7.93 19.594 1 75.69 195 ALA B O 1
ATOM 3139 N N . GLY B 1 196 ? 7.793 6.711 21.469 1 71.94 196 GLY B N 1
ATOM 3140 C CA . GLY B 1 196 ? 7.246 5.469 20.938 1 71.94 196 GLY B CA 1
ATOM 3141 C C . GLY B 1 196 ? 8.055 4.906 19.797 1 71.94 196 GLY B C 1
ATOM 3142 O O . GLY B 1 196 ? 9.273 4.77 19.891 1 71.94 196 GLY B O 1
ATOM 3143 N N . ASP B 1 197 ? 7.367 4.613 18.672 1 71.69 197 ASP B N 1
ATOM 3144 C CA . ASP B 1 197 ? 8.031 3.994 17.516 1 71.69 197 ASP B CA 1
ATOM 3145 C C . ASP B 1 197 ? 8.547 5.051 16.547 1 71.69 197 ASP B C 1
ATOM 3147 O O . ASP B 1 197 ? 8.953 4.727 15.43 1 71.69 197 ASP B O 1
ATOM 3151 N N . GLN B 1 198 ? 8.406 6.25 16.969 1 78 198 GLN B N 1
ATOM 3152 C CA . GLN B 1 198 ? 8.859 7.352 16.125 1 78 198 GLN B CA 1
ATOM 3153 C C . GLN B 1 198 ? 10.258 7.812 16.516 1 78 198 GLN B C 1
ATOM 3155 O O . GLN B 1 198 ? 10.414 8.789 17.25 1 78 198 GLN B O 1
ATOM 3160 N N . SER B 1 199 ? 11.273 7.254 15.844 1 73.06 199 SER B N 1
ATOM 3161 C CA . SER B 1 199 ? 12.672 7.461 16.203 1 73.06 199 SER B CA 1
ATOM 3162 C C . SER B 1 199 ? 13.148 8.859 15.828 1 73.06 199 SER B C 1
ATOM 3164 O O . SER B 1 199 ? 14.148 9.344 16.359 1 73.06 199 SER B O 1
ATOM 3166 N N . ARG B 1 200 ? 12.391 9.562 15.07 1 80.25 200 ARG B N 1
ATOM 3167 C CA . ARG B 1 200 ? 12.82 10.859 14.555 1 80.25 200 ARG B CA 1
ATOM 3168 C C . ARG B 1 200 ? 11.734 11.906 14.742 1 80.25 200 ARG B C 1
ATOM 3170 O O . ARG B 1 200 ? 11.523 12.758 13.875 1 80.25 200 ARG B O 1
ATOM 3177 N N . ALA B 1 201 ? 11.125 11.844 15.867 1 85.94 201 ALA B N 1
ATOM 3178 C CA . ALA B 1 201 ? 10 12.734 16.156 1 85.94 201 ALA B CA 1
ATOM 3179 C C . ALA B 1 201 ? 10.492 14.125 16.547 1 85.94 201 ALA B C 1
ATOM 3181 O O . ALA B 1 201 ? 11.594 14.281 17.078 1 85.94 201 ALA B O 1
ATOM 3182 N N . GLU B 1 202 ? 9.719 15.102 16.203 1 92.31 202 GLU B N 1
ATOM 3183 C CA . GLU B 1 202 ? 9.969 16.5 16.578 1 92.31 202 GLU B CA 1
ATOM 3184 C C . GLU B 1 202 ? 8.688 17.188 17.031 1 92.31 202 GLU B C 1
ATOM 3186 O O . GLU B 1 202 ? 7.594 16.641 16.875 1 92.31 202 GLU B O 1
ATOM 3191 N N . THR B 1 203 ? 8.805 18.375 17.594 1 95.38 203 THR B N 1
ATOM 3192 C CA . THR B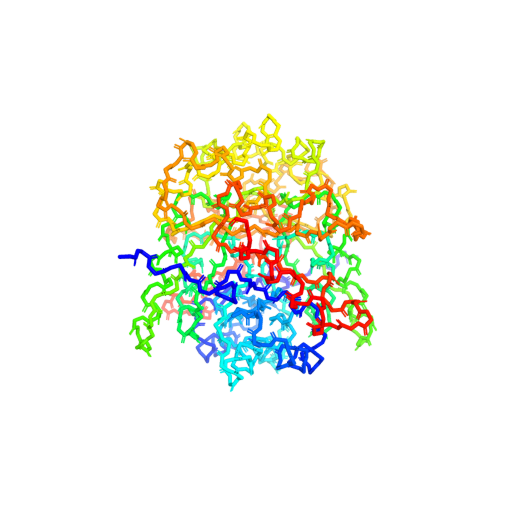 1 203 ? 7.656 19.125 18.094 1 95.38 203 THR B CA 1
ATOM 3193 C C . THR B 1 203 ? 6.887 19.766 16.938 1 95.38 203 THR B C 1
ATOM 3195 O O . THR B 1 203 ? 7.43 19.953 15.852 1 95.38 203 THR B O 1
ATOM 3198 N N . PRO B 1 204 ? 5.59 20.109 17.25 1 96.88 204 PRO B N 1
ATOM 3199 C CA . PRO B 1 204 ? 4.824 20.844 16.234 1 96.88 204 PRO B CA 1
ATOM 3200 C C . PRO B 1 204 ? 5.512 22.125 15.789 1 96.88 204 PRO B C 1
ATOM 3202 O O . PRO B 1 204 ? 5.578 22.406 14.586 1 96.88 204 PRO B O 1
ATOM 3205 N N . ALA B 1 205 ? 6.059 22.844 16.688 1 95.81 205 ALA B N 1
ATOM 3206 C CA . ALA B 1 205 ? 6.719 24.109 16.375 1 95.81 205 ALA B CA 1
ATOM 3207 C C . ALA B 1 205 ? 7.938 23.891 15.484 1 95.81 205 ALA B C 1
ATOM 3209 O O . ALA B 1 205 ? 8.164 24.641 14.531 1 95.81 205 ALA B O 1
ATOM 3210 N N . PHE B 1 206 ? 8.703 22.938 15.82 1 95.81 206 PHE B N 1
ATOM 3211 C CA . PHE B 1 206 ? 9.867 22.609 15.008 1 95.81 206 PHE B CA 1
ATOM 3212 C C . PHE B 1 206 ? 9.453 22.297 13.57 1 95.81 206 PHE B C 1
ATOM 3214 O O . PHE B 1 206 ? 10.031 22.844 12.625 1 95.81 206 PHE B O 1
ATOM 3221 N N . ALA B 1 207 ? 8.469 21.375 13.414 1 96.94 207 ALA B N 1
ATOM 3222 C CA . ALA B 1 207 ? 8.016 20.953 12.094 1 96.94 207 ALA B CA 1
ATOM 3223 C C . ALA B 1 207 ? 7.535 22.156 11.273 1 96.94 207 ALA B C 1
ATOM 3225 O O . ALA B 1 207 ? 7.855 22.266 10.086 1 96.94 207 ALA B O 1
ATOM 3226 N N . ARG B 1 208 ? 6.828 23.031 11.906 1 96.75 208 ARG B N 1
ATOM 3227 C CA . ARG B 1 208 ? 6.32 24.219 11.219 1 96.75 208 ARG B CA 1
ATOM 3228 C C . ARG B 1 208 ? 7.461 25.125 10.773 1 96.75 208 ARG B C 1
ATOM 3230 O O . ARG B 1 208 ? 7.484 25.578 9.625 1 96.75 208 ARG B O 1
ATOM 3237 N N . ARG B 1 209 ? 8.359 25.344 11.633 1 96.38 209 ARG B N 1
ATOM 3238 C CA . ARG B 1 209 ? 9.492 26.203 11.312 1 96.38 209 ARG B CA 1
ATOM 3239 C C . ARG B 1 209 ? 10.352 25.594 10.219 1 96.38 209 ARG B C 1
ATOM 3241 O O . ARG B 1 209 ? 10.938 26.312 9.406 1 96.38 209 ARG B O 1
ATOM 3248 N N . ALA B 1 210 ? 10.328 24.281 10.219 1 96.81 210 ALA B N 1
ATOM 3249 C CA . ALA B 1 210 ? 11.133 23.562 9.227 1 96.81 210 ALA B CA 1
ATOM 3250 C C . ALA B 1 210 ? 10.469 23.609 7.852 1 96.81 210 ALA B C 1
ATOM 3252 O O . ALA B 1 210 ? 11.102 23.281 6.844 1 96.81 210 ALA B O 1
ATOM 3253 N N . GLY B 1 211 ? 9.188 23.969 7.797 1 96.94 211 GLY B N 1
ATOM 3254 C CA . GLY B 1 211 ? 8.57 24.188 6.5 1 96.94 211 GLY B CA 1
ATOM 3255 C C . GLY B 1 211 ? 7.422 23.234 6.223 1 96.94 211 GLY B C 1
ATOM 3256 O O . GLY B 1 211 ? 6.875 23.219 5.117 1 96.94 211 GLY B O 1
ATOM 3257 N N . ALA B 1 212 ? 6.988 22.469 7.203 1 97.81 212 ALA B N 1
ATOM 3258 C CA . ALA B 1 212 ? 5.879 21.531 7.016 1 97.81 212 ALA B CA 1
ATOM 3259 C C . ALA B 1 212 ? 4.57 22.281 6.773 1 97.81 212 ALA B C 1
ATOM 3261 O O . ALA B 1 212 ? 4.309 23.312 7.398 1 97.81 212 ALA B O 1
ATOM 3262 N N . ASP B 1 213 ? 3.768 21.812 5.84 1 98.06 213 ASP B N 1
ATOM 3263 C CA . ASP B 1 213 ? 2.453 22.375 5.559 1 98.06 213 ASP B CA 1
ATOM 3264 C C . ASP B 1 213 ? 1.369 21.688 6.387 1 98.06 213 ASP B C 1
ATOM 3266 O O . ASP B 1 213 ? 0.356 22.297 6.727 1 98.06 213 ASP B O 1
ATOM 3270 N N . LEU B 1 214 ? 1.522 20.422 6.691 1 98.56 214 LEU B N 1
ATOM 3271 C CA . LEU B 1 214 ? 0.553 19.609 7.422 1 98.56 214 LEU B CA 1
ATOM 3272 C C . LEU B 1 214 ? 1.253 18.703 8.422 1 98.56 214 LEU B C 1
ATOM 3274 O O . LEU B 1 214 ? 2.232 18.031 8.07 1 98.56 214 LEU B O 1
ATOM 3278 N N . LEU B 1 215 ? 0.796 18.703 9.617 1 98.06 215 LEU B N 1
ATOM 3279 C CA . LEU B 1 215 ? 1.291 17.828 10.68 1 98.06 215 LEU B CA 1
ATOM 3280 C C . LEU B 1 215 ? 0.31 16.688 10.945 1 98.06 215 LEU B C 1
ATOM 3282 O O . LEU B 1 215 ? -0.881 16.922 11.156 1 98.06 215 LEU B O 1
ATOM 3286 N N . VAL B 1 216 ? 0.791 15.477 10.883 1 97.5 216 VAL B N 1
ATOM 3287 C CA . VAL B 1 216 ? -0.033 14.312 11.227 1 97.5 216 VAL B CA 1
ATOM 3288 C C . VAL B 1 216 ? 0.191 13.93 12.68 1 97.5 216 VAL B C 1
ATOM 3290 O O . VAL B 1 216 ? 1.308 13.586 13.078 1 97.5 216 VAL B O 1
ATOM 3293 N N . VAL B 1 217 ? -0.859 13.953 13.461 1 96.06 217 VAL B N 1
ATOM 3294 C CA . VAL B 1 217 ? -0.747 13.719 14.898 1 96.06 217 VAL B CA 1
ATOM 3295 C C . VAL B 1 217 ? -1.727 12.633 15.32 1 96.06 217 VAL B C 1
ATOM 3297 O O . VAL B 1 217 ? -2.922 12.711 15.023 1 96.06 217 VAL B O 1
ATOM 3300 N N . GLY B 1 218 ? -1.22 11.641 15.969 1 93.94 218 GLY B N 1
ATOM 3301 C CA . GLY B 1 218 ? -2.057 10.562 16.469 1 93.94 218 GLY B CA 1
ATOM 3302 C C . GLY B 1 218 ? -2.016 10.414 17.969 1 93.94 218 GLY B C 1
ATOM 3303 O O . GLY B 1 218 ? -2.748 11.094 18.688 1 93.94 218 GLY B O 1
ATOM 3304 N N . ARG B 1 219 ? -1.052 9.727 18.516 1 91.69 219 ARG B N 1
ATOM 3305 C CA . ARG B 1 219 ? -0.926 9.273 19.906 1 91.69 219 ARG B CA 1
ATOM 3306 C C . ARG B 1 219 ? -0.934 10.461 20.859 1 91.69 219 ARG B C 1
ATOM 3308 O O . ARG B 1 219 ? -1.581 10.406 21.906 1 91.69 219 ARG B O 1
ATOM 3315 N N . PRO B 1 220 ? -0.262 11.492 20.469 1 94 220 PRO B N 1
ATOM 3316 C CA . PRO B 1 220 ? -0.282 12.625 21.391 1 94 220 PRO B CA 1
ATOM 3317 C C . PRO B 1 220 ? -1.694 13.125 21.688 1 94 220 PRO B C 1
ATOM 3319 O O . PRO B 1 220 ? -1.926 13.789 22.703 1 94 220 PRO B O 1
ATOM 3322 N N . ILE B 1 221 ? -2.633 12.805 20.797 1 95.62 221 ILE B N 1
ATOM 3323 C CA . ILE B 1 221 ? -4.004 13.266 20.984 1 95.62 221 ILE B CA 1
ATOM 3324 C C . ILE B 1 221 ? -4.855 12.117 21.531 1 95.62 221 ILE B C 1
ATOM 3326 O O . ILE B 1 221 ? -5.477 12.25 22.594 1 95.62 221 ILE B O 1
ATOM 3330 N N . HIS B 1 222 ? -4.824 10.922 20.875 1 93.88 222 HIS B N 1
ATOM 3331 C CA . HIS B 1 222 ? -5.828 9.922 21.203 1 93.88 222 HIS B CA 1
ATOM 3332 C C . HIS B 1 222 ? -5.457 9.156 22.469 1 93.88 222 HIS B C 1
ATOM 3334 O O . HIS B 1 222 ? -6.297 8.469 23.047 1 93.88 222 HIS B O 1
ATOM 3340 N N . THR B 1 223 ? -4.223 9.289 22.984 1 91.75 223 THR B N 1
ATOM 3341 C CA . THR B 1 223 ? -3.855 8.648 24.25 1 91.75 223 THR B CA 1
ATOM 3342 C C . THR B 1 223 ? -3.773 9.672 25.375 1 91.75 223 THR B C 1
ATOM 3344 O O . THR B 1 223 ? -3.5 9.32 26.531 1 91.75 223 THR B O 1
ATOM 3347 N N . ALA B 1 224 ? -4.023 10.906 25.062 1 93.69 224 ALA B N 1
ATOM 3348 C CA . ALA B 1 224 ? -3.988 11.953 26.078 1 93.69 224 ALA B CA 1
ATOM 3349 C C . ALA B 1 224 ? -5.156 11.805 27.047 1 93.69 224 ALA B C 1
ATOM 3351 O O . ALA B 1 224 ? -6.266 11.445 26.656 1 93.69 224 ALA B O 1
ATOM 3352 N N . PRO B 1 225 ? -4.914 12.125 28.344 1 94.56 225 PRO B N 1
ATOM 3353 C CA . PRO B 1 225 ? -6.023 12.133 29.297 1 94.56 225 PRO B CA 1
ATOM 3354 C C . PRO B 1 225 ? -7.16 13.062 28.875 1 94.56 225 PRO B C 1
ATOM 3356 O O . PRO B 1 225 ? -8.328 12.766 29.125 1 94.56 225 PRO B O 1
ATOM 3359 N N . GLU B 1 226 ? -6.793 14.164 28.266 1 96.81 226 GLU B N 1
ATOM 3360 C CA . GLU B 1 226 ? -7.75 15.117 27.719 1 96.81 226 GLU B CA 1
ATOM 3361 C C . GLU B 1 226 ? -7.445 15.422 26.266 1 96.81 226 GLU B C 1
ATOM 3363 O O . GLU B 1 226 ? -6.801 16.422 25.953 1 96.81 226 GLU B O 1
ATOM 3368 N N . PRO B 1 227 ? -8.047 14.711 25.375 1 96.88 227 PRO B N 1
ATOM 3369 C CA . PRO B 1 227 ? -7.723 14.828 23.953 1 96.88 227 PRO B CA 1
ATOM 3370 C C . PRO B 1 227 ? -7.996 16.219 23.391 1 96.88 227 PRO B C 1
ATOM 3372 O O . PRO B 1 227 ? -7.219 16.734 22.594 1 96.88 227 PRO B O 1
ATOM 3375 N N . LEU B 1 228 ? -9.094 16.812 23.844 1 97.88 228 LEU B N 1
ATOM 3376 C CA . LEU B 1 228 ? -9.43 18.141 23.359 1 97.88 228 LEU B CA 1
ATOM 3377 C C . LEU B 1 228 ? -8.359 19.156 23.766 1 97.88 228 LEU B C 1
ATOM 3379 O O . LEU B 1 228 ? -7.949 19.984 22.969 1 97.88 228 LEU B O 1
ATOM 3383 N N . ALA B 1 229 ? -7.902 19.094 25 1 97.62 229 ALA B N 1
ATOM 3384 C CA . ALA B 1 229 ? -6.855 19.984 25.5 1 97.62 229 ALA B CA 1
ATOM 3385 C C . ALA B 1 229 ? -5.543 19.75 24.75 1 97.62 229 ALA B C 1
ATOM 3387 O O . ALA B 1 229 ? -4.816 20.703 24.453 1 97.62 229 ALA B O 1
ATOM 3388 N N . ALA B 1 230 ? -5.262 18.484 24.484 1 96.75 230 ALA B N 1
ATOM 3389 C CA . ALA B 1 230 ? -4.043 18.141 23.75 1 96.75 230 ALA B CA 1
ATOM 3390 C C . ALA B 1 230 ? -4.066 18.719 22.344 1 96.75 230 ALA B C 1
ATOM 3392 O O . ALA B 1 230 ? -3.086 19.312 21.891 1 96.75 230 ALA B O 1
ATOM 3393 N N . ALA B 1 231 ? -5.195 18.531 21.688 1 97.56 231 ALA B N 1
ATOM 3394 C CA . ALA B 1 231 ? -5.344 19.062 20.328 1 97.56 231 ALA B CA 1
ATOM 3395 C C . ALA B 1 231 ? -5.227 20.578 20.312 1 97.56 231 ALA B C 1
ATOM 3397 O O . ALA B 1 231 ? -4.586 21.156 19.438 1 97.56 231 ALA B O 1
ATOM 3398 N N . ARG B 1 232 ? -5.855 21.203 21.281 1 97.56 232 ARG B N 1
ATOM 3399 C CA . ARG B 1 232 ? -5.789 22.656 21.406 1 97.56 232 ARG B CA 1
ATOM 3400 C C . ARG B 1 232 ? -4.352 23.125 21.594 1 97.56 232 ARG B C 1
ATOM 3402 O O . ARG B 1 232 ? -3.912 24.094 20.969 1 97.56 232 ARG B O 1
ATOM 3409 N N . ALA B 1 233 ? -3.635 22.469 22.453 1 96.69 233 ALA B N 1
ATOM 3410 C CA . ALA B 1 233 ? -2.246 22.828 22.734 1 96.69 233 ALA B CA 1
ATOM 3411 C C . ALA B 1 233 ? -1.385 22.703 21.469 1 96.69 233 ALA B C 1
ATOM 3413 O O . ALA B 1 233 ? -0.534 23.547 21.203 1 96.69 233 ALA B O 1
ATOM 3414 N N . ILE B 1 234 ? -1.586 21.641 20.766 1 97.19 234 ILE B N 1
ATOM 3415 C CA . ILE B 1 234 ? -0.839 21.422 19.531 1 97.19 234 ILE B CA 1
ATOM 3416 C C . ILE B 1 234 ? -1.177 22.516 18.516 1 97.19 234 ILE B C 1
ATOM 3418 O O . ILE B 1 234 ? -0.283 23.078 17.875 1 97.19 234 ILE B O 1
ATOM 3422 N N . ALA B 1 235 ? -2.443 22.828 18.375 1 97.25 235 ALA B N 1
ATOM 3423 C CA . ALA B 1 235 ? -2.871 23.891 17.453 1 97.25 235 ALA B CA 1
ATOM 3424 C C . ALA B 1 235 ? -2.252 25.234 17.828 1 97.25 235 ALA B C 1
ATOM 3426 O O . ALA B 1 235 ? -1.856 26 16.953 1 97.25 235 ALA B O 1
ATOM 3427 N N . GLU B 1 236 ? -2.203 25.484 19.094 1 96.38 236 GLU B N 1
ATOM 3428 C CA . GLU B 1 236 ? -1.6 26.734 19.578 1 96.38 236 GLU B CA 1
ATOM 3429 C C . GLU B 1 236 ? -0.111 26.781 19.25 1 96.38 236 GLU B C 1
ATOM 3431 O O . GLU B 1 236 ? 0.404 27.828 18.844 1 96.38 236 GLU B O 1
ATOM 3436 N N . GLU B 1 237 ? 0.499 25.672 19.469 1 95.69 237 GLU B N 1
ATOM 3437 C CA . GLU B 1 237 ? 1.92 25.594 19.141 1 95.69 237 GLU B CA 1
ATOM 3438 C C . GLU B 1 237 ? 2.152 25.797 17.641 1 95.69 237 GLU B C 1
ATOM 3440 O O . GLU B 1 237 ? 3.105 26.469 17.234 1 95.69 237 GLU B O 1
ATOM 3445 N N . VAL B 1 238 ? 1.306 25.203 16.812 1 95.75 238 VAL B N 1
ATOM 3446 C CA . VAL B 1 238 ? 1.381 25.344 15.367 1 95.75 238 VAL B CA 1
ATOM 3447 C C . VAL B 1 238 ? 1.187 26.812 14.977 1 95.75 238 VAL B C 1
ATOM 3449 O O . VAL B 1 238 ? 1.888 27.328 14.102 1 95.75 238 VAL B O 1
ATOM 3452 N N . SER B 1 239 ? 0.281 27.5 15.609 1 94.12 239 SER B N 1
ATOM 3453 C CA . SER B 1 239 ? -0.046 28.891 15.305 1 94.12 239 SER B CA 1
ATOM 3454 C C . SER B 1 239 ? 1.087 29.828 15.711 1 94.12 239 SER B C 1
ATOM 3456 O O . SER B 1 239 ? 1.298 30.859 15.078 1 94.12 239 SER B O 1
ATOM 3458 N N . SER B 1 240 ? 1.78 29.516 16.703 1 89.88 240 SER B N 1
ATOM 3459 C CA . SER B 1 240 ? 2.797 30.406 17.25 1 89.88 240 SER B CA 1
ATOM 3460 C C . SER B 1 240 ? 4.133 30.234 16.547 1 89.88 240 SER B C 1
ATOM 3462 O O . SER B 1 240 ? 5.062 31.016 16.734 1 89.88 240 SER B O 1
ATOM 3464 N N . ALA B 1 241 ? 4.168 29.234 15.867 1 84.81 241 ALA B N 1
ATOM 3465 C CA . ALA B 1 241 ? 5.426 28.938 15.18 1 84.81 241 ALA B CA 1
ATOM 3466 C C . ALA B 1 241 ? 5.547 29.734 13.883 1 84.81 241 ALA B C 1
ATOM 3468 O O . ALA B 1 241 ? 4.539 30.078 13.258 1 84.81 241 ALA B O 1
#

Sequence (482 aa):
MTEVLPARERIALAADLPLDEGLRLYERVAPHVGYAKVGLSLFVEHGPPAVAAFQRLGARIFLDLKLHDIPNTVELAAARAGALGVSLLTVHAAGGESMLRAAVKGAREGALAKGHAAPRVLAVTVLTSLSAEEVAAVGLPGTPEEAALRLARLAVGAGVDGLVCSPREAAAFRRELGPTPFLCTPGIRPAGAAAGDQSRAETPAFARRAGADLLVVGRPIHTAPEPLAAARAIAEEVSSAMTEVLPARERIALAADLPLDEGLRLYERVAPHVGYAKVGLSLFVEHGPPAVAAFQRLGARIFLDLKLHDIPNTVELAAARAGALGVSLLTVHAAGGESMLRAAVKGAREGALAKGHAAPRVLAVTVLTSLSAEEVAAVGLPGTPEEAALRLARLAVGAGVDGLVCSPREAAAFRRELGPTPFLCTPGIRPAGAAAGDQSRAETPAFARRAGADLLVVGRPIHTAPEPLAAARAIAEEVSSA

Secondary structure (DSSP, 8-state):
------GGGGEEEE--S-HHHHHHHHHHHTTT--EEEE-HHHHHHH-HHHHHHHHHTTPEEEEEEEE-S-HHHHHHHHHHHHHTT-SEEEEEGGGHHHHHHHHHHHHHHHHHHTTPPPPEEEEE-S-TT--HHHHHHHT--S-HHHHHHHHHHHHHHTT-SEEE--HHHHHHHHHHH-S-SEEEE--B--TT---TT-TT-B-HHHHHHHT-SEEEE-HHHHTSSSHHHHHHHHHHHHHH-/------GGGGEEEE--S-HHHHHHHHHHHTTT--EEEE-HHHHHHH-HHHHHHHHHTTPEEEEEEEE-S-HHHHHHHHHHHHHTT-SEEEEEGGGHHHHHHHHHHHHHHHHHHTTPPPPEEEEE-S-TT--HHHHHHHT--S-HHHHHHHHHHHHHHTT-SEEE--HHHHHHHHHHH-S-SEEEE--B--TT---TT-TT-B-HHHHHHHT-SEEEE-HHHHTSSSHHHHHHHHHHHHHH-

Organism: Cystobacter fuscus (strain ATCC 25194 / DSM 2262 / NBRC 100088 / M29) (NCBI:txid1242864)

Radius of gyration: 21.88 Å; Cα contacts (8 Å, |Δi|>4): 1148; chains: 2; bounding box: 44×80×58 Å

InterPro domains:
  IPR001754 Orotidine 5'-phosphate decarboxylase domain [PF00215] (10-234)
  IPR001754 Orotidine 5'-phosphate decarboxylase domain [SM00934] (10-234)
  IPR011060 Ribulose-phosphate binding barrel [SSF51366] (8-238)
  IPR013785 Aldolase-type TIM barrel [G3DSA:3.20.20.70] (7-241)
  IPR014732 Orotidine 5'-phosphate decarboxylase [PTHR32119] (8-239)
  IPR014732 Orotidine 5'-phosphate decarboxylase [TIGR01740] (13-234)
  IPR018089 Orotidine 5'-phosphate decarboxylase, active site [PS00156] (61-74)
  IPR047596 Orotidine 5'-phosphate decarboxylase, bacterial [MF_01200_B] (8-239)